Protein AF-0000000072803502 (afdb_homodimer)

Foldseek 3Di:
DPPPVPDDDPVLVVLLVLLQVVQAVVVKDALVRSCVVVVHDSVSSVVSVVVCVVVQQWDDDPRIIHGHCVVVVVLVVVLVPDLLNVLQVVLQQVLQQVVLEKKFKWFDDPLWIFTSDIDGGVAYDDDPDDHGDTHHLQQAWFSLQQLLQADPVSNVVSCVVPAQDFQDPPGDRDPVVSVVQSVVCVVLQKGKHDCRNHNQKIKMKGFQAEPVRHGRIMMMTMHGPVVCDDCNPPPVVVVSRVVSSVSSRVVSVVD/DPPPVPDDDPVLVVLLVLLQVVQAVVVKDALVRSCVVVVHDSVSSVVSVVVCVVVQQWDDDPRIIHGHCVVVVVLVVVLVPDLLNVLQVVLQQVLQQVVLEKKFKWFDDPLWIFTSDIDGGVAYDDDPDDHGDTHHLQQAWFSLQQLLQADPVSNVVSCVVPAQDFQDPPGDRDPVVSVVQSVVCVVVQKGKHDCRNHNQKIKMKGFQAEPVRHGRIMMMTMHGPVVCDDCNPPPVVVVSRVVSSVSSRVVSVVD

Radius of gyration: 24.33 Å; Cα contacts (8 Å, |Δi|>4): 1016; chains: 2; bounding box: 58×70×51 Å

Solvent-accessible surface area (backbone atoms only — not comparable to full-atom values): 25707 Å² total; per-residue (Å²): 88,87,64,69,79,81,65,75,62,49,60,66,39,52,49,49,52,51,50,53,50,49,21,58,75,57,73,31,40,28,53,66,58,49,11,64,78,66,73,48,55,53,67,60,40,44,40,44,51,51,36,35,34,74,72,44,50,29,40,75,58,88,72,28,32,30,66,27,60,54,32,19,27,52,9,42,50,44,47,71,65,35,77,59,45,73,58,39,47,63,55,35,47,50,48,5,64,73,67,27,23,26,18,39,35,33,30,72,57,95,67,22,23,30,28,74,42,72,29,70,18,91,67,38,62,87,69,90,77,47,64,26,41,72,40,64,26,71,35,35,14,30,27,35,20,24,53,41,29,44,58,68,70,56,45,52,48,33,43,70,45,64,55,51,74,69,70,34,96,56,24,61,58,45,70,68,62,44,52,53,50,29,53,52,23,55,74,73,54,42,22,71,19,74,23,12,61,43,83,60,33,19,31,40,7,23,38,26,44,49,95,87,56,37,38,70,19,15,42,25,44,36,32,44,38,91,67,49,39,67,60,50,47,74,44,52,49,49,53,53,44,52,53,49,33,49,51,37,34,52,51,58,73,73,103,88,88,65,67,79,83,65,76,62,49,61,66,41,52,50,48,53,51,50,51,51,49,20,56,76,57,74,31,39,28,54,67,56,49,13,64,77,65,73,46,56,54,68,61,41,43,39,44,50,51,36,35,33,74,72,45,50,29,40,75,59,89,73,28,32,31,64,28,61,55,31,19,27,53,10,42,49,42,46,71,66,35,76,61,46,73,58,40,46,63,53,36,46,49,49,5,65,73,67,27,23,26,19,39,34,32,30,72,59,96,68,24,24,30,28,73,42,73,29,70,18,92,65,37,63,87,69,89,77,47,62,25,42,72,40,65,25,70,34,36,13,30,27,35,19,24,52,41,29,43,57,67,70,55,46,52,48,35,41,70,45,64,54,51,74,68,68,34,95,56,25,63,59,44,69,67,62,43,52,54,50,29,52,52,23,56,73,73,54,42,22,70,19,75,22,10,62,42,82,60,32,19,29,40,6,23,36,26,45,48,96,86,57,36,38,67,18,14,41,26,44,36,31,44,37,91,69,47,39,68,59,51,48,73,45,52,48,51,54,52,43,52,54,50,32,50,52,37,35,54,51,58,73,75,104

Secondary structure (DSSP, 8-state):
----TTS---HHHHHHHHHHHHHHHTT-B-HHHHHHHHT--HHHHHHHHHHHHHTTSEEEETTEEEE-THHHHHHHHHHHH-HHHHHHHHHHHHHHHHHSSEEEEEEEETTEEEEEEEE--TT----S--TT-EEEGGGSHHHHHHHHTS-HHHHHHHHHHH----SSTTS---HHHHHHHHHHHHHHS-EEEESSSSTTEEEEEEEEE-TTS-EEEEEEEEEETTTS-HHIIIIIHHHHHHHHHHHHHHHHHT-/----TTS---HHHHHHHHHHHHHHHTT-B-HHHHHHHHT--HHHHHHHHHHHHHTTSEEEETTEEEE-THHHHHHHHHHHHSHHHHHHHHHHHHHHHHHSSEEEEEEEETTEEEEEEEE--TT----S--TT-EEEGGGSHHHHHHHHTS-HHHHHHHHHHH----SSTTS---HHHHHHHHHHHHHHS-EEEESSSSTTEEEEEEEEE-TTS-EEEEEEEEEETTTS-HHIIIIIHHHHHHHHHHHHHHHHHT-

InterPro domains:
  IPR005471 Transcription regulator IclR, N-terminal [PF09339] (13-61)
  IPR005471 Transcription regulator IclR, N-terminal [PS51077] (10-69)
  IPR005471 Transcription regulator IclR, N-terminal [SM00346] (10-97)
  IPR011991 ArsR-like helix-turn-helix domain [cd00090] (25-67)
  IPR014757 Transcription regulator IclR, C-terminal [PF01614] (80-244)
  IPR014757 Transcription regulator IclR, C-terminal [PS51078] (70-254)
  IPR029016 GAF-like domain superfamily [G3DSA:3.30.450.40] (79-255)
  IPR036388 Winged helix-like DNA-binding domain superfamily [G3DSA:1.10.10.10] (9-78)
  IPR036390 Winged helix DNA-binding domain superfamily [SSF46785] (10-81)
  IPR050707 HTH-type Transcriptional Regulators in Metabolic Pathways [PTHR30136] (5-252)

Structure (mmCIF, N/CA/C/O backbone):
data_AF-0000000072803502-model_v1
#
loop_
_entity.id
_entity.type
_entity.pdbx_description
1 polymer 'Helix-turn-helix domain-containing protein'
#
loop_
_atom_site.group_PDB
_atom_site.id
_atom_site.type_symbol
_atom_site.label_atom_id
_atom_site.label_alt_id
_atom_site.label_comp_id
_atom_site.label_asym_id
_atom_site.label_entity_id
_atom_site.label_seq_id
_atom_site.pdbx_PDB_ins_code
_atom_site.Cartn_x
_atom_site.Cartn_y
_atom_site.Cartn_z
_atom_site.occupancy
_atom_site.B_iso_or_equiv
_atom_site.auth_seq_id
_atom_site.auth_comp_id
_atom_site.auth_asym_id
_atom_site.auth_atom_id
_atom_site.pdbx_PDB_model_num
ATOM 1 N N . MET A 1 1 ? 16.641 -16.641 -8.555 1 30.53 1 MET A N 1
ATOM 2 C CA . MET A 1 1 ? 16.703 -15.438 -9.391 1 30.53 1 MET A CA 1
ATOM 3 C C . MET A 1 1 ? 18.031 -15.375 -10.141 1 30.53 1 MET A C 1
ATOM 5 O O . MET A 1 1 ? 19.094 -15.266 -9.523 1 30.53 1 MET A O 1
ATOM 9 N N . ALA A 1 2 ? 18.109 -16.094 -11.195 1 36.16 2 ALA A N 1
ATOM 10 C CA . ALA A 1 2 ? 19.359 -16.094 -11.945 1 36.16 2 ALA A CA 1
ATOM 11 C C . ALA A 1 2 ? 19.875 -14.672 -12.141 1 36.16 2 ALA A C 1
ATOM 13 O O . ALA A 1 2 ? 19.234 -13.859 -12.812 1 36.16 2 ALA A O 1
ATOM 14 N N . SER A 1 3 ? 20.5 -14.047 -11.156 1 42.22 3 SER A N 1
ATOM 15 C CA . SER A 1 3 ? 21.281 -12.812 -11.219 1 42.22 3 SER A CA 1
ATOM 16 C C . SER A 1 3 ? 22.062 -12.711 -12.523 1 42.22 3 SER A C 1
ATOM 18 O O . SER A 1 3 ? 22.828 -13.617 -12.867 1 42.22 3 SER A O 1
ATOM 20 N N . ASP A 1 4 ? 21.531 -12.422 -13.562 1 43.91 4 ASP A N 1
ATOM 21 C CA . ASP A 1 4 ? 22.469 -12.055 -14.625 1 43.91 4 ASP A CA 1
ATOM 22 C C . ASP A 1 4 ? 23.766 -11.492 -14.039 1 43.91 4 ASP A C 1
ATOM 24 O O . ASP A 1 4 ? 23.781 -10.383 -13.492 1 43.91 4 ASP A O 1
ATOM 28 N N . SER A 1 5 ? 24.625 -12.32 -13.602 1 51.56 5 SER A N 1
ATOM 29 C CA . SER A 1 5 ? 25.953 -12.203 -13.031 1 51.56 5 SER A CA 1
ATOM 30 C C . SER A 1 5 ? 26.734 -11.055 -13.672 1 51.56 5 SER A C 1
ATOM 32 O O . SER A 1 5 ? 27.781 -10.656 -13.172 1 51.56 5 SER A O 1
ATOM 34 N N . ARG A 1 6 ? 26.219 -10.578 -14.883 1 57.47 6 ARG A N 1
ATOM 35 C CA . ARG A 1 6 ? 27.188 -9.766 -15.609 1 57.47 6 ARG A CA 1
ATOM 36 C C . ARG A 1 6 ? 27.094 -8.305 -15.188 1 57.47 6 ARG A C 1
ATOM 38 O O . ARG A 1 6 ? 27.969 -7.496 -15.516 1 57.47 6 ARG A O 1
ATOM 45 N N . HIS A 1 7 ? 25.938 -7.906 -14.391 1 76.44 7 HIS A N 1
ATOM 46 C CA . HIS A 1 7 ? 25.922 -6.477 -14.117 1 76.44 7 HIS A CA 1
ATOM 47 C C . HIS A 1 7 ? 26.438 -6.184 -12.703 1 76.44 7 HIS A C 1
ATOM 49 O O . HIS A 1 7 ? 26.141 -6.934 -11.773 1 76.44 7 HIS A O 1
ATOM 55 N N . ARG A 1 8 ? 27.344 -5.262 -12.625 1 86.88 8 ARG A N 1
ATOM 56 C CA . ARG A 1 8 ? 27.812 -4.785 -11.336 1 86.88 8 ARG A CA 1
ATOM 57 C C . ARG A 1 8 ? 26.797 -3.877 -10.664 1 86.88 8 ARG A C 1
ATOM 59 O O . ARG A 1 8 ? 26.469 -2.811 -11.188 1 86.88 8 ARG A O 1
ATOM 66 N N . PRO A 1 9 ? 26.188 -4.277 -9.609 1 92.38 9 PRO A N 1
ATOM 67 C CA . PRO A 1 9 ? 25.156 -3.471 -8.945 1 92.38 9 PRO A CA 1
ATOM 68 C C . PRO A 1 9 ? 25.703 -2.139 -8.43 1 92.38 9 PRO A C 1
ATOM 70 O O . PRO A 1 9 ? 26.906 -2 -8.203 1 92.38 9 PRO A O 1
ATOM 73 N N . VAL A 1 10 ? 24.766 -1.201 -8.391 1 97.12 10 VAL A N 1
ATOM 74 C CA . VAL A 1 10 ? 25.078 0.04 -7.684 1 97.12 10 VAL A CA 1
ATOM 75 C C . VAL A 1 10 ? 25.031 -0.198 -6.176 1 97.12 10 VAL A C 1
ATOM 77 O O . VAL A 1 10 ? 23.969 -0.226 -5.57 1 97.12 10 VAL A O 1
ATOM 80 N N . GLU A 1 11 ? 26.172 -0.258 -5.59 1 96.75 11 GLU A N 1
ATOM 81 C CA . 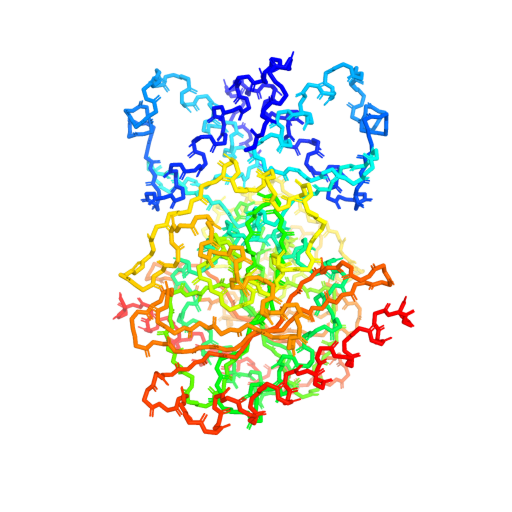GLU A 1 11 ? 26.328 -0.748 -4.223 1 96.75 11 GLU A CA 1
ATOM 82 C C . GLU A 1 11 ? 25.609 0.152 -3.227 1 96.75 11 GLU A C 1
ATOM 84 O O . GLU A 1 11 ? 25.031 -0.332 -2.252 1 96.75 11 GLU A O 1
ATOM 89 N N . THR A 1 12 ? 25.703 1.437 -3.424 1 97.44 12 THR A N 1
ATOM 90 C CA . THR A 1 12 ? 25.062 2.357 -2.488 1 97.44 12 THR A CA 1
ATOM 91 C C . THR A 1 12 ? 23.547 2.227 -2.549 1 97.44 12 THR A C 1
ATOM 93 O O . THR A 1 12 ? 22.859 2.439 -1.549 1 97.44 12 THR A O 1
ATOM 96 N N . VAL A 1 13 ? 23.047 1.882 -3.727 1 98.25 13 VAL A N 1
ATOM 97 C CA . VAL A 1 13 ? 21.625 1.627 -3.873 1 98.25 13 VAL A CA 1
ATOM 98 C C . VAL A 1 13 ? 21.25 0.344 -3.135 1 98.25 13 VAL A C 1
ATOM 100 O O . VAL A 1 13 ? 20.25 0.306 -2.41 1 98.25 13 VAL A O 1
ATOM 103 N N . GLU A 1 14 ? 22.062 -0.655 -3.273 1 98.06 14 GLU A N 1
ATOM 104 C CA . GLU A 1 14 ? 21.859 -1.884 -2.516 1 98.06 14 GLU A CA 1
ATOM 105 C C . GLU A 1 14 ? 21.812 -1.605 -1.015 1 98.06 14 GLU A C 1
ATOM 107 O O . GLU A 1 14 ? 20.922 -2.086 -0.314 1 98.06 14 GLU A O 1
ATOM 112 N N . THR A 1 15 ? 22.734 -0.814 -0.586 1 98.44 15 THR A N 1
ATOM 113 C CA . THR A 1 15 ? 22.812 -0.468 0.828 1 98.44 15 THR A CA 1
ATOM 114 C C . THR A 1 15 ? 21.547 0.249 1.287 1 98.44 15 THR A C 1
ATOM 116 O O . THR A 1 15 ? 21.031 -0.028 2.371 1 98.44 15 THR A O 1
ATOM 119 N N . ALA A 1 16 ? 21.078 1.17 0.467 1 98.56 16 ALA A N 1
ATOM 120 C CA . ALA A 1 16 ? 19.875 1.918 0.809 1 98.56 16 ALA A CA 1
ATOM 121 C C . ALA A 1 16 ? 18.688 0.98 1.036 1 98.56 16 ALA A C 1
ATOM 123 O O . ALA A 1 16 ? 17.969 1.109 2.029 1 98.56 16 ALA A O 1
ATOM 124 N N . PHE A 1 17 ? 18.516 -0.012 0.178 1 98.31 17 PHE A N 1
ATOM 125 C CA . PHE A 1 17 ? 17.375 -0.91 0.292 1 98.31 17 PHE A CA 1
ATOM 126 C C . PHE A 1 17 ? 17.609 -1.934 1.397 1 98.31 17 PHE A C 1
ATOM 128 O O . PHE A 1 17 ? 16.656 -2.373 2.047 1 98.31 17 PHE A O 1
ATOM 135 N N . ASP A 1 18 ? 18.859 -2.283 1.681 1 98.56 18 ASP A N 1
ATOM 136 C CA . ASP A 1 18 ? 19.156 -3.111 2.848 1 98.56 18 ASP A CA 1
ATOM 137 C C . ASP A 1 18 ? 18.719 -2.408 4.137 1 98.56 18 ASP A C 1
ATOM 139 O O . ASP A 1 18 ? 18.141 -3.031 5.027 1 98.56 18 ASP A O 1
ATOM 143 N N . ILE A 1 19 ? 19.016 -1.143 4.199 1 98.69 19 ILE A N 1
ATOM 144 C CA . ILE A 1 19 ? 18.625 -0.347 5.359 1 98.69 19 ILE A CA 1
ATOM 145 C C . ILE A 1 19 ? 17.109 -0.325 5.484 1 98.69 19 ILE A C 1
ATOM 147 O O . ILE A 1 19 ? 16.562 -0.561 6.566 1 98.69 19 ILE A O 1
ATOM 151 N N . VAL A 1 20 ? 16.406 -0.078 4.402 1 98.5 20 VAL A N 1
ATOM 152 C CA . VAL A 1 20 ? 14.945 -0.033 4.391 1 98.5 20 VAL A CA 1
ATOM 153 C C . VAL A 1 20 ? 14.375 -1.371 4.863 1 98.5 20 VAL A C 1
ATOM 155 O O . VAL A 1 20 ? 13.438 -1.409 5.664 1 98.5 20 VAL A O 1
ATOM 158 N N . ASP A 1 21 ? 14.984 -2.488 4.41 1 98.19 21 ASP A N 1
ATOM 159 C CA . ASP A 1 21 ? 14.539 -3.824 4.793 1 98.19 21 ASP A CA 1
ATOM 160 C C . ASP A 1 21 ? 14.703 -4.051 6.297 1 98.19 21 ASP A C 1
ATOM 162 O O . ASP A 1 21 ? 13.805 -4.574 6.953 1 98.19 21 ASP A O 1
ATOM 166 N N . VAL A 1 22 ? 15.82 -3.633 6.844 1 98.31 22 VAL A N 1
ATOM 167 C CA . VAL A 1 22 ? 16.078 -3.82 8.266 1 98.31 22 VAL A CA 1
ATOM 168 C C . VAL A 1 22 ? 15.102 -2.977 9.086 1 98.31 22 VAL A C 1
ATOM 170 O O . VAL A 1 22 ? 14.539 -3.451 10.07 1 98.31 22 VAL A O 1
ATOM 173 N N . VAL A 1 23 ? 14.906 -1.765 8.648 1 98.19 23 VAL A N 1
ATOM 174 C CA . VAL A 1 23 ? 14.008 -0.863 9.359 1 98.19 23 VAL A CA 1
ATOM 175 C C . VAL A 1 23 ? 12.594 -1.447 9.367 1 98.19 23 VAL A C 1
ATOM 177 O O . VAL A 1 23 ? 11.891 -1.373 10.375 1 98.19 23 VAL A O 1
ATOM 180 N N . LYS A 1 24 ? 12.125 -2.012 8.227 1 97.19 24 LYS A N 1
ATOM 181 C CA . LYS A 1 24 ? 10.812 -2.648 8.156 1 97.19 24 LYS A CA 1
ATOM 182 C C . LYS A 1 24 ? 10.727 -3.83 9.117 1 97.19 24 LYS A C 1
ATOM 184 O O . LYS A 1 24 ? 9.781 -3.928 9.898 1 97.19 24 LYS A O 1
ATOM 189 N N . HIS A 1 25 ? 11.711 -4.676 9.117 1 95.31 25 HIS A N 1
ATOM 190 C CA . HIS A 1 25 ? 11.688 -5.926 9.867 1 95.31 25 HIS A CA 1
ATOM 191 C C . HIS A 1 25 ? 11.773 -5.668 11.367 1 95.31 25 HIS A C 1
ATOM 193 O O . HIS A 1 25 ? 11.219 -6.426 12.172 1 95.31 25 HIS A O 1
ATOM 199 N N . THR A 1 26 ? 12.469 -4.57 11.781 1 95.69 26 THR A N 1
ATOM 200 C CA . THR A 1 26 ? 12.672 -4.285 13.203 1 95.69 26 THR A CA 1
ATOM 201 C C . THR A 1 26 ? 11.648 -3.27 13.703 1 95.69 26 THR A C 1
ATOM 203 O O . THR A 1 26 ? 11.695 -2.852 14.859 1 95.69 26 THR A O 1
ATOM 206 N N . ASP A 1 27 ? 10.797 -2.885 12.805 1 93.12 27 ASP A N 1
ATOM 207 C CA . ASP A 1 27 ? 9.789 -1.875 13.125 1 93.12 27 ASP A CA 1
ATOM 208 C C . ASP A 1 27 ? 10.438 -0.607 13.68 1 93.12 27 ASP A C 1
ATOM 210 O O . ASP A 1 27 ? 10.016 -0.085 14.711 1 93.12 27 ASP A O 1
ATOM 214 N N . GLY A 1 28 ? 11.531 -0.258 13.07 1 96.62 28 GLY A N 1
ATOM 215 C CA . GLY A 1 28 ? 12.312 0.906 13.461 1 96.62 28 GLY A CA 1
ATOM 216 C C . GLY A 1 28 ? 13.695 0.553 13.969 1 96.62 28 GLY A C 1
ATOM 217 O O . GLY A 1 28 ? 13.883 -0.501 14.578 1 96.62 28 GLY A O 1
ATOM 218 N N . ALA A 1 29 ? 14.633 1.426 13.656 1 97.94 29 ALA A N 1
ATOM 219 C CA . ALA A 1 29 ? 16.016 1.194 14.094 1 97.94 29 ALA A CA 1
ATOM 220 C C . ALA A 1 29 ? 16.812 2.488 14.07 1 97.94 29 ALA A C 1
ATOM 222 O O . ALA A 1 29 ? 16.594 3.348 13.211 1 97.94 29 ALA A O 1
ATOM 223 N N . GLY A 1 30 ? 17.703 2.635 15.023 1 98.38 30 GLY A N 1
ATOM 224 C CA . GLY A 1 30 ? 18.641 3.738 14.992 1 98.38 30 GLY A CA 1
ATOM 225 C C . GLY A 1 30 ? 19.891 3.43 14.18 1 98.38 30 GLY A C 1
ATOM 226 O O . GLY A 1 30 ? 20.094 2.293 13.75 1 98.38 30 GLY A O 1
ATOM 227 N N . VAL A 1 31 ? 20.734 4.414 14.07 1 98.06 31 VAL A N 1
ATOM 228 C CA . VAL A 1 31 ? 21.938 4.324 13.25 1 98.06 31 VAL A CA 1
ATOM 229 C C . VAL A 1 31 ? 22.844 3.221 13.781 1 98.06 31 VAL A C 1
ATOM 231 O O . VAL A 1 31 ? 23.391 2.422 13.008 1 98.06 31 VAL A O 1
ATOM 234 N N . THR A 1 32 ? 22.969 3.141 15.055 1 98.06 32 THR A N 1
ATOM 235 C CA . THR A 1 32 ? 23.844 2.156 15.672 1 98.06 32 THR A CA 1
ATOM 236 C C . THR A 1 32 ? 23.344 0.739 15.406 1 98.06 32 THR A C 1
ATOM 238 O O . THR A 1 32 ? 24.109 -0.14 15.023 1 98.06 32 THR A O 1
ATOM 241 N N . GLU A 1 33 ? 22.125 0.516 15.609 1 98.19 33 GLU A N 1
ATOM 242 C CA . GLU A 1 33 ? 21.516 -0.79 15.367 1 98.19 33 GLU A CA 1
ATOM 243 C C . GLU A 1 33 ? 21.625 -1.186 13.898 1 98.19 33 GLU A C 1
ATOM 245 O O . GLU A 1 33 ? 21.938 -2.332 13.578 1 98.19 33 GLU A O 1
ATOM 250 N N . LEU A 1 34 ? 21.375 -0.246 13.023 1 98.62 34 LEU A N 1
ATOM 251 C CA . LEU A 1 34 ? 21.469 -0.498 11.594 1 98.62 34 LEU A CA 1
ATOM 252 C C . LEU A 1 34 ? 22.906 -0.874 11.203 1 98.62 34 LEU A C 1
ATOM 254 O O . LEU A 1 34 ? 23.109 -1.803 10.422 1 98.62 34 LEU A O 1
ATOM 258 N N . ALA A 1 35 ? 23.844 -0.148 11.734 1 98.69 35 ALA A N 1
ATOM 259 C CA . ALA A 1 35 ? 25.25 -0.421 11.445 1 98.69 35 ALA A CA 1
ATOM 260 C C . ALA A 1 35 ? 25.641 -1.834 11.883 1 98.69 35 ALA A C 1
ATOM 262 O O . ALA A 1 35 ? 26.312 -2.555 11.141 1 98.69 35 ALA A O 1
ATOM 263 N N . ALA A 1 36 ? 25.203 -2.215 13.031 1 98.44 36 ALA A N 1
ATOM 264 C CA . ALA A 1 36 ? 25.5 -3.543 13.57 1 98.44 36 ALA A CA 1
ATOM 265 C C . ALA A 1 36 ? 24.844 -4.633 12.727 1 98.44 36 ALA A C 1
ATOM 267 O O . ALA A 1 36 ? 25.484 -5.613 12.352 1 98.44 36 ALA A O 1
ATOM 268 N N . GLU A 1 37 ? 23.578 -4.457 12.375 1 98 37 GLU A N 1
ATOM 269 C CA . GLU A 1 37 ? 22.797 -5.453 11.641 1 98 37 GLU A CA 1
ATOM 270 C C . GLU A 1 37 ? 23.359 -5.652 10.234 1 98 37 GLU A C 1
ATOM 272 O O . GLU A 1 37 ? 23.297 -6.754 9.688 1 98 37 GLU A O 1
ATOM 277 N N . LEU A 1 38 ? 23.891 -4.57 9.648 1 98.44 38 LEU A N 1
ATOM 278 C CA . LEU A 1 38 ? 24.312 -4.629 8.258 1 98.44 38 LEU A CA 1
ATOM 279 C C . LEU A 1 38 ? 25.828 -4.746 8.141 1 98.44 38 LEU A C 1
ATOM 281 O O . LEU A 1 38 ? 26.359 -4.832 7.035 1 98.44 38 LEU A O 1
ATOM 285 N N . ASP A 1 39 ? 26.469 -4.738 9.266 1 98.44 39 ASP A N 1
ATOM 286 C CA . ASP A 1 39 ? 27.938 -4.785 9.297 1 98.44 39 ASP A CA 1
ATOM 287 C C . ASP A 1 39 ? 28.547 -3.68 8.438 1 98.44 39 ASP A C 1
ATOM 289 O O . ASP A 1 39 ? 29.344 -3.953 7.543 1 98.44 39 ASP A O 1
ATOM 293 N N . LEU A 1 40 ? 28.078 -2.467 8.695 1 98.5 40 LEU A N 1
ATOM 294 C CA . LEU A 1 40 ? 28.531 -1.271 8 1 98.5 40 LEU A CA 1
ATOM 295 C C . LEU A 1 40 ? 29.062 -0.235 8.992 1 98.5 40 LEU A C 1
ATOM 297 O O . LEU A 1 40 ? 28.719 -0.273 10.172 1 98.5 40 LEU A O 1
ATOM 301 N N . ALA A 1 41 ? 29.875 0.666 8.508 1 98.06 41 ALA A N 1
ATOM 302 C CA . ALA A 1 41 ? 30.297 1.796 9.328 1 98.06 41 ALA A CA 1
ATOM 303 C C . ALA A 1 41 ? 29.125 2.717 9.648 1 98.06 41 ALA A C 1
ATOM 305 O O . ALA A 1 41 ? 28.266 2.947 8.805 1 98.06 41 ALA A O 1
ATOM 306 N N . LYS A 1 42 ? 29.141 3.266 10.836 1 97.62 42 LYS A N 1
ATOM 307 C CA . LYS A 1 42 ? 28.078 4.18 11.266 1 97.62 42 LYS A CA 1
ATOM 308 C C . LYS A 1 42 ? 27.969 5.379 10.328 1 97.62 42 LYS A C 1
ATOM 310 O O . LYS A 1 42 ? 26.875 5.871 10.062 1 97.62 42 LYS A O 1
ATOM 315 N N . SER A 1 43 ? 29.078 5.797 9.875 1 96.88 43 SER A N 1
ATOM 316 C CA . SER A 1 43 ? 29.094 6.957 8.984 1 96.88 43 SER A CA 1
ATOM 317 C C . SER A 1 43 ? 28.375 6.652 7.672 1 96.88 43 SER A C 1
ATOM 319 O O . SER A 1 43 ? 27.656 7.504 7.137 1 96.88 43 SER A O 1
ATOM 321 N N . THR A 1 44 ? 28.578 5.496 7.164 1 97.25 44 THR A N 1
ATOM 322 C CA . THR A 1 44 ? 27.922 5.059 5.945 1 97.25 44 THR A CA 1
ATOM 323 C C . THR A 1 44 ? 26.406 4.977 6.152 1 97.25 44 THR A C 1
ATOM 325 O O . THR A 1 44 ? 25.641 5.492 5.344 1 97.25 44 THR A O 1
ATOM 328 N N . VAL A 1 45 ? 26.047 4.363 7.266 1 98.25 45 VAL A N 1
ATOM 329 C CA . VAL A 1 45 ? 24.625 4.227 7.586 1 98.25 45 VAL A CA 1
ATOM 330 C C . VAL A 1 45 ? 24 5.609 7.773 1 98.25 45 VAL A C 1
ATOM 332 O O . VAL A 1 45 ? 22.938 5.891 7.23 1 98.25 45 VAL A O 1
ATOM 335 N N . HIS A 1 46 ? 24.703 6.41 8.461 1 97.75 46 HIS A N 1
ATOM 336 C CA . HIS A 1 46 ? 24.188 7.746 8.742 1 97.75 46 HIS A CA 1
ATOM 337 C C . HIS A 1 46 ? 23.938 8.523 7.457 1 97.75 46 HIS A C 1
ATOM 339 O O . HIS A 1 46 ? 22.891 9.156 7.305 1 97.75 46 HIS A O 1
ATOM 345 N N . ARG A 1 47 ? 24.844 8.508 6.574 1 98 47 ARG A N 1
ATOM 346 C CA . ARG A 1 47 ? 24.703 9.211 5.301 1 98 47 ARG A CA 1
ATOM 347 C C . ARG A 1 47 ? 23.5 8.68 4.512 1 98 47 ARG A C 1
ATOM 349 O O . ARG A 1 47 ? 22.75 9.445 3.916 1 98 47 ARG A O 1
ATOM 356 N N . HIS A 1 48 ? 23.375 7.383 4.496 1 98.56 48 HIS A N 1
ATOM 357 C CA . HIS A 1 48 ? 22.281 6.766 3.779 1 98.56 48 HIS A CA 1
ATOM 358 C C . HIS A 1 48 ? 20.938 7.113 4.422 1 98.56 48 HIS A C 1
ATOM 360 O O . HIS A 1 48 ? 20 7.508 3.732 1 98.56 48 HIS A O 1
ATOM 366 N N . VAL A 1 49 ? 20.891 7.016 5.734 1 98.31 49 VAL A N 1
ATOM 367 C CA . VAL A 1 49 ? 19.625 7.25 6.434 1 98.31 49 VAL A CA 1
ATOM 368 C C . VAL A 1 49 ? 19.219 8.711 6.285 1 98.31 49 VAL A C 1
ATOM 370 O O . VAL A 1 49 ? 18.031 9.016 6.121 1 98.31 49 VAL A O 1
ATOM 373 N N . LYS A 1 50 ? 20.141 9.594 6.332 1 97.94 50 LYS A N 1
ATOM 374 C CA . LYS A 1 50 ? 19.828 11.016 6.148 1 97.94 50 LYS A CA 1
ATOM 375 C C . LYS A 1 50 ? 19.328 11.289 4.734 1 97.94 50 LYS A C 1
ATOM 377 O O . LYS A 1 50 ? 18.406 12.086 4.543 1 97.94 50 LYS A O 1
ATOM 382 N N . THR A 1 51 ? 19.969 10.625 3.758 1 98.19 51 THR A N 1
ATOM 383 C CA . THR A 1 51 ? 19.5 10.742 2.379 1 98.19 51 THR A CA 1
ATOM 384 C C . THR A 1 51 ? 18.078 10.219 2.234 1 98.19 51 THR A C 1
ATOM 386 O O . THR A 1 51 ? 17.219 10.883 1.642 1 98.19 51 THR A O 1
ATOM 389 N N . LEU A 1 52 ? 17.797 9.078 2.836 1 98.5 52 LEU A N 1
ATOM 390 C CA . LEU A 1 52 ? 1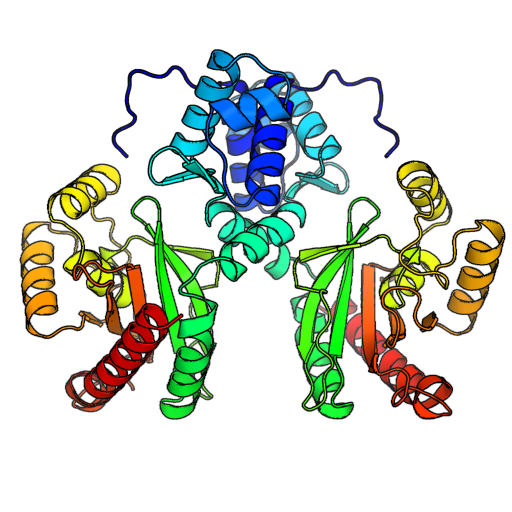6.484 8.445 2.768 1 98.5 52 LEU A CA 1
ATOM 391 C C . LEU A 1 52 ? 15.445 9.281 3.514 1 98.5 52 LEU A C 1
ATOM 393 O O . LEU A 1 52 ? 14.297 9.391 3.076 1 98.5 52 LEU A O 1
ATOM 397 N N . GLU A 1 53 ? 15.82 9.828 4.617 1 97.75 53 GLU A N 1
ATOM 398 C CA . GLU A 1 53 ? 14.938 10.703 5.379 1 97.75 53 GLU A CA 1
ATOM 399 C C . GLU A 1 53 ? 14.586 11.961 4.59 1 97.75 53 GLU A C 1
ATOM 401 O O . GLU A 1 53 ? 13.414 12.336 4.492 1 97.75 53 GLU A O 1
ATOM 406 N N . SER A 1 54 ? 15.609 12.562 4.02 1 96 54 SER A N 1
ATOM 407 C CA . SER A 1 54 ? 15.414 13.797 3.268 1 96 54 SER A CA 1
ATOM 408 C C . SER A 1 54 ? 14.508 13.578 2.062 1 96 54 SER A C 1
ATOM 410 O O . SER A 1 54 ? 13.75 14.469 1.675 1 96 54 SER A O 1
ATOM 412 N N . ARG A 1 55 ? 14.539 12.398 1.524 1 96.06 55 ARG A N 1
ATOM 413 C CA . ARG A 1 55 ? 13.734 12.039 0.361 1 96.06 55 ARG A CA 1
ATOM 414 C C . ARG A 1 55 ? 12.32 11.641 0.775 1 96.06 55 ARG A C 1
ATOM 416 O O . ARG A 1 55 ? 11.453 11.438 -0.076 1 96.06 55 ARG A O 1
ATOM 423 N N . GLY A 1 56 ? 12.102 11.492 2.059 1 96.69 56 GLY A N 1
ATOM 424 C CA . GLY A 1 56 ? 10.781 11.141 2.559 1 96.69 56 GLY A CA 1
ATOM 425 C C . GLY A 1 56 ? 10.547 9.641 2.629 1 96.69 56 GLY A C 1
ATOM 426 O O . GLY A 1 56 ? 9.414 9.195 2.826 1 96.69 56 GLY A O 1
ATOM 427 N N . ILE A 1 57 ? 11.641 8.828 2.496 1 98.12 57 ILE A N 1
ATOM 428 C CA . ILE A 1 57 ? 11.539 7.371 2.496 1 98.12 57 ILE A CA 1
ATOM 429 C C . ILE A 1 57 ? 11.484 6.859 3.934 1 98.12 57 ILE A C 1
ATOM 431 O O . ILE A 1 57 ? 10.82 5.859 4.223 1 98.12 57 ILE A O 1
ATOM 435 N N . LEU A 1 58 ? 12.227 7.547 4.777 1 98.38 58 LEU A N 1
ATOM 436 C CA . LEU A 1 58 ? 12.234 7.246 6.203 1 98.38 58 LEU A CA 1
ATOM 437 C C . LEU A 1 58 ? 11.703 8.422 7.012 1 98.38 58 LEU A C 1
ATOM 439 O O . LEU A 1 58 ? 11.828 9.578 6.594 1 98.38 58 LEU A O 1
ATOM 443 N N . VAL A 1 59 ? 11.109 8.141 8.109 1 97.38 59 VAL A N 1
ATOM 444 C CA . VAL A 1 59 ? 10.695 9.133 9.094 1 97.38 59 VAL A CA 1
ATOM 445 C C . VAL A 1 59 ? 11.492 8.953 10.383 1 97.38 59 VAL A C 1
ATOM 447 O O . VAL A 1 59 ? 11.719 7.82 10.828 1 97.38 59 VAL A O 1
ATOM 450 N N . ARG A 1 60 ? 11.906 9.992 10.891 1 96.06 60 ARG A N 1
ATOM 451 C CA . ARG A 1 60 ? 12.672 9.938 12.133 1 96.06 60 ARG A CA 1
ATOM 452 C C . ARG A 1 60 ? 11.781 10.234 13.336 1 96.06 60 ARG A C 1
ATOM 454 O O . ARG A 1 60 ? 11.031 11.211 13.336 1 96.06 60 ARG A O 1
ATOM 461 N N . GLU A 1 61 ? 11.773 9.445 14.297 1 92.19 61 GLU A N 1
ATOM 462 C CA . GLU A 1 61 ? 11.164 9.625 15.617 1 92.19 61 GLU A CA 1
ATOM 463 C C . GLU A 1 61 ? 12.203 9.477 16.734 1 92.19 61 GLU A C 1
ATOM 465 O O . GLU A 1 61 ? 12.539 8.359 17.125 1 92.19 61 GLU A O 1
ATOM 470 N N . GLY A 1 62 ? 12.594 10.625 17.219 1 93.06 62 GLY A N 1
ATOM 471 C CA . GLY A 1 62 ? 13.727 10.57 18.141 1 93.06 62 GLY A CA 1
ATOM 472 C C . GLY A 1 62 ? 15 10.109 17.453 1 93.06 62 GLY A C 1
ATOM 473 O O . GLY A 1 62 ? 15.422 10.68 16.453 1 93.06 62 GLY A O 1
ATOM 474 N N . ASP A 1 63 ? 15.492 9.016 17.953 1 95 63 ASP A N 1
ATOM 475 C CA . ASP A 1 63 ? 16.734 8.492 17.391 1 95 63 ASP A CA 1
ATOM 476 C C . ASP A 1 63 ? 16.469 7.254 16.547 1 95 63 ASP A C 1
ATOM 478 O O . ASP A 1 63 ? 17.406 6.543 16.172 1 95 63 ASP A O 1
ATOM 482 N N . THR A 1 64 ? 15.242 7.07 16.281 1 97.06 64 THR A N 1
ATOM 483 C CA . THR A 1 64 ? 14.859 5.891 15.516 1 97.06 64 THR A CA 1
ATOM 484 C C . THR A 1 64 ? 14.258 6.293 14.172 1 97.06 64 THR A C 1
ATOM 486 O O . THR A 1 64 ? 13.539 7.289 14.086 1 97.06 64 THR A O 1
ATOM 489 N N . TYR A 1 65 ? 14.578 5.496 13.219 1 97.94 65 TYR A N 1
ATOM 490 C CA . TYR A 1 65 ? 14.008 5.676 11.891 1 97.94 65 TYR A CA 1
ATOM 491 C C . TYR A 1 65 ? 12.977 4.59 11.586 1 97.94 65 TYR A C 1
ATOM 493 O O . TYR A 1 65 ? 13.156 3.436 11.984 1 97.94 65 TYR A O 1
ATOM 501 N N . ARG A 1 66 ? 11.898 4.941 10.859 1 97.75 66 ARG A N 1
ATOM 502 C CA . ARG A 1 66 ? 10.859 4.035 10.375 1 97.75 66 ARG A CA 1
ATOM 503 C C . ARG A 1 66 ? 10.586 4.258 8.891 1 97.75 66 ARG A C 1
ATOM 505 O O . ARG A 1 66 ? 10.867 5.332 8.359 1 97.75 66 ARG A O 1
ATOM 512 N N . ILE A 1 67 ? 10.055 3.234 8.25 1 97.5 67 ILE A N 1
ATOM 513 C CA . ILE A 1 67 ? 9.688 3.459 6.855 1 97.5 67 ILE A CA 1
ATOM 514 C C . ILE A 1 67 ? 8.461 4.371 6.785 1 97.5 67 ILE A C 1
ATOM 516 O O . ILE A 1 67 ? 7.621 4.359 7.684 1 97.5 67 ILE A O 1
ATOM 520 N N . SER A 1 68 ? 8.383 5.18 5.832 1 98.06 68 SER A N 1
ATOM 521 C CA . SER A 1 68 ? 7.344 6.203 5.73 1 98.06 68 SER A CA 1
ATOM 522 C C . SER A 1 68 ? 6.148 5.699 4.93 1 98.06 68 SER A C 1
ATOM 524 O O . SER A 1 68 ? 6.219 4.648 4.289 1 98.06 68 SER A O 1
ATOM 526 N N . THR A 1 69 ? 5.082 6.469 4.93 1 98.06 69 THR A N 1
ATOM 527 C CA . THR A 1 69 ? 3.873 6.184 4.164 1 98.06 69 THR A CA 1
ATOM 528 C C . THR A 1 69 ? 4.082 6.492 2.686 1 98.06 69 THR A C 1
ATOM 530 O O . THR A 1 69 ? 3.182 6.285 1.869 1 98.06 69 THR A O 1
ATOM 533 N N . TRP A 1 70 ? 5.309 6.98 2.393 1 97.75 70 TRP A N 1
ATOM 534 C CA . TRP A 1 70 ? 5.695 7.07 0.987 1 97.75 70 TRP A CA 1
ATOM 535 C C . TRP A 1 70 ? 5.469 5.742 0.274 1 97.75 70 TRP A C 1
ATOM 537 O O . TRP A 1 70 ? 4.941 5.711 -0.841 1 97.75 70 TRP A O 1
ATOM 547 N N . PHE A 1 71 ? 5.684 4.664 0.917 1 98.38 71 PHE A N 1
ATOM 548 C CA . PHE A 1 71 ? 5.504 3.328 0.366 1 98.38 71 PHE A CA 1
ATOM 549 C C . PHE A 1 71 ? 4.027 3.027 0.141 1 98.38 71 PHE A C 1
ATOM 551 O O . PHE A 1 71 ? 3.672 2.297 -0.787 1 98.38 71 PHE A O 1
ATOM 558 N N . LEU A 1 72 ? 3.178 3.572 0.972 1 98.56 72 LEU A N 1
ATOM 559 C CA . LEU A 1 72 ? 1.744 3.342 0.836 1 98.56 72 LEU A CA 1
ATOM 560 C C . LEU A 1 72 ? 1.219 3.934 -0.468 1 98.56 72 LEU A C 1
ATOM 562 O O . LEU A 1 72 ? 0.45 3.285 -1.183 1 98.56 72 LEU A O 1
ATOM 566 N N . ASP A 1 73 ? 1.653 5.129 -0.751 1 98 73 ASP A N 1
ATOM 567 C CA . ASP A 1 73 ? 1.26 5.781 -1.997 1 98 73 ASP A CA 1
ATOM 568 C C . ASP A 1 73 ? 1.662 4.941 -3.207 1 98 73 ASP A C 1
ATOM 570 O O . ASP A 1 73 ? 0.824 4.617 -4.051 1 98 73 ASP A O 1
ATOM 574 N N . TYR A 1 74 ? 2.906 4.5 -3.258 1 98.06 74 TYR A N 1
ATOM 575 C CA . TYR A 1 74 ? 3.43 3.732 -4.383 1 98.06 74 TYR A CA 1
ATOM 576 C C . TYR A 1 74 ? 2.805 2.344 -4.438 1 98.06 74 TYR A C 1
ATOM 578 O O . TYR A 1 74 ? 2.47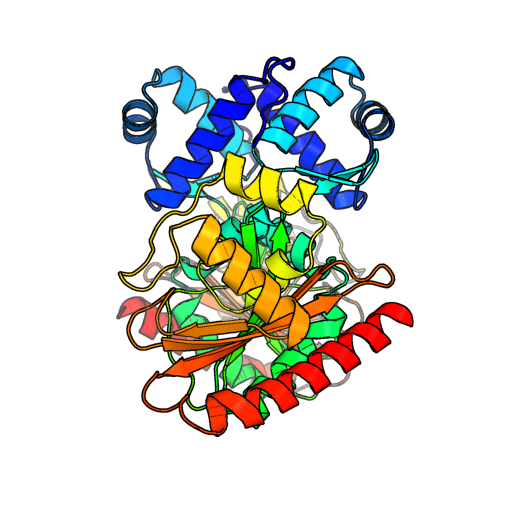7 1.845 -5.516 1 98.06 74 TYR A O 1
ATOM 586 N N . GLY A 1 75 ? 2.652 1.732 -3.256 1 98.31 75 GLY A N 1
ATOM 587 C CA . GLY A 1 75 ? 2.055 0.408 -3.191 1 98.31 75 GLY A CA 1
ATOM 588 C C . GLY A 1 75 ? 0.629 0.373 -3.709 1 98.31 75 GLY A C 1
ATOM 589 O O . GLY A 1 75 ? 0.277 -0.49 -4.516 1 98.31 75 GLY A O 1
ATOM 590 N N . ILE A 1 76 ? -0.156 1.336 -3.316 1 97.88 76 ILE A N 1
ATOM 591 C CA . ILE A 1 76 ? -1.553 1.393 -3.734 1 97.88 76 ILE A CA 1
ATOM 592 C C . ILE A 1 76 ? -1.635 1.767 -5.211 1 97.88 76 ILE A C 1
ATOM 594 O O . ILE A 1 76 ? -2.486 1.254 -5.941 1 97.88 76 ILE A O 1
ATOM 598 N N . HIS A 1 77 ? -0.766 2.604 -5.633 1 96.81 77 HIS A N 1
ATOM 599 C CA . HIS A 1 77 ? -0.698 2.963 -7.043 1 96.81 77 HIS A CA 1
ATOM 600 C C . HIS A 1 77 ? -0.5 1.728 -7.918 1 96.81 77 HIS A C 1
ATOM 602 O O . HIS A 1 77 ? -1.242 1.518 -8.883 1 96.81 77 HIS A O 1
ATOM 608 N N . VAL A 1 78 ? 0.44 0.932 -7.559 1 96.56 78 VAL A N 1
ATOM 609 C CA . VAL A 1 78 ? 0.752 -0.235 -8.375 1 96.56 78 VAL A CA 1
ATOM 610 C C . VAL A 1 78 ? -0.414 -1.22 -8.336 1 96.56 78 VAL A C 1
ATOM 612 O O . VAL A 1 78 ? -0.782 -1.797 -9.367 1 96.56 78 VAL A O 1
ATOM 615 N N . ARG A 1 79 ? -0.972 -1.424 -7.219 1 97.19 79 ARG A N 1
ATOM 616 C CA . ARG A 1 79 ? -2.109 -2.334 -7.117 1 97.19 79 ARG A CA 1
ATOM 617 C C . ARG A 1 79 ? -3.264 -1.868 -7.996 1 97.19 79 ARG A C 1
ATOM 619 O O . ARG A 1 79 ? -3.812 -2.65 -8.773 1 97.19 79 ARG A O 1
ATOM 626 N N . ASN A 1 80 ? -3.584 -0.559 -7.859 1 95.06 80 ASN A N 1
ATOM 627 C CA . ASN A 1 80 ? -4.746 -0.017 -8.555 1 95.06 80 ASN A CA 1
ATOM 628 C C . ASN A 1 80 ? -4.551 -0.023 -10.07 1 95.06 80 ASN A C 1
ATOM 630 O O . ASN A 1 80 ? -5.527 -0.044 -10.82 1 95.06 80 ASN A O 1
ATOM 634 N N . ARG A 1 81 ? -3.367 -0.068 -10.477 1 92.06 81 ARG A N 1
ATOM 635 C CA . ARG A 1 81 ? -3.088 -0.005 -11.914 1 92.06 81 ARG A CA 1
ATOM 636 C C . ARG A 1 81 ? -2.971 -1.402 -12.508 1 92.06 81 ARG A C 1
ATOM 638 O O . ARG A 1 81 ? -2.867 -1.556 -13.727 1 92.06 81 ARG A O 1
ATOM 645 N N . HIS A 1 82 ? -2.926 -2.396 -11.672 1 91.62 82 HIS A N 1
ATOM 646 C CA . HIS A 1 82 ? -2.877 -3.758 -12.195 1 91.62 82 HIS A CA 1
ATOM 647 C C . HIS A 1 82 ? -4.184 -4.133 -12.883 1 91.62 82 HIS A C 1
ATOM 649 O O . HIS A 1 82 ? -5.266 -3.955 -12.312 1 91.62 82 HIS A O 1
ATOM 655 N N . ARG A 1 83 ? -4.141 -4.672 -14.023 1 87.31 83 ARG A N 1
ATOM 656 C CA . ARG A 1 83 ? -5.305 -4.953 -14.852 1 87.31 83 ARG A CA 1
ATOM 657 C C . ARG A 1 83 ? -6.254 -5.93 -14.164 1 87.31 83 ARG A C 1
ATOM 659 O O . ARG A 1 83 ? -7.473 -5.848 -14.336 1 87.31 83 ARG A O 1
ATOM 666 N N . LEU A 1 84 ? -5.75 -6.789 -13.406 1 94.56 84 LEU A N 1
ATOM 667 C CA . LEU A 1 84 ? -6.543 -7.832 -12.766 1 94.56 84 LEU A CA 1
ATOM 668 C C . LEU A 1 84 ? -7.32 -7.27 -11.578 1 94.56 84 LEU A C 1
ATOM 670 O O . LEU A 1 84 ? -8.375 -7.797 -11.219 1 94.56 84 LEU A O 1
ATOM 674 N N . PHE A 1 85 ? -6.812 -6.246 -10.969 1 95.75 85 PHE A N 1
ATOM 675 C CA . PHE A 1 85 ? -7.375 -5.758 -9.719 1 95.75 85 PHE A CA 1
ATOM 676 C C . PHE A 1 85 ? -8.812 -5.293 -9.914 1 95.75 85 PHE A C 1
ATOM 678 O O . PHE A 1 85 ? -9.727 -5.789 -9.25 1 95.75 85 PHE A O 1
ATOM 685 N N . ASP A 1 86 ? -9.047 -4.445 -10.859 1 92.38 86 ASP A N 1
ATOM 686 C CA . ASP A 1 86 ? -10.359 -3.848 -11.07 1 92.38 86 ASP A CA 1
ATOM 687 C C . ASP A 1 86 ? -11.383 -4.902 -11.484 1 92.38 86 ASP A C 1
ATOM 689 O O . ASP A 1 86 ? -12.539 -4.859 -11.055 1 92.38 86 ASP A O 1
ATOM 693 N N . VAL A 1 87 ? -10.914 -5.859 -12.242 1 95.12 87 VAL A N 1
ATOM 694 C CA . VAL A 1 87 ? -11.828 -6.844 -12.805 1 95.12 87 VAL A CA 1
ATOM 695 C C . VAL A 1 87 ? -12.117 -7.934 -11.781 1 95.12 87 VAL A C 1
ATOM 697 O O . VAL A 1 87 ? -13.227 -8.461 -11.711 1 95.12 87 VAL A O 1
ATOM 700 N N . ALA A 1 88 ? -11.172 -8.266 -10.977 1 97 88 ALA A N 1
ATOM 701 C CA . ALA A 1 88 ? -11.312 -9.375 -10.039 1 97 88 ALA A CA 1
ATOM 702 C C . ALA A 1 88 ? -12.008 -8.93 -8.758 1 97 88 ALA A C 1
ATOM 704 O O . ALA A 1 88 ? -12.664 -9.727 -8.086 1 97 88 ALA A O 1
ATOM 705 N N . LYS A 1 89 ? -11.883 -7.676 -8.43 1 97.31 89 LYS A N 1
ATOM 706 C CA . LYS A 1 89 ? -12.344 -7.152 -7.145 1 97.31 89 LYS A CA 1
ATOM 707 C C . LYS A 1 89 ? -13.82 -7.469 -6.918 1 97.31 89 LYS A C 1
ATOM 709 O O . LYS A 1 89 ? -14.188 -8.062 -5.902 1 97.31 89 LYS A O 1
ATOM 714 N N . PRO A 1 90 ? -14.727 -7.156 -7.871 1 96.5 90 PRO A N 1
ATOM 715 C CA . PRO A 1 90 ? -16.141 -7.453 -7.629 1 96.5 90 PRO A CA 1
ATOM 716 C C . PRO A 1 90 ? -16.422 -8.945 -7.477 1 96.5 90 PRO A C 1
ATOM 718 O O . PRO A 1 90 ? -17.297 -9.344 -6.707 1 96.5 90 PRO A O 1
ATOM 721 N N . LYS A 1 91 ? -15.703 -9.727 -8.188 1 97.81 91 LYS A N 1
ATOM 722 C CA . LYS A 1 91 ? -15.906 -11.172 -8.117 1 97.81 91 LYS A CA 1
ATOM 723 C C . LYS A 1 91 ? -15.422 -11.734 -6.785 1 97.81 91 LYS A C 1
ATOM 725 O O . LYS A 1 91 ? -16.047 -12.633 -6.219 1 97.81 91 LYS A O 1
ATOM 730 N N . VAL A 1 92 ? -14.344 -11.211 -6.297 1 98.44 92 VAL A N 1
ATOM 731 C CA . VAL A 1 92 ? -13.82 -11.609 -4.996 1 98.44 92 VAL A CA 1
ATOM 732 C C . VAL A 1 92 ? -14.82 -11.25 -3.9 1 98.44 92 VAL A C 1
ATOM 734 O O . VAL A 1 92 ? -15.109 -12.062 -3.021 1 98.44 92 VAL A O 1
ATOM 737 N N . ASP A 1 93 ? -15.391 -10.062 -3.988 1 97.12 93 ASP A N 1
ATOM 738 C CA . ASP A 1 93 ? -16.391 -9.625 -3.027 1 97.12 93 ASP A CA 1
ATOM 739 C C . ASP A 1 93 ? -17.625 -10.531 -3.062 1 97.12 93 ASP A C 1
ATOM 741 O O . ASP A 1 93 ? -18.125 -10.945 -2.016 1 97.12 93 ASP A O 1
ATOM 745 N N . GLU A 1 94 ? -18.047 -10.859 -4.234 1 97.81 94 GLU A N 1
ATOM 746 C CA . GLU A 1 94 ? -19.219 -11.719 -4.426 1 97.81 94 GLU A CA 1
ATOM 747 C C . GLU A 1 94 ? -18.969 -13.109 -3.844 1 97.81 94 GLU A C 1
ATOM 749 O O . GLU A 1 94 ? -19.828 -13.641 -3.129 1 97.81 94 GLU A O 1
ATOM 754 N N . LEU A 1 95 ? -17.859 -13.672 -4.109 1 98 95 LEU A N 1
ATOM 755 C CA . LEU A 1 95 ? -17.531 -15.008 -3.637 1 98 95 LEU A CA 1
ATOM 756 C C . LEU A 1 95 ? -17.438 -15.039 -2.115 1 98 95 LEU A C 1
ATOM 758 O O . LEU A 1 95 ? -17.875 -16.016 -1.484 1 98 95 LEU A O 1
ATOM 762 N N . ALA A 1 96 ? -16.828 -14.031 -1.571 1 97.75 96 ALA A N 1
ATOM 763 C CA . ALA A 1 96 ? -16.734 -13.961 -0.116 1 97.75 96 ALA A CA 1
ATOM 764 C C . ALA A 1 96 ? -18.125 -13.906 0.524 1 97.75 96 ALA A C 1
ATOM 766 O O . ALA A 1 96 ? -18.391 -14.594 1.512 1 97.75 96 ALA A O 1
ATOM 767 N N . ALA A 1 97 ? -18.938 -13.109 -0.063 1 96.5 97 ALA A N 1
ATOM 768 C CA . ALA A 1 97 ? -20.312 -12.977 0.443 1 96.5 97 ALA A CA 1
ATOM 769 C C . ALA A 1 97 ? -21.062 -14.297 0.304 1 96.5 97 ALA A C 1
ATOM 771 O O . ALA A 1 97 ? -21.812 -14.688 1.205 1 96.5 97 ALA A O 1
ATOM 772 N N . GLU A 1 98 ? -20.875 -14.969 -0.769 1 96.81 98 GLU A N 1
ATOM 773 C CA . GLU A 1 98 ? -21.594 -16.203 -1.079 1 96.81 98 GLU A CA 1
ATOM 774 C C . GLU A 1 98 ? -21.109 -17.359 -0.208 1 96.81 98 GLU A C 1
ATOM 776 O O . GLU A 1 98 ? -21.906 -18.188 0.226 1 96.81 98 GLU A O 1
ATOM 781 N N . THR A 1 99 ? -19.844 -17.391 0.044 1 96.69 99 THR A N 1
ATOM 782 C CA . THR A 1 99 ? -19.281 -18.562 0.713 1 96.69 99 THR A CA 1
ATOM 783 C C . THR A 1 99 ? -19.109 -18.297 2.209 1 96.69 99 THR A C 1
ATOM 785 O O . THR A 1 99 ? -18.906 -19.234 2.986 1 96.69 99 THR A O 1
ATOM 788 N N . ASP A 1 100 ? -19.109 -17.047 2.582 1 96.25 100 ASP A N 1
ATOM 789 C CA . ASP A 1 100 ? -18.891 -16.594 3.953 1 96.25 100 ASP A CA 1
ATOM 790 C C . ASP A 1 100 ? -17.469 -16.922 4.414 1 96.25 100 ASP A C 1
ATOM 792 O O . ASP A 1 100 ? -17.203 -17.047 5.613 1 96.25 100 ASP A O 1
ATOM 796 N N . GLU A 1 101 ? -16.578 -17.141 3.438 1 97 101 GLU A N 1
ATOM 797 C CA . GLU A 1 101 ? -15.18 -17.453 3.697 1 97 101 GLU A CA 1
ATOM 798 C C . GLU A 1 101 ? -14.266 -16.344 3.199 1 97 101 GLU A C 1
ATOM 800 O O . GLU A 1 101 ? -14.727 -15.367 2.619 1 97 101 GLU A O 1
ATOM 805 N N . LYS A 1 102 ? -12.953 -16.5 3.5 1 97.56 102 LYS A N 1
ATOM 806 C CA . LYS A 1 102 ? -11.953 -15.57 2.988 1 97.56 102 LYS A CA 1
ATOM 807 C C . LYS A 1 102 ? -11.617 -15.875 1.53 1 97.56 102 LYS A C 1
ATOM 809 O O . LYS A 1 102 ? -11.375 -17.031 1.168 1 97.56 102 LYS A O 1
ATOM 814 N N . VAL A 1 103 ? -11.688 -14.852 0.705 1 98.25 103 VAL A N 1
ATOM 815 C CA . VAL A 1 103 ? -11.336 -14.984 -0.705 1 98.25 103 VAL A CA 1
ATOM 816 C C . VAL A 1 103 ? -10.164 -14.062 -1.034 1 98.25 103 VAL A C 1
ATOM 818 O O . VAL A 1 103 ? -10.148 -12.898 -0.616 1 98.25 103 VAL A O 1
ATOM 821 N N . TRP A 1 104 ? -9.164 -14.586 -1.758 1 98.31 104 TRP A N 1
ATOM 822 C CA . TRP A 1 104 ? -7.977 -13.828 -2.139 1 98.31 104 TRP A CA 1
ATOM 823 C C . TRP A 1 104 ? -7.852 -13.742 -3.656 1 98.31 104 TRP A C 1
ATOM 825 O O . TRP A 1 104 ? -8.195 -14.688 -4.367 1 98.31 104 TRP A O 1
ATOM 835 N N . CYS A 1 105 ? -7.379 -12.656 -4.117 1 98.75 105 CYS A N 1
ATOM 836 C CA . CYS A 1 105 ? -6.82 -12.508 -5.453 1 98.75 105 CYS A CA 1
ATOM 837 C C . CYS A 1 105 ? -5.301 -12.367 -5.398 1 98.75 105 CYS A C 1
ATOM 839 O O . CYS A 1 105 ? -4.781 -11.484 -4.711 1 98.75 105 CYS A O 1
ATOM 841 N N . VAL A 1 106 ? -4.621 -13.219 -6.129 1 98.81 106 VAL A N 1
ATOM 842 C CA . VAL A 1 106 ? -3.17 -13.328 -6.043 1 98.81 106 VAL A CA 1
ATOM 843 C C . VAL A 1 106 ? -2.562 -13.25 -7.445 1 98.81 106 VAL A C 1
ATOM 845 O O . VAL A 1 106 ? -3.143 -13.75 -8.406 1 98.81 106 VAL A O 1
ATOM 848 N N . ILE A 1 107 ? -1.412 -12.617 -7.527 1 98.62 107 ILE A N 1
ATOM 849 C CA . ILE A 1 107 ? -0.648 -12.617 -8.766 1 98.62 107 ILE A CA 1
ATOM 850 C C . ILE A 1 107 ? 0.745 -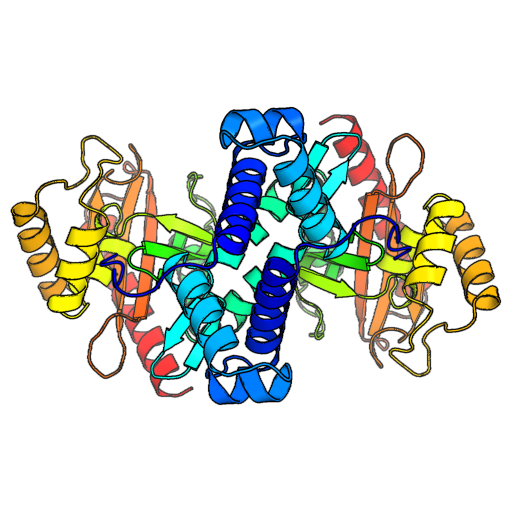13.188 -8.516 1 98.62 107 ILE A C 1
ATOM 852 O O . ILE A 1 107 ? 1.134 -13.414 -7.367 1 98.62 107 ILE A O 1
ATOM 856 N N . GLU A 1 108 ? 1.407 -13.547 -9.602 1 98.25 108 GLU A N 1
ATOM 857 C CA . GLU A 1 108 ? 2.83 -13.867 -9.531 1 98.25 108 GLU A CA 1
ATOM 858 C C . GLU A 1 108 ? 3.684 -12.68 -9.961 1 98.25 108 GLU A C 1
ATOM 860 O O . GLU A 1 108 ? 3.41 -12.055 -10.992 1 98.25 108 GLU A O 1
ATOM 865 N N . GLU A 1 109 ? 4.594 -12.305 -9.18 1 97.69 109 GLU A N 1
ATOM 866 C CA . GLU A 1 109 ? 5.598 -11.305 -9.539 1 97.69 109 GLU A CA 1
ATOM 867 C C . GLU A 1 109 ? 6.965 -11.672 -8.961 1 97.69 109 GLU A C 1
ATOM 869 O O . GLU A 1 109 ? 7.086 -11.938 -7.762 1 97.69 109 GLU A O 1
ATOM 874 N N . HIS A 1 110 ? 7.977 -11.734 -9.82 1 96.88 110 HIS A N 1
ATOM 875 C CA . HIS A 1 110 ? 9.336 -12.102 -9.438 1 96.88 110 HIS A CA 1
ATOM 876 C C . HIS A 1 110 ? 9.375 -13.477 -8.781 1 96.88 110 HIS A C 1
ATOM 878 O O . HIS A 1 110 ? 10.109 -13.688 -7.809 1 96.88 110 HIS A O 1
ATOM 884 N N . GLY A 1 111 ? 8.484 -14.32 -9.211 1 97.44 111 GLY A N 1
ATOM 885 C CA . GLY A 1 111 ? 8.516 -15.719 -8.797 1 97.44 111 GLY A CA 1
ATOM 886 C C . GLY A 1 111 ? 7.816 -15.961 -7.473 1 97.44 111 GLY A C 1
ATOM 887 O O . GLY A 1 111 ? 7.875 -17.062 -6.93 1 97.44 111 GLY A O 1
ATOM 888 N N . MET A 1 112 ? 7.133 -14.938 -6.957 1 98.06 112 MET A N 1
ATOM 889 C CA . MET A 1 112 ? 6.406 -15.047 -5.695 1 98.06 112 MET A CA 1
ATOM 890 C C . MET A 1 112 ? 4.926 -14.742 -5.891 1 98.06 112 MET A C 1
ATOM 892 O O . MET A 1 112 ? 4.555 -14 -6.805 1 98.06 112 MET A O 1
ATOM 896 N N . GLY A 1 113 ? 4.117 -15.359 -5.09 1 98.44 113 GLY A N 1
ATOM 897 C CA . GLY A 1 113 ? 2.719 -14.969 -5.023 1 98.44 113 GLY A CA 1
ATOM 898 C C . GLY A 1 113 ? 2.492 -13.711 -4.211 1 98.44 113 GLY A C 1
ATOM 899 O O . GLY A 1 113 ? 3.029 -13.57 -3.107 1 98.44 113 GLY A O 1
ATOM 900 N N . VAL A 1 114 ? 1.743 -12.805 -4.758 1 98.62 114 VAL A N 1
ATOM 901 C CA . VAL A 1 114 ? 1.444 -11.555 -4.074 1 98.62 114 VAL A CA 1
ATOM 902 C C . VAL A 1 114 ? -0.066 -11.398 -3.914 1 98.62 114 VAL A C 1
ATOM 904 O O . VAL A 1 114 ? -0.806 -11.414 -4.898 1 98.62 114 VAL A O 1
ATOM 907 N N . HIS A 1 115 ? -0.525 -11.25 -2.662 1 98.62 115 HIS A N 1
ATOM 908 C CA . HIS A 1 115 ? -1.935 -10.984 -2.395 1 98.62 115 HIS A CA 1
ATOM 909 C C . HIS A 1 115 ? -2.293 -9.539 -2.713 1 98.62 115 HIS A C 1
ATOM 911 O O . HIS A 1 115 ? -1.904 -8.617 -1.983 1 98.62 115 HIS A O 1
ATOM 917 N N . ILE A 1 116 ? -3.123 -9.328 -3.773 1 98.44 116 ILE A N 1
ATOM 918 C CA . ILE A 1 116 ? -3.334 -7.953 -4.203 1 98.44 116 ILE A CA 1
ATOM 919 C C . ILE A 1 116 ? -4.711 -7.477 -3.746 1 98.44 116 ILE A C 1
ATOM 921 O O . ILE A 1 116 ? -4.977 -6.273 -3.715 1 98.44 116 ILE A O 1
ATOM 925 N N . TYR A 1 117 ? -5.586 -8.438 -3.455 1 98.19 117 TYR A N 1
ATOM 926 C CA . TYR A 1 117 ? -6.902 -8.086 -2.928 1 98.19 117 TYR A CA 1
ATOM 927 C C . TYR A 1 117 ? -7.492 -9.242 -2.127 1 98.19 117 TYR A C 1
ATOM 929 O O . TYR A 1 117 ? -7.152 -10.406 -2.361 1 98.19 117 TYR A O 1
ATOM 937 N N . GLY A 1 118 ? -8.266 -8.938 -1.143 1 97.38 118 GLY A N 1
ATOM 938 C CA . GLY A 1 118 ? -8.961 -9.93 -0.338 1 97.38 118 GLY A CA 1
ATOM 939 C C . GLY A 1 118 ? -10.273 -9.414 0.233 1 97.38 118 GLY A C 1
ATOM 940 O O . GLY A 1 118 ? -10.422 -8.219 0.476 1 97.38 118 GLY A O 1
ATOM 941 N N . ALA A 1 119 ? -11.164 -10.297 0.373 1 96.88 119 ALA A N 1
ATOM 942 C CA . ALA A 1 119 ? -12.445 -10.016 1 1 96.88 119 ALA A CA 1
ATOM 943 C C . ALA A 1 119 ? -12.812 -11.094 2.01 1 96.88 119 ALA A C 1
ATOM 945 O O . ALA A 1 119 ? -12.445 -12.266 1.841 1 96.88 119 ALA A O 1
ATOM 946 N N . GLU A 1 120 ? -13.445 -10.641 3.023 1 94 120 GLU A N 1
ATOM 947 C CA . GLU A 1 120 ? -13.805 -11.547 4.109 1 94 120 GLU A CA 1
ATOM 948 C C . GLU A 1 120 ? -15.312 -11.766 4.168 1 94 120 GLU A C 1
ATOM 950 O O . GLU A 1 120 ? -16.094 -10.812 4.039 1 94 120 GLU A O 1
ATOM 955 N N . GLY A 1 121 ? -15.664 -13.039 4.301 1 89.62 121 GLY A N 1
ATOM 956 C CA . GLY A 1 121 ? -17.047 -13.352 4.648 1 89.62 121 GLY A CA 1
ATOM 957 C C . GLY A 1 121 ? -17.312 -13.305 6.145 1 89.62 121 GLY A C 1
ATOM 958 O O . GLY A 1 121 ? -16.406 -13 6.93 1 89.62 121 GLY A O 1
ATOM 959 N N . ARG A 1 122 ? -18.516 -13.547 6.59 1 84.19 122 ARG A N 1
ATOM 960 C CA . ARG A 1 122 ? -18.969 -13.414 7.969 1 84.19 122 ARG A CA 1
ATOM 961 C C . ARG A 1 122 ? -18.234 -14.383 8.883 1 84.19 122 ARG A C 1
ATOM 963 O O . ARG A 1 122 ? -18.047 -14.102 10.07 1 84.19 122 ARG A O 1
ATOM 970 N N . HIS A 1 123 ? -17.75 -15.461 8.312 1 82.38 123 HIS A N 1
ATOM 971 C CA . HIS A 1 123 ? -17.156 -16.516 9.133 1 82.38 123 HIS A CA 1
ATOM 972 C C . HIS A 1 123 ? -15.68 -16.703 8.797 1 82.38 123 HIS A C 1
ATOM 974 O O . HIS A 1 123 ? -15.133 -17.797 8.977 1 82.38 123 HIS A O 1
ATOM 980 N N . SER A 1 124 ? -15.164 -15.68 8.344 1 84.06 124 SER A N 1
ATOM 981 C CA . SER A 1 124 ? -13.797 -15.812 7.844 1 84.06 124 SER A CA 1
ATOM 982 C C . SER A 1 124 ? -12.812 -16.047 8.984 1 84.06 124 SER A C 1
ATOM 984 O O . SER A 1 124 ? -12.945 -15.438 10.055 1 84.06 124 SER A O 1
ATOM 986 N N . VAL A 1 125 ? -11.922 -16.953 8.68 1 77.62 125 VAL A N 1
ATOM 987 C CA . VAL A 1 125 ? -10.797 -17.156 9.586 1 77.62 125 VAL A CA 1
ATOM 988 C C . VAL A 1 125 ? -9.797 -16.016 9.438 1 77.62 125 VAL A C 1
ATOM 990 O O . VAL A 1 125 ? -9.633 -15.461 8.352 1 77.62 125 VAL A O 1
ATOM 993 N N . LYS A 1 126 ? -9.234 -15.734 10.578 1 81 126 LYS A N 1
ATOM 994 C CA . LYS A 1 126 ? -8.141 -14.766 10.539 1 81 126 LYS A CA 1
ATOM 995 C C . LYS A 1 126 ? -6.789 -15.477 10.43 1 81 126 LYS A C 1
ATOM 997 O O . LYS A 1 126 ? -6.488 -16.375 11.219 1 81 126 LYS A O 1
ATOM 1002 N N . THR A 1 127 ? -6.195 -15.266 9.25 1 83.81 127 THR A N 1
ATOM 1003 C CA . THR A 1 127 ? -4.828 -15.758 9.086 1 83.81 127 THR A CA 1
ATOM 1004 C C . THR A 1 127 ? -3.84 -14.594 9.07 1 83.81 127 THR A C 1
ATOM 1006 O O . THR A 1 127 ? -4.227 -13.438 9.281 1 83.81 127 THR A O 1
ATOM 1009 N N . HIS A 1 128 ? -2.576 -14.898 8.859 1 84.44 128 HIS A N 1
ATOM 1010 C CA . HIS A 1 128 ? -1.542 -13.867 8.82 1 84.44 128 HIS A CA 1
ATOM 1011 C C . HIS A 1 128 ? -1.419 -13.258 7.426 1 84.44 128 HIS A C 1
ATOM 1013 O O . HIS A 1 128 ? -0.658 -12.312 7.223 1 84.44 128 HIS A O 1
ATOM 1019 N N . ALA A 1 129 ? -2.203 -13.805 6.535 1 90.88 129 ALA A N 1
ATOM 1020 C CA . ALA A 1 129 ? -2.146 -13.281 5.172 1 90.88 129 ALA A CA 1
ATOM 1021 C C . ALA A 1 129 ? -2.715 -11.867 5.105 1 90.88 129 ALA A C 1
ATOM 1023 O O . ALA A 1 129 ? -3.715 -11.562 5.758 1 90.88 129 ALA A O 1
ATOM 1024 N N . ARG A 1 130 ? -2.047 -11.008 4.395 1 95 130 ARG A N 1
ATOM 1025 C CA . ARG A 1 130 ? -2.494 -9.625 4.203 1 95 130 ARG A CA 1
ATOM 1026 C C . ARG A 1 130 ? -2.203 -9.156 2.783 1 95 130 ARG A C 1
ATOM 1028 O O . ARG A 1 130 ? -1.434 -9.781 2.057 1 95 130 ARG A O 1
ATOM 1035 N N . ILE A 1 131 ? -2.859 -8.133 2.438 1 97.56 131 ILE A N 1
ATOM 1036 C CA . ILE A 1 131 ? -2.57 -7.5 1.153 1 97.56 131 ILE A CA 1
ATOM 1037 C C . ILE A 1 131 ? -1.088 -7.145 1.074 1 97.56 131 ILE A C 1
ATOM 1039 O O . ILE A 1 131 ? -0.511 -6.641 2.041 1 97.56 131 ILE A O 1
ATOM 1043 N N . GLY A 1 132 ? -0.463 -7.469 -0.031 1 98 132 GLY A N 1
ATOM 1044 C CA . GLY A 1 132 ? 0.939 -7.168 -0.272 1 98 132 GLY A CA 1
ATOM 1045 C C . GLY A 1 132 ? 1.871 -8.289 0.152 1 98 132 GLY A C 1
ATOM 1046 O O . GLY A 1 132 ? 3.043 -8.305 -0.229 1 98 132 GLY A O 1
ATOM 1047 N N . GLN A 1 133 ? 1.384 -9.211 0.882 1 97.19 133 GLN A N 1
ATOM 1048 C CA . GLN A 1 133 ? 2.209 -10.32 1.354 1 97.19 133 GLN A CA 1
ATOM 1049 C C . GLN A 1 133 ? 2.742 -11.148 0.187 1 97.19 133 GLN A C 1
ATOM 1051 O O . GLN A 1 133 ? 2.016 -11.414 -0.771 1 97.19 133 GLN A O 1
ATOM 1056 N N . ARG A 1 134 ? 3.988 -11.508 0.26 1 97 134 ARG A N 1
ATOM 1057 C CA . ARG A 1 134 ? 4.656 -12.32 -0.75 1 97 134 ARG A CA 1
ATOM 1058 C C . ARG A 1 134 ? 4.961 -13.719 -0.217 1 97 134 ARG A C 1
ATOM 1060 O O . ARG A 1 134 ? 5.586 -13.859 0.836 1 97 134 ARG A O 1
ATOM 1067 N N . THR A 1 135 ? 4.5 -14.695 -0.907 1 97.25 135 THR A N 1
ATOM 1068 C CA . THR A 1 135 ? 4.594 -16.078 -0.453 1 97.25 135 THR A CA 1
ATOM 1069 C C . THR A 1 135 ? 5.055 -16.984 -1.588 1 97.25 135 THR A C 1
ATOM 1071 O O . THR A 1 135 ? 4.746 -16.734 -2.756 1 97.25 135 THR A O 1
ATOM 1074 N N . HIS A 1 136 ? 5.805 -18.016 -1.244 1 98.38 136 HIS A N 1
ATOM 1075 C CA . HIS A 1 136 ? 6.184 -18.984 -2.258 1 98.38 136 HIS A CA 1
ATOM 1076 C C . HIS A 1 136 ? 4.953 -19.641 -2.887 1 98.38 136 HIS A C 1
ATOM 1078 O O . HIS A 1 136 ? 4.039 -20.062 -2.178 1 98.38 136 HIS A O 1
ATOM 1084 N N . LEU A 1 137 ? 5.008 -19.781 -4.141 1 98.75 137 LEU A N 1
ATOM 1085 C CA . LEU A 1 137 ? 3.818 -20.156 -4.895 1 98.75 137 LEU A CA 1
ATOM 1086 C C . LEU A 1 137 ? 3.391 -21.578 -4.555 1 98.75 137 LEU A C 1
ATOM 1088 O O . LEU A 1 137 ? 2.195 -21.875 -4.496 1 98.75 137 LEU A O 1
ATOM 1092 N N . HIS A 1 138 ? 4.27 -22.453 -4.27 1 98.81 138 HIS A N 1
ATOM 1093 C CA . HIS A 1 138 ? 3.939 -23.875 -4.102 1 98.81 138 HIS A CA 1
ATOM 1094 C C . HIS A 1 138 ? 3.275 -24.125 -2.754 1 98.81 138 HIS A C 1
ATOM 1096 O O . HIS A 1 138 ? 2.789 -25.234 -2.496 1 98.81 138 HIS A O 1
ATOM 1102 N N . GLN A 1 139 ? 3.17 -23.094 -1.897 1 98.44 139 GLN A N 1
ATOM 1103 C CA . GLN A 1 139 ? 2.791 -23.312 -0.505 1 98.44 139 GLN A CA 1
ATOM 1104 C C . GLN A 1 139 ? 1.287 -23.156 -0.311 1 98.44 139 GLN A C 1
ATOM 1106 O O . GLN A 1 139 ? 0.756 -23.469 0.758 1 98.44 139 GLN A O 1
ATOM 1111 N N . PHE A 1 140 ? 0.563 -22.609 -1.3 1 98.38 140 PHE A N 1
ATOM 1112 C CA . PHE A 1 140 ? -0.854 -22.328 -1.09 1 98.38 140 PHE A CA 1
ATOM 1113 C C . PHE A 1 140 ? -1.638 -22.516 -2.383 1 98.38 140 PHE A C 1
ATOM 1115 O O . PHE A 1 140 ? -1.049 -22.688 -3.455 1 98.38 140 PHE A O 1
ATOM 1122 N N . ALA A 1 141 ? -2.955 -22.578 -2.295 1 98.81 141 ALA A N 1
ATOM 1123 C CA . ALA A 1 141 ? -3.818 -23.016 -3.385 1 98.81 141 ALA A CA 1
ATOM 1124 C C . ALA A 1 141 ? -3.711 -22.094 -4.586 1 98.81 141 ALA A C 1
ATOM 1126 O O . ALA A 1 141 ? -3.434 -22.531 -5.703 1 98.81 141 ALA A O 1
ATOM 1127 N N . ALA A 1 142 ? -3.885 -20.812 -4.398 1 98.88 142 ALA A N 1
ATOM 1128 C CA . ALA A 1 142 ? -3.795 -19.859 -5.5 1 98.88 142 ALA A CA 1
ATOM 1129 C C . ALA A 1 142 ? -2.414 -19.906 -6.148 1 98.88 142 ALA A C 1
ATOM 1131 O O . ALA A 1 142 ? -2.293 -19.797 -7.371 1 98.88 142 ALA A O 1
ATOM 1132 N N . GLY A 1 143 ? -1.38 -20.031 -5.32 1 98.88 143 GLY A N 1
ATOM 1133 C CA . GLY A 1 143 ? -0.023 -20.109 -5.836 1 98.88 143 GLY A CA 1
ATOM 1134 C C . GLY A 1 143 ? 0.208 -21.312 -6.73 1 98.88 143 GLY A C 1
ATOM 1135 O O . GLY A 1 143 ? 0.777 -21.188 -7.816 1 98.88 143 GLY A O 1
ATOM 1136 N N . LYS A 1 144 ? -0.234 -22.453 -6.293 1 98.94 144 LYS A N 1
ATOM 1137 C CA . LYS A 1 144 ? -0.091 -23.672 -7.098 1 98.94 144 LYS A CA 1
ATOM 1138 C C . LYS A 1 144 ? -0.918 -23.578 -8.375 1 98.94 144 LYS A C 1
ATOM 1140 O O . LYS A 1 144 ? -0.504 -24.078 -9.422 1 98.94 144 LYS A O 1
ATOM 1145 N N . ALA A 1 145 ? -2.1 -22.969 -8.273 1 98.94 145 ALA A N 1
ATOM 1146 C CA . ALA A 1 145 ? -2.924 -22.766 -9.461 1 98.94 145 ALA A CA 1
ATOM 1147 C C . ALA A 1 145 ? -2.189 -21.922 -10.5 1 98.94 145 ALA A C 1
ATOM 1149 O O . ALA A 1 145 ? -2.23 -22.219 -11.695 1 98.94 145 ALA A O 1
ATOM 1150 N N . ILE A 1 146 ? -1.517 -20.875 -10.039 1 98.94 146 ILE A N 1
ATOM 1151 C CA . ILE A 1 146 ? -0.732 -20.016 -10.922 1 98.94 146 ILE A CA 1
ATOM 1152 C C . ILE A 1 146 ? 0.431 -20.812 -11.508 1 98.94 146 ILE A C 1
ATOM 1154 O O . ILE A 1 146 ? 0.616 -20.844 -12.727 1 98.94 146 ILE A O 1
ATOM 1158 N N . LEU A 1 147 ? 1.149 -21.453 -10.641 1 98.81 147 LEU A N 1
ATOM 1159 C CA . LEU A 1 147 ? 2.34 -22.203 -11.039 1 98.81 147 LEU A CA 1
ATOM 1160 C C . LEU A 1 147 ? 2.008 -23.203 -12.133 1 98.81 147 LEU A C 1
ATOM 1162 O O . LEU A 1 147 ? 2.725 -23.312 -13.133 1 98.81 147 LEU A O 1
ATOM 1166 N N . ALA A 1 148 ? 0.92 -23.906 -11.938 1 98.88 148 ALA A N 1
ATOM 1167 C CA . ALA A 1 148 ? 0.521 -24.969 -12.852 1 98.88 148 ALA A CA 1
ATOM 1168 C C . ALA A 1 148 ? 0.251 -24.438 -14.25 1 98.88 148 ALA A C 1
ATOM 1170 O O . ALA A 1 148 ? 0.264 -25.188 -15.227 1 98.88 148 ALA A O 1
ATOM 1171 N N . HIS A 1 149 ? 0.01 -23.188 -14.375 1 98.81 149 HIS A N 1
ATOM 1172 C CA . HIS A 1 149 ? -0.418 -22.625 -15.648 1 98.81 149 HIS A CA 1
ATOM 1173 C C . HIS A 1 149 ? 0.559 -21.562 -16.141 1 98.81 149 HIS A C 1
ATOM 1175 O O . HIS A 1 149 ? 0.167 -20.641 -16.859 1 98.81 149 HIS A O 1
ATOM 1181 N N . LEU A 1 150 ? 1.776 -21.625 -15.695 1 98.44 150 LEU A N 1
ATOM 1182 C CA . LEU A 1 150 ? 2.895 -20.875 -16.25 1 98.44 150 LEU A CA 1
ATOM 1183 C C . LEU A 1 150 ? 3.664 -21.719 -17.266 1 98.44 150 LEU A C 1
ATOM 1185 O O . LEU A 1 150 ? 3.574 -22.938 -17.25 1 98.44 150 LEU A O 1
ATOM 1189 N N . PRO A 1 151 ? 4.391 -21.031 -18.156 1 97.62 151 PRO A N 1
ATOM 1190 C CA . PRO A 1 151 ? 5.281 -21.812 -19.031 1 97.62 151 PRO A CA 1
ATOM 1191 C C . PRO A 1 151 ? 6.293 -22.641 -18.25 1 97.62 151 PRO A C 1
ATOM 1193 O O . PRO A 1 151 ? 6.793 -22.203 -17.219 1 97.62 151 PRO A O 1
ATOM 1196 N N . GLU A 1 152 ? 6.637 -23.766 -18.781 1 96.88 152 GLU A N 1
ATOM 1197 C CA . GLU A 1 152 ? 7.504 -24.703 -18.094 1 96.88 152 GLU A CA 1
ATOM 1198 C C . GLU A 1 152 ? 8.844 -24.078 -17.719 1 96.88 152 GLU A C 1
ATOM 1200 O O . GLU A 1 152 ? 9.359 -24.297 -16.625 1 96.88 152 GLU A O 1
ATOM 1205 N N . ASP A 1 153 ? 9.406 -23.328 -18.594 1 97.25 153 ASP A N 1
ATOM 1206 C CA . ASP A 1 153 ? 10.688 -22.688 -18.328 1 97.25 153 ASP A CA 1
ATOM 1207 C C . ASP A 1 153 ? 10.578 -21.703 -17.172 1 97.25 153 ASP A C 1
ATOM 1209 O O . ASP A 1 153 ? 11.516 -21.562 -16.375 1 97.25 153 ASP A O 1
ATOM 1213 N N . ARG A 1 154 ? 9.461 -21.031 -17.078 1 97.31 154 ARG A N 1
ATOM 1214 C CA . ARG A 1 154 ? 9.227 -20.109 -15.961 1 97.31 154 ARG A CA 1
ATOM 1215 C C . ARG A 1 154 ? 9.102 -20.875 -14.641 1 97.31 154 ARG A C 1
ATOM 1217 O O . ARG A 1 154 ? 9.656 -20.453 -13.625 1 97.31 154 ARG A O 1
ATOM 1224 N N . ILE A 1 155 ? 8.398 -21.984 -14.672 1 98.31 155 ILE A N 1
ATOM 1225 C CA . ILE A 1 155 ? 8.266 -22.812 -13.484 1 98.31 155 ILE A CA 1
ATOM 1226 C C . ILE A 1 155 ? 9.648 -23.234 -12.992 1 98.31 155 ILE A C 1
ATOM 1228 O O . ILE A 1 155 ? 9.977 -23.062 -11.812 1 98.31 155 ILE A O 1
ATOM 1232 N N . GLU A 1 156 ? 10.438 -23.703 -13.875 1 97.88 156 GLU A N 1
ATOM 1233 C CA . GLU A 1 156 ? 11.773 -24.172 -13.523 1 97.88 156 GLU A CA 1
ATOM 1234 C C . GLU A 1 156 ? 12.625 -23.047 -12.945 1 97.88 156 GLU A C 1
ATOM 1236 O O . GLU A 1 156 ? 13.328 -23.25 -11.953 1 97.88 156 GLU A O 1
ATOM 1241 N N . SER A 1 157 ? 12.562 -21.906 -13.57 1 97.69 157 SER A N 1
ATOM 1242 C CA . SER A 1 157 ? 13.328 -20.766 -13.086 1 97.69 157 SER A CA 1
ATOM 1243 C C . SER A 1 157 ? 12.914 -20.359 -11.68 1 97.69 157 SER A C 1
ATOM 1245 O O . SER A 1 157 ? 13.758 -20.047 -10.836 1 97.69 157 SER A O 1
ATOM 1247 N N . ILE A 1 158 ? 11.633 -20.375 -11.398 1 98.12 158 ILE A N 1
ATOM 1248 C CA . ILE A 1 158 ? 11.109 -20.031 -10.086 1 98.12 158 ILE A CA 1
ATOM 1249 C C . ILE A 1 158 ? 11.609 -21.047 -9.055 1 98.12 158 ILE A C 1
ATOM 1251 O O . ILE A 1 158 ? 12.07 -20.656 -7.977 1 98.12 158 ILE A O 1
ATOM 1255 N N . LEU A 1 159 ? 11.531 -22.297 -9.414 1 98.06 159 LEU A N 1
ATOM 1256 C CA . LEU A 1 159 ? 11.945 -23.344 -8.477 1 98.06 159 LEU A CA 1
ATOM 1257 C C . LEU A 1 159 ? 13.445 -23.281 -8.234 1 98.06 159 LEU A C 1
ATOM 1259 O O . LEU A 1 159 ? 13.906 -23.547 -7.117 1 98.06 159 LEU A O 1
ATOM 1263 N N . ASP A 1 160 ? 14.195 -22.969 -9.25 1 97.44 160 ASP A N 1
ATOM 1264 C CA . ASP A 1 160 ? 15.641 -22.844 -9.117 1 97.44 160 ASP A CA 1
ATOM 1265 C C . ASP A 1 160 ? 16.016 -21.656 -8.219 1 97.44 160 ASP A C 1
ATOM 1267 O O . ASP A 1 160 ? 16.938 -21.75 -7.418 1 97.44 160 ASP A O 1
ATOM 1271 N N . ASP A 1 161 ? 15.289 -20.609 -8.344 1 95.88 161 ASP A N 1
ATOM 1272 C CA . ASP A 1 161 ? 15.609 -19.375 -7.637 1 95.88 161 ASP A CA 1
ATOM 1273 C C . ASP A 1 161 ? 15.195 -19.469 -6.168 1 95.88 161 ASP A C 1
ATOM 1275 O O . ASP A 1 161 ? 15.883 -18.938 -5.293 1 95.88 161 ASP A O 1
ATOM 1279 N N . TYR A 1 162 ? 14.031 -20.125 -5.902 1 96.94 162 TYR A N 1
ATOM 1280 C CA . TYR A 1 162 ? 13.445 -19.984 -4.57 1 96.94 162 TYR A CA 1
ATOM 1281 C C . TYR A 1 162 ? 13.422 -21.328 -3.842 1 96.94 162 TYR A C 1
ATOM 1283 O O . TYR A 1 162 ? 13.172 -21.375 -2.635 1 96.94 162 TYR A O 1
ATOM 1291 N N . GLY A 1 163 ? 13.617 -22.375 -4.531 1 97.12 163 GLY A N 1
ATOM 1292 C CA . GLY A 1 163 ? 13.492 -23.688 -3.916 1 97.12 163 GLY A CA 1
ATOM 1293 C C . GLY A 1 163 ? 12.078 -24.016 -3.475 1 97.12 163 GLY A C 1
ATOM 1294 O O . GLY A 1 163 ? 11.117 -23.469 -4.027 1 97.12 163 GLY A O 1
ATOM 1295 N N . LEU A 1 164 ? 11.961 -24.984 -2.582 1 98.25 164 LEU A N 1
ATOM 1296 C CA . LEU A 1 164 ? 10.68 -25.438 -2.059 1 98.25 164 LEU A CA 1
ATOM 1297 C C . LEU A 1 164 ? 10.688 -25.453 -0.534 1 98.25 164 LEU A C 1
ATOM 1299 O O . LEU A 1 164 ? 10.578 -26.516 0.085 1 98.25 164 LEU A O 1
ATOM 1303 N N . ALA A 1 165 ? 10.703 -24.25 -0.007 1 97.5 165 ALA A N 1
ATOM 1304 C CA . ALA A 1 165 ? 10.758 -24.109 1.447 1 97.5 165 ALA A CA 1
ATOM 1305 C C . ALA A 1 165 ? 9.453 -24.578 2.088 1 97.5 165 ALA A C 1
ATOM 1307 O O . ALA A 1 165 ? 8.367 -24.328 1.562 1 97.5 165 ALA A O 1
ATOM 1308 N N . SER A 1 166 ? 9.539 -25.234 3.236 1 98 166 SER A N 1
ATOM 1309 C CA . SER A 1 166 ? 8.367 -25.703 3.967 1 98 166 SER A CA 1
ATOM 1310 C C . SER A 1 166 ? 7.773 -24.609 4.84 1 98 166 SER A C 1
ATOM 1312 O O . SER A 1 166 ? 8.508 -23.828 5.465 1 98 166 SER A O 1
ATOM 1314 N N . GLN A 1 167 ? 6.465 -24.562 4.84 1 97.19 167 GLN A N 1
ATOM 1315 C CA . GLN A 1 167 ? 5.762 -23.688 5.781 1 97.19 167 GLN A CA 1
ATOM 1316 C C . GLN A 1 167 ? 5.105 -24.516 6.895 1 97.19 167 GLN A C 1
ATOM 1318 O O . GLN A 1 167 ? 4.977 -24.031 8.023 1 97.19 167 GLN A O 1
ATOM 1323 N N . THR A 1 168 ? 4.59 -25.594 6.566 1 97.94 168 THR A N 1
ATOM 1324 C CA . THR A 1 168 ? 4.07 -26.594 7.492 1 97.94 168 THR A CA 1
ATOM 1325 C C . THR A 1 168 ? 4.609 -27.984 7.152 1 97.94 168 THR A C 1
ATOM 1327 O O . THR A 1 168 ? 5.309 -28.156 6.148 1 97.94 168 THR A O 1
ATOM 1330 N N . GLU A 1 169 ? 4.25 -28.938 7.977 1 97.69 169 GLU A N 1
ATOM 1331 C CA . GLU A 1 169 ? 4.664 -30.328 7.727 1 97.69 169 GLU A CA 1
ATOM 1332 C C . GLU A 1 169 ? 3.979 -30.891 6.484 1 97.69 169 GLU A C 1
ATOM 1334 O O . GLU A 1 169 ? 4.398 -31.922 5.949 1 97.69 169 GLU A O 1
ATOM 1339 N N . ARG A 1 170 ? 2.979 -30.203 6.016 1 98.25 170 ARG A N 1
ATOM 1340 C CA . ARG A 1 170 ? 2.188 -30.703 4.895 1 98.25 170 ARG A CA 1
ATOM 1341 C C . ARG A 1 170 ? 2.576 -30.016 3.594 1 98.25 170 ARG A C 1
ATOM 1343 O O . ARG A 1 170 ? 2.055 -30.344 2.527 1 98.25 170 ARG A O 1
ATOM 1350 N N . THR A 1 171 ? 3.473 -29.109 3.619 1 98.69 171 THR A N 1
ATOM 1351 C CA . THR A 1 171 ? 3.916 -28.406 2.42 1 98.69 171 THR A CA 1
ATOM 1352 C C . THR A 1 171 ? 4.66 -29.344 1.481 1 98.69 171 THR A C 1
ATOM 1354 O O . THR A 1 171 ? 5.473 -30.156 1.926 1 98.69 171 THR A O 1
ATOM 1357 N N . ILE A 1 172 ? 4.332 -29.234 0.208 1 98.5 172 ILE A N 1
ATOM 1358 C CA . ILE A 1 172 ? 5.062 -30.016 -0.786 1 98.5 172 ILE A CA 1
ATOM 1359 C C . ILE A 1 172 ? 6.48 -29.469 -0.928 1 98.5 172 ILE A C 1
ATOM 1361 O O . ILE A 1 172 ? 6.668 -28.297 -1.293 1 98.5 172 ILE A O 1
ATOM 1365 N N . THR A 1 173 ? 7.543 -30.297 -0.659 1 98.44 173 THR A N 1
ATOM 1366 C CA . THR A 1 173 ? 8.914 -29.812 -0.705 1 98.44 173 THR A CA 1
ATOM 1367 C C . THR A 1 173 ? 9.758 -30.641 -1.667 1 98.44 173 THR A C 1
ATOM 1369 O O . THR A 1 173 ? 10.977 -30.469 -1.745 1 98.44 173 THR A O 1
ATOM 1372 N N . ASP A 1 174 ? 9.109 -31.516 -2.324 1 98.06 174 ASP A N 1
ATOM 1373 C CA . ASP A 1 174 ? 9.773 -32.375 -3.307 1 98.06 174 ASP A CA 1
ATOM 1374 C C . ASP A 1 174 ? 9.367 -31.969 -4.727 1 98.06 174 ASP A C 1
ATOM 1376 O O . ASP A 1 174 ? 8.18 -31.844 -5.031 1 98.06 174 ASP A O 1
ATOM 1380 N N . ARG A 1 175 ? 10.344 -31.891 -5.586 1 97.75 175 ARG A N 1
ATOM 1381 C CA . ARG A 1 175 ? 10.102 -31.375 -6.938 1 97.75 175 ARG A CA 1
ATOM 1382 C C . ARG A 1 175 ? 9.227 -32.344 -7.73 1 97.75 175 ARG A C 1
ATOM 1384 O O . ARG A 1 175 ? 8.336 -31.906 -8.469 1 97.75 175 ARG A O 1
ATOM 1391 N N . GLU A 1 176 ? 9.477 -33.562 -7.656 1 97.88 176 GLU A N 1
ATOM 1392 C CA . GLU A 1 176 ? 8.68 -34.531 -8.391 1 97.88 176 GLU A CA 1
ATOM 1393 C C . GLU A 1 176 ? 7.238 -34.562 -7.898 1 97.88 176 GLU A C 1
ATOM 1395 O O . GLU A 1 176 ? 6.305 -34.625 -8.703 1 97.88 176 GLU A O 1
ATOM 1400 N N . GLU A 1 177 ? 7.098 -34.562 -6.57 1 98.5 177 GLU A N 1
ATOM 1401 C CA . GLU A 1 177 ? 5.758 -34.5 -5.996 1 98.5 177 GLU A CA 1
ATOM 1402 C C . GLU A 1 177 ? 5.016 -33.25 -6.469 1 98.5 177 GLU A C 1
ATOM 1404 O O . GLU A 1 177 ? 3.83 -33.312 -6.797 1 98.5 177 GLU A O 1
ATOM 1409 N N . LEU A 1 178 ? 5.742 -32.156 -6.461 1 98.75 178 LEU A N 1
ATOM 1410 C CA . LEU A 1 178 ? 5.121 -30.906 -6.926 1 98.75 178 LEU A CA 1
ATOM 1411 C C . LEU A 1 178 ? 4.727 -31.016 -8.391 1 98.75 178 LEU A C 1
ATOM 1413 O O . LEU A 1 178 ? 3.629 -30.609 -8.781 1 98.75 178 LEU A O 1
ATOM 1417 N N . GLN A 1 179 ? 5.582 -31.531 -9.219 1 98.19 179 GLN A N 1
ATOM 1418 C CA . GLN A 1 179 ? 5.301 -31.688 -10.641 1 98.19 179 GLN A CA 1
ATOM 1419 C C . GLN A 1 179 ? 4.039 -32.5 -10.867 1 98.19 179 GLN A C 1
ATOM 1421 O O . GLN A 1 179 ? 3.203 -32.156 -11.703 1 98.19 179 GLN A O 1
ATOM 1426 N N . ASN A 1 180 ? 3.949 -33.594 -10.148 1 98.56 180 ASN A N 1
ATOM 1427 C CA . ASN A 1 180 ? 2.75 -34.438 -10.242 1 98.56 180 ASN A CA 1
ATOM 1428 C C . ASN A 1 180 ? 1.504 -33.656 -9.82 1 98.56 180 ASN A C 1
ATOM 1430 O O . ASN A 1 180 ? 0.454 -33.781 -10.453 1 98.56 180 ASN A O 1
ATOM 1434 N N . ASN A 1 181 ? 1.664 -32.969 -8.75 1 98.75 181 ASN A N 1
ATOM 1435 C CA . ASN A 1 181 ? 0.566 -32.125 -8.273 1 98.75 181 ASN A CA 1
ATOM 1436 C C . ASN A 1 181 ? 0.15 -31.094 -9.312 1 98.75 181 ASN A C 1
ATOM 1438 O O . ASN A 1 181 ? -1.041 -30.906 -9.57 1 98.75 181 ASN A O 1
ATOM 1442 N N . LEU A 1 182 ? 1.1 -30.438 -9.945 1 98.88 182 LEU A N 1
ATOM 1443 C CA . LEU A 1 182 ? 0.825 -29.406 -10.953 1 98.88 182 LEU A CA 1
ATOM 1444 C C . LEU A 1 182 ? 0.122 -30.016 -12.164 1 98.88 182 LEU A C 1
ATOM 1446 O O . LEU A 1 182 ? -0.746 -29.375 -12.766 1 98.88 182 LEU A O 1
ATOM 1450 N N . GLU A 1 183 ? 0.497 -31.219 -12.547 1 98.56 183 GLU A N 1
ATOM 1451 C CA . GLU A 1 183 ? -0.176 -31.891 -13.648 1 98.56 183 GLU A CA 1
ATOM 1452 C C . GLU A 1 183 ? -1.649 -32.125 -13.336 1 98.56 183 GLU A C 1
ATOM 1454 O O . GLU A 1 183 ? -2.516 -31.906 -14.18 1 98.56 183 GLU A O 1
ATOM 1459 N N . THR A 1 184 ? -1.881 -32.594 -12.133 1 98.69 184 THR A N 1
ATOM 1460 C CA . THR A 1 184 ? -3.254 -32.812 -11.688 1 98.69 184 THR A CA 1
ATOM 1461 C C . THR A 1 184 ? -4.043 -31.5 -11.734 1 98.69 184 THR A C 1
ATOM 1463 O O . THR A 1 184 ? -5.184 -31.469 -12.195 1 98.69 184 THR A O 1
ATOM 1466 N N . ILE A 1 185 ? -3.447 -30.422 -11.273 1 98.81 185 ILE A N 1
ATOM 1467 C CA . ILE A 1 185 ? -4.082 -29.109 -11.242 1 98.81 185 ILE A CA 1
ATOM 1468 C C . ILE A 1 185 ? -4.414 -28.672 -12.664 1 98.81 185 ILE A C 1
ATOM 1470 O O . ILE A 1 185 ? -5.492 -28.125 -12.922 1 98.81 185 ILE A O 1
ATOM 1474 N N . ARG A 1 186 ? -3.529 -28.922 -13.578 1 98.25 186 ARG A N 1
ATOM 1475 C CA . ARG A 1 186 ? -3.768 -28.562 -14.969 1 98.25 186 ARG A CA 1
ATOM 1476 C C . ARG A 1 186 ? -4.98 -29.297 -15.523 1 98.25 186 ARG A C 1
ATOM 1478 O O . ARG A 1 186 ? -5.777 -28.734 -16.266 1 98.25 186 ARG A O 1
ATOM 1485 N N . GLU A 1 187 ? -5.086 -30.484 -15.164 1 97.88 187 GLU A N 1
ATOM 1486 C CA . GLU A 1 187 ? -6.156 -31.344 -15.68 1 97.88 187 GLU A CA 1
ATOM 1487 C C . GLU A 1 187 ? -7.512 -30.922 -15.117 1 97.88 187 GLU A C 1
ATOM 1489 O O . GLU A 1 187 ? -8.492 -30.812 -15.852 1 97.88 187 GLU A O 1
ATOM 1494 N N . GLN A 1 188 ? -7.547 -30.641 -13.828 1 98 188 GLN A N 1
ATOM 1495 C CA . GLN A 1 188 ? -8.844 -30.391 -13.203 1 98 188 GLN A CA 1
ATOM 1496 C C . GLN A 1 188 ? -9.172 -28.906 -13.203 1 98 188 GLN A C 1
ATOM 1498 O O . GLN A 1 188 ? -10.32 -28.516 -12.984 1 98 188 GLN A O 1
ATOM 1503 N N . GLY A 1 189 ? -8.094 -28.016 -13.281 1 98.31 189 GLY A N 1
ATOM 1504 C CA . GLY A 1 189 ? -8.312 -26.594 -13.422 1 98.31 189 GLY A CA 1
ATOM 1505 C C . GLY A 1 189 ? -8.266 -25.844 -12.102 1 98.31 189 GLY A C 1
ATOM 1506 O O . GLY A 1 189 ? -8.453 -24.625 -12.062 1 98.31 189 GLY A O 1
ATOM 1507 N N . TYR A 1 190 ? -8.062 -26.578 -10.977 1 98.81 190 TYR A N 1
ATOM 1508 C CA . TYR A 1 190 ? -7.992 -25.953 -9.664 1 98.81 190 TYR A CA 1
ATOM 1509 C C . TYR A 1 190 ? -7.012 -26.688 -8.766 1 98.81 190 TYR A C 1
ATOM 1511 O O . TYR A 1 190 ? -6.625 -27.812 -9.047 1 98.81 190 TYR A O 1
ATOM 1519 N N . ALA A 1 191 ? -6.598 -25.969 -7.734 1 98.94 191 ALA A N 1
ATOM 1520 C CA . ALA A 1 191 ? -5.629 -26.5 -6.777 1 98.94 191 ALA A CA 1
ATOM 1521 C C . ALA A 1 191 ? -6.219 -26.562 -5.371 1 98.94 191 ALA A C 1
ATOM 1523 O O . ALA A 1 191 ? -7.066 -25.734 -5.016 1 98.94 191 ALA A O 1
ATOM 1524 N N . PHE A 1 192 ? -5.703 -27.484 -4.629 1 98.75 192 PHE A N 1
ATOM 1525 C CA . PHE A 1 192 ? -6.07 -27.562 -3.219 1 98.75 192 PHE A CA 1
ATOM 1526 C C . PHE A 1 192 ? -4.898 -27.172 -2.328 1 98.75 192 PHE A C 1
ATOM 1528 O O . PHE A 1 192 ? -3.74 -27.281 -2.732 1 98.75 192 PHE A O 1
ATOM 1535 N N . ASN A 1 193 ? -5.16 -26.641 -1.219 1 98.12 193 ASN A N 1
ATOM 1536 C CA . ASN A 1 193 ? -4.293 -26.484 -0.058 1 98.12 193 ASN A CA 1
ATOM 1537 C C . ASN A 1 193 ? -4.852 -27.219 1.16 1 98.12 193 ASN A C 1
ATOM 1539 O O . ASN A 1 193 ? -5.914 -26.859 1.67 1 98.12 193 ASN A O 1
ATOM 1543 N N . HIS A 1 194 ? -4.254 -28.234 1.549 1 97.88 194 HIS A N 1
ATOM 1544 C CA . HIS A 1 194 ? -4.617 -28.984 2.742 1 97.88 194 HIS A CA 1
ATOM 1545 C C . HIS A 1 194 ? -3.625 -28.734 3.873 1 97.88 194 HIS A C 1
ATOM 1547 O O . HIS A 1 194 ? -2.787 -29.594 4.172 1 97.88 194 HIS A O 1
ATOM 1553 N N . GLU A 1 195 ? -3.805 -27.609 4.453 1 98 195 GLU A N 1
ATOM 1554 C CA . GLU A 1 195 ? -3.014 -27.219 5.617 1 98 195 GLU A CA 1
ATOM 1555 C C . GLU A 1 195 ? -1.538 -27.078 5.258 1 98 195 GLU A C 1
ATOM 1557 O O . GLU A 1 195 ? -0.663 -27.375 6.07 1 98 195 GLU A O 1
ATOM 1562 N N . GLU A 1 196 ? -1.271 -26.719 4.047 1 98 196 GLU A N 1
ATOM 1563 C CA . GLU A 1 196 ? 0.092 -26.609 3.539 1 98 196 GLU A CA 1
ATOM 1564 C C . GLU A 1 196 ? 0.714 -25.266 3.891 1 98 196 GLU A C 1
ATOM 1566 O O . GLU A 1 196 ? 1.939 -25.141 3.957 1 98 196 GLU A O 1
ATOM 1571 N N . SER A 1 197 ? -0.132 -24.203 4.047 1 96.75 197 SER A N 1
ATOM 1572 C CA . SER A 1 197 ? 0.354 -22.875 4.383 1 96.75 197 SER A CA 1
ATOM 1573 C C . SER A 1 197 ? 0.133 -22.547 5.859 1 96.75 197 SER A C 1
ATOM 1575 O O . SER A 1 197 ? 0.912 -21.812 6.465 1 96.75 197 SER A O 1
ATOM 1577 N N . VAL A 1 198 ? -0.937 -22.984 6.434 1 96.31 198 VAL A N 1
ATOM 1578 C CA . VAL A 1 198 ? -1.328 -22.812 7.824 1 96.31 198 VAL A CA 1
ATOM 1579 C C . VAL A 1 198 ? -2.025 -24.062 8.336 1 96.31 198 VAL A C 1
ATOM 1581 O O . VAL A 1 198 ? -2.957 -24.562 7.703 1 96.31 198 VAL A O 1
ATOM 1584 N N . ILE A 1 199 ? -1.571 -24.531 9.461 1 96.56 199 ILE A N 1
ATOM 1585 C CA . ILE A 1 199 ? -2.242 -25.672 10.07 1 96.56 199 ILE A CA 1
ATOM 1586 C C . ILE A 1 199 ? -3.67 -25.297 10.453 1 96.56 199 ILE A C 1
ATOM 1588 O O . ILE A 1 199 ? -3.898 -24.234 11.039 1 96.56 199 ILE A O 1
ATOM 1592 N N . GLY A 1 200 ? -4.609 -26.078 10.047 1 96.88 200 GLY A N 1
ATOM 1593 C CA . GLY A 1 200 ? -6 -25.844 10.391 1 96.88 200 GLY A CA 1
ATOM 1594 C C . GLY A 1 200 ? -6.762 -25.094 9.305 1 96.88 200 GLY A C 1
ATOM 1595 O O . GLY A 1 200 ? -7.945 -24.797 9.469 1 96.88 200 GLY A O 1
ATOM 1596 N N . VAL A 1 201 ? -6.094 -24.875 8.133 1 97 201 VAL A N 1
ATOM 1597 C CA . VAL A 1 201 ? -6.742 -24.125 7.066 1 97 201 VAL A CA 1
ATOM 1598 C C . VAL A 1 201 ? -6.719 -24.953 5.773 1 97 201 V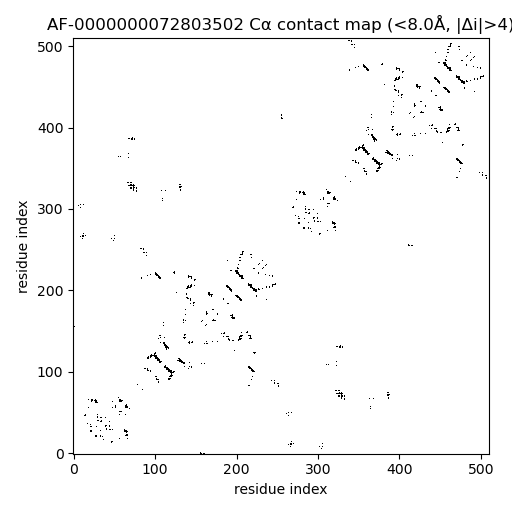AL A C 1
ATOM 1600 O O . VAL A 1 201 ? -5.68 -25.484 5.395 1 97 201 VAL A O 1
ATOM 1603 N N . HIS A 1 202 ? -7.844 -25.109 5.141 1 98.25 202 HIS A N 1
ATOM 1604 C CA . HIS A 1 202 ? -7.965 -25.625 3.781 1 98.25 202 HIS A CA 1
ATOM 1605 C C . HIS A 1 202 ? -8.273 -24.516 2.789 1 98.25 202 HIS A C 1
ATOM 1607 O O . HIS A 1 202 ? -8.766 -23.453 3.178 1 98.25 202 HIS A O 1
ATOM 1613 N N . ALA A 1 203 ? -7.93 -24.766 1.569 1 98.38 203 ALA A N 1
ATOM 1614 C CA . ALA A 1 203 ? -8.266 -23.797 0.537 1 98.38 203 ALA A CA 1
ATOM 1615 C C . ALA A 1 203 ? -8.352 -24.453 -0.836 1 98.38 203 ALA A C 1
ATOM 1617 O O . ALA A 1 203 ? -7.82 -25.547 -1.04 1 98.38 203 ALA A O 1
ATOM 1618 N N . VAL A 1 204 ? -9.07 -23.781 -1.699 1 98.81 204 VAL A N 1
ATOM 1619 C CA . VAL A 1 204 ? -9.094 -24.109 -3.123 1 98.81 204 VAL A CA 1
ATOM 1620 C C . VAL A 1 204 ? -8.75 -22.859 -3.938 1 98.81 204 VAL A C 1
ATOM 1622 O O . VAL A 1 204 ? -9.125 -21.734 -3.562 1 98.81 204 VAL A O 1
ATOM 1625 N N . GLY A 1 205 ? -7.969 -23.016 -4.988 1 98.88 205 GLY A N 1
ATOM 1626 C CA . GLY A 1 205 ? -7.582 -21.922 -5.859 1 98.88 205 GLY A CA 1
ATOM 1627 C C . GLY A 1 205 ? -7.684 -22.266 -7.332 1 98.88 205 GLY A C 1
ATOM 1628 O O . GLY A 1 205 ? -7.441 -23.406 -7.73 1 98.88 205 GLY A O 1
ATOM 1629 N N . ALA A 1 206 ? -8.039 -21.328 -8.117 1 98.94 206 ALA A N 1
ATOM 1630 C CA . ALA A 1 206 ? -8.117 -21.5 -9.57 1 98.94 206 ALA A CA 1
ATOM 1631 C C . ALA A 1 206 ? -7.422 -20.344 -10.281 1 98.94 206 ALA A C 1
ATOM 1633 O O . ALA A 1 206 ? -7.5 -19.188 -9.844 1 98.94 206 ALA A O 1
ATOM 1634 N N . PRO A 1 207 ? -6.797 -20.625 -11.422 1 98.88 207 PRO A N 1
ATOM 1635 C CA . PRO A 1 207 ? -6.047 -19.594 -12.141 1 98.88 207 PRO A CA 1
ATOM 1636 C C . PRO A 1 207 ? -6.949 -18.672 -12.945 1 98.88 207 PRO A C 1
ATOM 1638 O O . PRO A 1 207 ? -8.086 -19.031 -13.266 1 98.88 207 PRO A O 1
ATOM 1641 N N . ILE A 1 208 ? -6.535 -17.516 -13.094 1 98.75 208 ILE A N 1
ATOM 1642 C CA . ILE A 1 208 ? -7.023 -16.609 -14.133 1 98.75 208 ILE A CA 1
ATOM 1643 C C . ILE A 1 208 ? -6.02 -16.562 -15.281 1 98.75 208 ILE A C 1
ATOM 1645 O O . ILE A 1 208 ? -4.863 -16.188 -15.094 1 98.75 208 ILE A O 1
ATOM 1649 N N . ARG A 1 209 ? -6.465 -16.891 -16.453 1 97.62 209 ARG A N 1
ATOM 1650 C CA . ARG A 1 209 ? -5.547 -17.062 -17.562 1 97.62 209 ARG A CA 1
ATOM 1651 C C . ARG A 1 209 ? -5.762 -15.984 -18.625 1 97.62 209 ARG A C 1
ATOM 1653 O O . ARG A 1 209 ? -6.863 -15.438 -18.75 1 97.62 209 ARG A O 1
ATOM 1660 N N . ASN A 1 210 ? -4.668 -15.656 -19.297 1 95.12 210 ASN A N 1
ATOM 1661 C CA . ASN A 1 210 ? -4.805 -14.797 -20.453 1 95.12 210 ASN A CA 1
ATOM 1662 C C . ASN A 1 210 ? -5.168 -15.594 -21.703 1 95.12 210 ASN A C 1
ATOM 1664 O O . ASN A 1 210 ? -5.473 -16.781 -21.625 1 95.12 210 ASN A O 1
ATOM 1668 N N . GLU A 1 211 ? -5.133 -14.945 -22.812 1 91.81 211 GLU A N 1
ATOM 1669 C CA . GLU A 1 211 ? -5.574 -15.555 -24.062 1 91.81 211 GLU A CA 1
ATOM 1670 C C . GLU A 1 211 ? -4.652 -16.703 -24.484 1 91.81 211 GLU A C 1
ATOM 1672 O O . GLU A 1 211 ? -5.082 -17.641 -25.156 1 91.81 211 GLU A O 1
ATOM 1677 N N . SER A 1 212 ? -3.449 -16.641 -24.031 1 93.25 212 SER A N 1
ATOM 1678 C CA . SER A 1 212 ? -2.477 -17.672 -24.375 1 93.25 212 SER A CA 1
ATOM 1679 C C . SER A 1 212 ? -2.553 -18.859 -23.406 1 93.25 212 SER A C 1
ATOM 1681 O O . SER A 1 212 ? -1.806 -19.828 -23.547 1 93.25 212 SER A O 1
ATOM 1683 N N . GLY A 1 213 ? -3.383 -18.734 -22.422 1 94.88 213 GLY A N 1
ATOM 1684 C CA . GLY A 1 213 ? -3.561 -19.828 -21.469 1 94.88 213 GLY A CA 1
ATOM 1685 C C . GLY A 1 213 ? -2.652 -19.719 -20.266 1 94.88 213 GLY A C 1
ATOM 1686 O O . GLY A 1 213 ? -2.719 -20.547 -19.359 1 94.88 213 GLY A O 1
ATOM 1687 N N . ASN A 1 214 ? -1.818 -18.688 -20.25 1 97.06 214 ASN A N 1
ATOM 1688 C CA . ASN A 1 214 ? -0.917 -18.484 -19.125 1 97.06 214 ASN A CA 1
ATOM 1689 C C . ASN A 1 214 ? -1.619 -17.781 -17.969 1 97.06 214 ASN A C 1
ATOM 1691 O O . ASN A 1 214 ? -2.412 -16.859 -18.188 1 97.06 214 ASN A O 1
ATOM 1695 N N . ALA A 1 215 ? -1.304 -18.219 -16.797 1 98.38 215 ALA A N 1
ATOM 1696 C CA . ALA A 1 215 ? -1.893 -17.609 -15.617 1 98.38 215 ALA A CA 1
ATOM 1697 C C . ALA A 1 215 ? -1.387 -16.172 -15.438 1 98.38 215 ALA A C 1
ATOM 1699 O O . ALA A 1 215 ? -0.18 -15.93 -15.484 1 98.38 215 ALA A O 1
ATOM 1700 N N . ILE A 1 216 ? -2.301 -15.273 -15.219 1 97.62 216 ILE A N 1
ATOM 1701 C CA . ILE A 1 216 ? -1.939 -13.906 -14.867 1 97.62 216 ILE A CA 1
ATOM 1702 C C . ILE A 1 216 ? -2.295 -13.633 -13.406 1 97.62 216 ILE A C 1
ATOM 1704 O O . ILE A 1 216 ? -1.968 -12.57 -12.875 1 97.62 216 ILE A O 1
ATOM 1708 N N . GLY A 1 217 ? -2.922 -14.539 -12.766 1 98.62 217 GLY A N 1
ATOM 1709 C CA . GLY A 1 217 ? -3.307 -14.531 -11.367 1 98.62 217 GLY A CA 1
ATOM 1710 C C . GLY A 1 217 ? -4.156 -15.727 -10.969 1 98.62 217 GLY A C 1
ATOM 1711 O O . GLY A 1 217 ? -4.227 -16.719 -11.703 1 98.62 217 GLY A O 1
ATOM 1712 N N . ALA A 1 218 ? -4.73 -15.602 -9.781 1 98.94 218 ALA A N 1
ATOM 1713 C CA . ALA A 1 218 ? -5.617 -16.641 -9.273 1 98.94 218 ALA A CA 1
ATOM 1714 C C . ALA A 1 218 ? -6.535 -16.094 -8.18 1 98.94 218 ALA A C 1
ATOM 1716 O O . ALA A 1 218 ? -6.25 -15.055 -7.59 1 98.94 218 ALA A O 1
ATOM 1717 N N . ILE A 1 219 ? -7.641 -16.766 -8.031 1 98.88 219 ILE A N 1
ATOM 1718 C CA . ILE A 1 219 ? -8.539 -16.531 -6.902 1 98.88 219 ILE A CA 1
ATOM 1719 C C . ILE A 1 219 ? -8.602 -17.781 -6.027 1 98.88 219 ILE A C 1
ATOM 1721 O O . ILE A 1 219 ? -8.625 -18.906 -6.539 1 98.88 219 ILE A O 1
ATOM 1725 N N . SER A 1 220 ? -8.625 -17.625 -4.742 1 98.69 220 SER A N 1
ATOM 1726 C CA . SER A 1 220 ? -8.719 -18.75 -3.83 1 98.69 220 SER A CA 1
ATOM 1727 C C . SER A 1 220 ? -9.742 -18.5 -2.725 1 98.69 220 SER A C 1
ATOM 1729 O O . SER A 1 220 ? -10.031 -17.344 -2.404 1 98.69 220 SER A O 1
ATOM 1731 N N . ILE A 1 221 ? -10.305 -19.5 -2.23 1 98.31 221 ILE A N 1
ATOM 1732 C CA . ILE A 1 221 ? -11.195 -19.516 -1.077 1 98.31 221 ILE A CA 1
ATOM 1733 C C . ILE A 1 221 ? -10.57 -20.312 0.054 1 98.31 221 ILE A C 1
ATOM 1735 O O . ILE A 1 221 ? -10.18 -21.469 -0.141 1 98.31 221 ILE A O 1
ATOM 1739 N N . ALA A 1 222 ? -10.445 -19.703 1.183 1 97.69 222 ALA A N 1
ATOM 1740 C CA . ALA A 1 222 ? -9.812 -20.359 2.326 1 97.69 222 ALA A CA 1
ATOM 1741 C C . ALA A 1 222 ? -10.719 -20.328 3.553 1 97.69 222 ALA A C 1
ATOM 1743 O O . ALA A 1 222 ? -11.445 -19.344 3.762 1 97.69 222 ALA A O 1
ATOM 1744 N N . GLY A 1 223 ? -10.625 -21.328 4.387 1 96.81 223 GLY A N 1
ATOM 1745 C CA . GLY A 1 223 ? -11.383 -21.422 5.621 1 96.81 223 GLY A CA 1
ATOM 1746 C C . GLY A 1 223 ? -10.898 -22.531 6.539 1 96.81 223 GLY A C 1
ATOM 1747 O O . GLY A 1 223 ? -9.93 -23.234 6.223 1 96.81 223 GLY A O 1
ATOM 1748 N N . PRO A 1 224 ? -11.516 -22.625 7.656 1 96.62 224 PRO A N 1
ATOM 1749 C CA . PRO A 1 224 ? -11.117 -23.672 8.602 1 96.62 224 PRO A CA 1
ATOM 1750 C C . PRO A 1 224 ? -11.242 -25.078 8.016 1 96.62 224 PRO A C 1
ATOM 1752 O O . PRO A 1 224 ? -12.219 -25.375 7.34 1 96.62 224 PRO A O 1
ATOM 1755 N N . ALA A 1 225 ? -10.273 -25.891 8.367 1 96.75 225 ALA A N 1
ATOM 1756 C CA . ALA A 1 225 ? -10.219 -27.25 7.84 1 96.75 225 ALA A CA 1
ATOM 1757 C C . ALA A 1 225 ? -11.453 -28.047 8.25 1 96.75 225 ALA A C 1
ATOM 1759 O O . ALA A 1 225 ? -11.906 -28.922 7.512 1 96.75 225 ALA A O 1
ATOM 1760 N N . ASN A 1 226 ? -11.992 -27.734 9.367 1 95.75 226 ASN A N 1
ATOM 1761 C CA . ASN A 1 226 ? -13.133 -28.484 9.883 1 95.75 226 ASN A CA 1
ATOM 1762 C C . ASN A 1 226 ? -14.422 -28.094 9.156 1 95.75 226 ASN A C 1
ATOM 1764 O O . ASN A 1 226 ? -15.43 -28.797 9.25 1 95.75 226 ASN A O 1
ATOM 1768 N N . ARG A 1 227 ? -14.344 -27 8.5 1 95.12 227 ARG A N 1
ATOM 1769 C CA . ARG A 1 227 ? -15.508 -26.547 7.746 1 95.12 227 ARG A CA 1
ATOM 1770 C C . ARG A 1 227 ? -15.328 -26.828 6.254 1 95.12 227 ARG A C 1
ATOM 1772 O O . ARG A 1 227 ? -16.25 -27.312 5.602 1 95.12 227 ARG A O 1
ATOM 1779 N N . LEU A 1 228 ? -14.188 -26.469 5.719 1 96.44 228 LEU A N 1
ATOM 1780 C CA . LEU A 1 228 ? -13.898 -26.719 4.312 1 96.44 228 LEU A CA 1
ATOM 1781 C C . LEU A 1 228 ? -13.43 -28.156 4.094 1 96.44 228 LEU A C 1
ATOM 1783 O O . LEU A 1 228 ? -12.234 -28.406 3.973 1 96.44 228 LEU A O 1
ATOM 1787 N N . ARG A 1 229 ? -14.383 -28.984 3.959 1 95.88 229 ARG A N 1
ATOM 1788 C CA . ARG A 1 229 ? -14.117 -30.406 3.777 1 95.88 229 ARG A CA 1
ATOM 1789 C C . ARG A 1 229 ? -15.242 -31.078 3.008 1 95.88 229 ARG A C 1
ATOM 1791 O O . ARG A 1 229 ? -16.25 -30.438 2.688 1 95.88 229 ARG A O 1
ATOM 1798 N N . GLY A 1 230 ? -15 -32.312 2.613 1 96.38 230 GLY A N 1
ATOM 1799 C CA . GLY A 1 230 ? -16.016 -33.094 1.919 1 96.38 230 GLY A CA 1
ATOM 1800 C C . GLY A 1 230 ? -16.406 -32.469 0.581 1 96.38 230 GLY A C 1
ATOM 1801 O O . GLY A 1 230 ? -15.555 -31.969 -0.151 1 96.38 230 GLY A O 1
ATOM 1802 N N . ASP A 1 231 ? -17.672 -32.562 0.229 1 96.62 231 ASP A N 1
ATOM 1803 C CA . ASP A 1 231 ? -18.172 -32.156 -1.069 1 96.62 231 ASP A CA 1
ATOM 1804 C C . ASP A 1 231 ? -18.047 -30.641 -1.241 1 96.62 231 ASP A C 1
ATOM 1806 O O . ASP A 1 231 ? -17.875 -30.141 -2.359 1 96.62 231 ASP A O 1
ATOM 1810 N N . LEU A 1 232 ? -18.109 -30.047 -0.089 1 97.31 232 LEU A N 1
ATOM 1811 C CA . LEU A 1 232 ? -17.938 -28.609 -0.139 1 97.31 232 LEU A CA 1
ATOM 1812 C C . LEU A 1 232 ? -16.578 -28.234 -0.729 1 97.31 232 LEU A C 1
ATOM 1814 O O . LEU A 1 232 ? -16.516 -27.438 -1.672 1 97.31 232 LEU A O 1
ATOM 1818 N N . LEU A 1 233 ? -15.578 -28.875 -0.24 1 97.56 233 LEU A N 1
ATOM 1819 C CA . LEU A 1 233 ? -14.219 -28.578 -0.669 1 97.56 233 LEU A CA 1
ATOM 1820 C C . LEU A 1 233 ? -13.93 -29.203 -2.029 1 97.56 233 LEU A C 1
ATOM 1822 O O . LEU A 1 233 ? -13.297 -28.578 -2.883 1 97.56 233 LEU A O 1
ATOM 1826 N N . THR A 1 234 ? -14.445 -30.359 -2.27 1 96.94 234 THR A N 1
ATOM 1827 C CA . THR A 1 234 ? -13.984 -31.141 -3.418 1 96.94 234 THR A CA 1
ATOM 1828 C C . THR A 1 234 ? -14.836 -30.828 -4.648 1 96.94 234 THR A C 1
ATOM 1830 O O . THR A 1 234 ? -14.406 -31.062 -5.781 1 96.94 234 THR A O 1
ATOM 1833 N N . ASP A 1 235 ? -16.031 -30.297 -4.441 1 97.06 235 ASP A N 1
ATOM 1834 C CA . ASP A 1 235 ? -16.953 -30.156 -5.566 1 97.06 235 ASP A CA 1
ATOM 1835 C C . ASP A 1 235 ? -17.562 -28.766 -5.609 1 97.06 235 ASP A C 1
ATOM 1837 O O . ASP A 1 235 ? -17.359 -28.016 -6.578 1 97.06 235 ASP A O 1
ATOM 1841 N N . GLU A 1 236 ? -18.125 -28.344 -4.594 1 98 236 GLU A N 1
ATOM 1842 C CA . GLU A 1 236 ? -18.922 -27.109 -4.602 1 98 236 GLU A CA 1
ATOM 1843 C C . GLU A 1 236 ? -18.016 -25.891 -4.793 1 98 236 GLU A C 1
ATOM 1845 O O . GLU A 1 236 ? -18.281 -25.062 -5.672 1 98 236 GLU A O 1
ATOM 1850 N N . LEU A 1 237 ? -17 -25.781 -4.012 1 98.5 237 LEU A N 1
ATOM 1851 C CA . LEU A 1 237 ? -16.141 -24.594 -4.07 1 98.5 237 LEU A CA 1
ATOM 1852 C C . LEU A 1 237 ? -15.367 -24.562 -5.383 1 98.5 237 LEU A C 1
ATOM 1854 O O . LEU A 1 237 ? -15.242 -23.5 -6 1 98.5 237 LEU A O 1
ATOM 1858 N N . PRO A 1 238 ? -14.883 -25.672 -5.832 1 98.62 238 PRO A N 1
ATOM 1859 C CA . PRO A 1 238 ? -14.227 -25.641 -7.141 1 98.62 238 PRO A CA 1
ATOM 1860 C C . PRO A 1 238 ? -15.148 -25.172 -8.258 1 98.62 238 PRO A C 1
ATOM 1862 O O . PRO A 1 238 ? -14.75 -24.375 -9.109 1 98.62 238 PRO A O 1
ATOM 1865 N N . ASP A 1 239 ? -16.391 -25.656 -8.242 1 98.25 239 ASP A N 1
ATOM 1866 C CA . ASP A 1 239 ? -17.344 -25.25 -9.266 1 98.25 239 ASP A CA 1
ATOM 1867 C C . ASP A 1 239 ? -17.594 -23.75 -9.227 1 98.25 239 ASP A C 1
ATOM 1869 O O . ASP A 1 239 ? -17.594 -23.078 -10.266 1 98.25 239 ASP A O 1
ATOM 1873 N N . LEU A 1 240 ? -17.766 -23.297 -8.07 1 98 240 LEU A N 1
ATOM 1874 C CA . LEU A 1 240 ? -17.984 -21.875 -7.875 1 98 240 LEU A CA 1
ATOM 1875 C C . LEU A 1 240 ? -16.781 -21.062 -8.352 1 98 240 LEU A C 1
ATOM 1877 O O . LEU A 1 240 ? -16.938 -20.047 -9.031 1 98 240 LEU A O 1
ATOM 1881 N N . LEU A 1 241 ? -15.641 -21.516 -8.008 1 98.44 241 LEU A N 1
ATOM 1882 C CA . LEU A 1 241 ? -14.398 -20.828 -8.312 1 98.44 241 LEU A CA 1
ATOM 1883 C C . LEU A 1 241 ? -14.133 -20.812 -9.812 1 98.44 241 LEU A C 1
ATOM 1885 O O . LEU A 1 241 ? -13.719 -19.797 -10.375 1 98.44 241 LEU A O 1
ATOM 1889 N N . LEU A 1 242 ? -14.359 -21.906 -10.445 1 98.44 242 LEU A N 1
ATOM 1890 C CA . LEU A 1 242 ? -14.141 -22 -11.883 1 98.44 242 LEU A CA 1
ATOM 1891 C C . LEU A 1 242 ? -15.094 -21.078 -12.641 1 98.44 242 LEU A C 1
ATOM 1893 O O . LEU A 1 242 ? -14.711 -20.453 -13.625 1 98.44 242 LEU A O 1
ATOM 1897 N N . GLY A 1 243 ? -16.328 -21.031 -12.148 1 98.12 243 GLY A N 1
ATOM 1898 C CA . GLY A 1 243 ? -17.25 -20.062 -12.719 1 98.12 243 GLY A CA 1
ATOM 1899 C C . GLY A 1 243 ? -16.797 -18.625 -12.562 1 98.12 243 GLY A C 1
ATOM 1900 O O . GLY A 1 243 ? -16.859 -17.844 -13.516 1 98.12 243 GLY A O 1
ATOM 1901 N N . ALA A 1 244 ? -16.281 -18.344 -11.438 1 98.12 244 ALA A N 1
ATOM 1902 C CA . ALA A 1 244 ? -15.844 -16.984 -11.117 1 98.12 244 ALA A CA 1
ATOM 1903 C C . ALA A 1 244 ? -14.625 -16.594 -11.945 1 98.12 244 ALA A C 1
ATOM 1905 O O . ALA A 1 244 ? -14.578 -15.5 -12.516 1 98.12 244 ALA A O 1
ATOM 1906 N N . THR A 1 245 ? -13.594 -17.453 -12.016 1 98.44 245 THR A N 1
ATOM 1907 C CA . THR A 1 245 ? -12.375 -17.125 -12.75 1 98.44 245 THR A CA 1
ATOM 1908 C C . THR A 1 245 ? -12.664 -17.016 -14.242 1 98.44 245 THR A C 1
ATOM 1910 O O . THR A 1 245 ? -12.055 -16.203 -14.945 1 98.44 245 THR A O 1
ATOM 1913 N N . ASN A 1 246 ? -13.625 -17.797 -14.727 1 97.5 246 ASN A N 1
ATOM 1914 C CA . ASN A 1 246 ? -14.039 -17.688 -16.125 1 97.5 246 ASN A CA 1
ATOM 1915 C C . ASN A 1 246 ? -14.656 -16.328 -16.406 1 97.5 246 ASN A C 1
ATOM 1917 O O . ASN A 1 246 ? -14.367 -15.711 -17.438 1 97.5 246 ASN A O 1
ATOM 1921 N N . GLU A 1 247 ? -15.492 -15.922 -15.555 1 97.31 247 GLU A N 1
ATOM 1922 C CA . GLU A 1 247 ? -16.109 -14.602 -15.703 1 97.31 247 GLU A CA 1
ATOM 1923 C C . GLU A 1 247 ? -15.039 -13.508 -15.727 1 97.31 247 GLU A C 1
ATOM 1925 O O . GLU A 1 247 ? -15.125 -12.578 -16.531 1 97.31 247 GLU A O 1
ATOM 1930 N N . VAL A 1 248 ? -14.062 -13.609 -14.875 1 97.88 248 VAL A N 1
ATOM 1931 C CA . VAL A 1 248 ? -12.984 -12.625 -14.812 1 97.88 248 VAL A CA 1
ATOM 1932 C C . VAL A 1 248 ? -12.203 -12.633 -16.125 1 97.88 248 VAL A C 1
ATOM 1934 O O . VAL A 1 248 ? -11.867 -11.578 -16.656 1 97.88 248 VAL A O 1
ATOM 1937 N N . GLU A 1 249 ? -11.906 -13.797 -16.594 1 97.5 249 GLU A N 1
ATOM 1938 C CA . GLU A 1 249 ? -11.164 -13.93 -17.844 1 97.5 249 GLU A CA 1
ATOM 1939 C C . GLU A 1 249 ? -11.914 -13.289 -19.016 1 97.5 249 GLU A C 1
ATOM 1941 O O . GLU A 1 249 ? -11.312 -12.602 -19.844 1 97.5 249 GLU A O 1
ATOM 1946 N N . VAL A 1 250 ? -13.219 -13.469 -19.062 1 95.5 250 VAL A N 1
ATOM 1947 C CA . VAL A 1 250 ? -14.047 -12.898 -20.125 1 95.5 250 VAL A CA 1
ATOM 1948 C C . VAL A 1 250 ? -14.039 -11.375 -20.031 1 95.5 250 VAL A C 1
ATOM 1950 O O . VAL A 1 250 ? -13.875 -10.68 -21.031 1 95.5 250 VAL A O 1
ATOM 1953 N N . ASN A 1 251 ? -14.156 -10.914 -18.844 1 94.19 251 ASN A N 1
ATOM 1954 C CA . ASN A 1 251 ? -14.164 -9.477 -18.625 1 94.19 251 ASN A CA 1
ATOM 1955 C C . ASN A 1 251 ? -12.82 -8.844 -18.984 1 94.19 251 ASN A C 1
ATOM 1957 O O . ASN A 1 251 ? -12.773 -7.711 -19.469 1 94.19 251 ASN A O 1
ATOM 1961 N N . LEU A 1 252 ? -11.758 -9.516 -18.719 1 92.94 252 LEU A N 1
ATOM 1962 C CA . LEU A 1 252 ? -10.422 -9.031 -19.047 1 92.94 252 LEU A CA 1
ATOM 1963 C C . LEU A 1 252 ? -10.227 -8.961 -20.562 1 92.94 252 LEU A C 1
ATOM 1965 O O . LEU A 1 252 ? -9.555 -8.062 -21.062 1 92.94 252 LEU A O 1
ATOM 1969 N N . ALA A 1 253 ? -10.75 -9.93 -21.219 1 89.19 253 ALA A N 1
ATOM 1970 C CA . ALA A 1 253 ? -10.602 -10 -22.672 1 89.19 253 ALA A CA 1
ATOM 1971 C C . ALA A 1 253 ? -11.383 -8.883 -23.359 1 89.19 253 ALA A C 1
ATOM 1973 O O . ALA A 1 253 ? -11.062 -8.492 -24.484 1 89.19 253 ALA A O 1
ATOM 1974 N N . HIS A 1 254 ? -12.438 -8.359 -22.719 1 82.38 254 HIS A N 1
ATOM 1975 C CA . HIS A 1 254 ? -13.281 -7.348 -23.328 1 82.38 254 HIS A CA 1
ATOM 1976 C C . HIS A 1 254 ? -13.016 -5.969 -22.734 1 82.38 254 HIS A C 1
ATOM 1978 O O . HIS A 1 254 ? -13.758 -5.02 -22.984 1 82.38 254 HIS A O 1
ATOM 1984 N N . SER A 1 255 ? -12.047 -5.727 -21.875 1 71.94 255 SER A N 1
ATOM 1985 C CA . SER A 1 255 ? -11.68 -4.438 -21.297 1 71.94 255 SER A CA 1
ATOM 1986 C C . SER A 1 255 ? -10.539 -3.789 -22.078 1 71.94 255 SER A C 1
ATOM 1988 O O . SER A 1 255 ? -9.711 -4.484 -22.672 1 71.94 255 SER A O 1
ATOM 1990 N N . MET B 1 1 ? 10.883 21.922 3.434 1 30.75 1 MET B N 1
ATOM 1991 C CA . MET B 1 1 ? 11.695 20.953 4.176 1 30.75 1 MET B CA 1
ATOM 1992 C C . MET B 1 1 ? 13.109 21.484 4.383 1 30.75 1 MET B C 1
ATOM 1994 O O . MET B 1 1 ? 13.836 21.734 3.414 1 30.75 1 MET B O 1
ATOM 1998 N N . ALA B 1 2 ? 13.281 22.266 5.371 1 35.91 2 ALA B N 1
ATOM 1999 C CA . ALA B 1 2 ? 14.625 22.781 5.613 1 35.91 2 ALA B CA 1
ATOM 2000 C C . ALA B 1 2 ? 15.664 21.672 5.488 1 35.91 2 ALA B C 1
ATOM 2002 O O . ALA B 1 2 ? 15.672 20.734 6.281 1 35.91 2 ALA B O 1
ATOM 2003 N N . SER B 1 3 ? 16.109 21.281 4.301 1 42.62 3 SER B N 1
ATOM 2004 C CA . SER B 1 3 ? 17.25 20.422 3.988 1 42.62 3 SER B CA 1
ATOM 2005 C C . SER B 1 3 ? 18.422 20.703 4.926 1 42.62 3 SER B C 1
ATOM 2007 O O . SER B 1 3 ? 18.875 21.844 5.043 1 42.62 3 SER B O 1
ATOM 2009 N N . ASP B 1 4 ? 18.438 20.297 6.062 1 44.09 4 ASP B N 1
ATOM 2010 C CA . ASP B 1 4 ? 19.75 20.375 6.699 1 44.09 4 ASP B CA 1
ATOM 2011 C C . ASP B 1 4 ? 20.875 20.297 5.66 1 44.09 4 ASP B C 1
ATOM 2013 O O . ASP B 1 4 ? 21.094 19.25 5.062 1 44.09 4 ASP B O 1
ATOM 2017 N N . SER B 1 5 ? 21.156 21.344 5.02 1 51.78 5 SER B N 1
ATOM 2018 C CA . SER B 1 5 ? 22.156 21.688 4.02 1 51.78 5 SER B CA 1
ATOM 2019 C C . SER B 1 5 ? 23.469 20.953 4.281 1 51.78 5 SER B C 1
ATOM 2021 O O . SER B 1 5 ? 24.359 20.953 3.436 1 51.78 5 SER B O 1
ATOM 2023 N N . ARG B 1 6 ? 23.609 20.438 5.57 1 57.12 6 ARG B N 1
ATOM 2024 C CA . ARG B 1 6 ? 25 20.094 5.867 1 57.12 6 ARG B CA 1
ATOM 2025 C C . ARG B 1 6 ? 25.328 18.672 5.402 1 57.12 6 ARG B C 1
ATOM 2027 O O . ARG B 1 6 ? 26.5 18.281 5.367 1 57.12 6 ARG B O 1
ATOM 2034 N N . HIS B 1 7 ? 24.219 17.812 5.027 1 76.38 7 HIS B N 1
ATOM 2035 C CA . HIS B 1 7 ? 24.641 16.469 4.664 1 76.38 7 HIS B CA 1
ATOM 2036 C C . HIS B 1 7 ? 24.703 16.312 3.15 1 76.38 7 HIS B C 1
ATOM 2038 O O . HIS B 1 7 ? 23.859 16.828 2.428 1 76.38 7 HIS B O 1
ATOM 2044 N N . ARG B 1 8 ? 25.812 15.805 2.693 1 86.81 8 ARG B N 1
ATOM 2045 C CA . ARG B 1 8 ? 25.969 15.461 1.284 1 86.81 8 ARG B CA 1
ATOM 2046 C C . ARG B 1 8 ? 25.203 14.188 0.945 1 86.81 8 ARG B C 1
ATOM 2048 O O . ARG B 1 8 ? 25.5 13.117 1.469 1 86.81 8 ARG B O 1
ATOM 2055 N N . PRO B 1 9 ? 24.172 14.258 0.182 1 92.44 9 PRO B N 1
ATOM 2056 C CA . PRO B 1 9 ? 23.375 13.078 -0.148 1 92.44 9 PRO B CA 1
ATOM 2057 C C . PRO B 1 9 ? 24.172 12.016 -0.904 1 92.44 9 PRO B C 1
ATOM 2059 O O . PRO B 1 9 ? 25.172 12.328 -1.532 1 92.44 9 PRO B O 1
ATOM 2062 N N . VAL B 1 10 ? 23.703 10.797 -0.687 1 97.19 10 VAL B N 1
ATOM 2063 C CA . VAL B 1 10 ? 24.203 9.719 -1.535 1 97.19 10 VAL B CA 1
ATOM 2064 C C . VAL B 1 10 ? 23.578 9.82 -2.924 1 97.19 10 VAL B C 1
ATOM 2066 O O . VAL B 1 10 ? 22.438 9.398 -3.127 1 97.19 10 VAL B O 1
ATOM 2069 N N . GLU B 1 11 ? 24.328 10.273 -3.852 1 96.75 11 GLU B N 1
ATOM 2070 C CA . GLU B 1 11 ? 23.812 10.688 -5.152 1 96.75 11 GLU B CA 1
ATOM 2071 C C . GLU B 1 11 ? 23.203 9.516 -5.906 1 96.75 11 GLU B C 1
ATOM 2073 O O . GLU B 1 11 ? 22.188 9.672 -6.586 1 96.75 11 GLU B O 1
ATOM 2078 N N . THR B 1 12 ? 23.828 8.375 -5.844 1 97.44 12 THR B N 1
ATOM 2079 C CA . THR B 1 12 ? 23.312 7.219 -6.57 1 97.44 12 THR B CA 1
ATOM 2080 C C . THR B 1 12 ? 21.984 6.766 -5.988 1 97.44 12 THR B C 1
ATOM 2082 O O . THR B 1 12 ? 21.125 6.238 -6.711 1 97.44 12 THR B O 1
ATOM 2085 N N . VAL B 1 13 ? 21.828 6.977 -4.695 1 98.25 13 VAL B N 1
ATOM 2086 C CA . VAL B 1 13 ? 20.547 6.676 -4.059 1 98.25 13 VAL B CA 1
ATOM 2087 C C . VAL B 1 13 ? 19.484 7.664 -4.535 1 98.25 13 VAL B C 1
ATOM 2089 O O . VAL B 1 13 ? 18.375 7.266 -4.871 1 98.25 13 VAL B O 1
ATOM 2092 N N . GLU B 1 14 ? 19.859 8.914 -4.617 1 98.06 14 GLU B N 1
ATOM 2093 C CA . GLU B 1 14 ? 18.938 9.914 -5.168 1 98.06 14 GLU B CA 1
ATOM 2094 C C . GLU B 1 14 ? 18.5 9.539 -6.582 1 98.06 14 GLU B C 1
ATOM 2096 O O . GLU B 1 14 ? 17.312 9.586 -6.902 1 98.06 14 GLU B O 1
ATOM 2101 N N . THR B 1 15 ? 19.453 9.133 -7.348 1 98.38 15 THR B N 1
ATOM 2102 C CA . THR B 1 15 ? 19.172 8.75 -8.727 1 98.38 15 THR B CA 1
ATOM 2103 C C . THR B 1 15 ? 18.203 7.57 -8.781 1 98.38 15 THR B C 1
ATOM 2105 O O . THR B 1 15 ? 17.281 7.555 -9.609 1 98.38 15 THR B O 1
ATOM 2108 N N . ALA B 1 16 ? 18.438 6.594 -7.922 1 98.56 16 ALA B N 1
ATOM 2109 C CA . ALA B 1 16 ? 17.578 5.422 -7.887 1 98.56 16 ALA B CA 1
ATOM 2110 C C . ALA B 1 16 ? 16.125 5.82 -7.637 1 98.56 16 ALA B C 1
ATOM 2112 O O . ALA B 1 16 ? 15.211 5.355 -8.336 1 98.56 16 ALA B O 1
ATOM 2113 N N . PHE B 1 17 ? 15.883 6.723 -6.703 1 98.31 17 PHE B N 1
ATOM 2114 C CA . PHE B 1 17 ? 14.523 7.105 -6.359 1 98.31 17 PHE B CA 1
ATOM 2115 C C . PHE B 1 17 ? 13.945 8.062 -7.406 1 98.31 17 PHE B C 1
ATOM 2117 O O . PHE B 1 17 ? 12.742 8.055 -7.66 1 98.31 17 PHE B O 1
ATOM 2124 N N . ASP B 1 18 ? 14.805 8.852 -8.07 1 98.56 18 ASP B N 1
ATOM 2125 C CA . ASP B 1 18 ? 14.336 9.641 -9.211 1 98.56 18 ASP B CA 1
ATOM 2126 C C . ASP B 1 18 ? 13.805 8.742 -10.32 1 98.56 18 ASP B C 1
ATOM 2128 O O . ASP B 1 18 ? 12.766 9.031 -10.922 1 98.56 18 ASP B O 1
ATOM 2132 N N . ILE B 1 19 ? 14.516 7.68 -10.57 1 98.75 19 ILE B N 1
ATOM 2133 C CA . ILE B 1 19 ? 14.094 6.719 -11.586 1 98.75 19 ILE B CA 1
ATOM 2134 C C . ILE B 1 19 ? 12.75 6.109 -11.188 1 98.75 19 ILE B C 1
ATOM 2136 O O . ILE B 1 19 ? 11.828 6.047 -12 1 98.75 19 ILE B O 1
ATOM 2140 N N . VAL B 1 20 ? 12.602 5.691 -9.945 1 98.5 20 VAL B N 1
ATOM 2141 C CA . VAL B 1 20 ? 11.367 5.094 -9.445 1 98.5 20 VAL B CA 1
ATOM 2142 C C . VAL B 1 20 ? 10.219 6.082 -9.602 1 98.5 20 VAL B C 1
ATOM 2144 O O . VAL B 1 20 ? 9.125 5.703 -10.039 1 98.5 20 VAL B O 1
ATOM 2147 N N . ASP B 1 21 ? 10.461 7.375 -9.305 1 98.19 21 ASP B N 1
ATOM 2148 C CA . ASP B 1 21 ? 9.438 8.406 -9.422 1 98.19 21 ASP B CA 1
ATOM 2149 C C . ASP B 1 21 ? 8.992 8.578 -10.875 1 98.19 21 ASP B C 1
ATOM 2151 O O . ASP B 1 21 ? 7.793 8.672 -11.148 1 98.19 21 ASP B O 1
ATOM 2155 N N . VAL B 1 22 ? 9.922 8.578 -11.805 1 98.31 22 VAL B N 1
ATOM 2156 C CA . VAL B 1 22 ? 9.594 8.75 -13.211 1 98.31 22 VAL B CA 1
ATOM 2157 C C . VAL B 1 22 ? 8.797 7.543 -13.711 1 98.31 22 VAL B C 1
ATOM 2159 O O . VAL B 1 22 ? 7.797 7.699 -14.414 1 98.31 22 VAL B O 1
ATOM 2162 N N . VAL B 1 23 ? 9.242 6.379 -13.312 1 98.19 23 VAL B N 1
ATOM 2163 C CA . VAL B 1 23 ? 8.57 5.152 -13.734 1 98.19 23 VAL B CA 1
ATOM 2164 C C . VAL B 1 23 ? 7.129 5.152 -13.227 1 98.19 23 VAL B C 1
ATOM 2166 O O . VAL B 1 23 ? 6.211 4.742 -13.945 1 98.19 23 VAL B O 1
ATOM 2169 N N . LYS B 1 24 ? 6.895 5.574 -11.961 1 97.19 24 LYS B N 1
ATOM 2170 C CA . LYS B 1 24 ? 5.547 5.668 -11.406 1 97.19 24 LYS B CA 1
ATOM 2171 C C . LYS B 1 24 ? 4.691 6.652 -12.195 1 97.19 24 LYS B C 1
ATOM 2173 O O . LYS B 1 24 ? 3.578 6.324 -12.609 1 97.19 24 LYS B O 1
ATOM 2178 N N . HIS B 1 25 ? 5.215 7.809 -12.469 1 95.31 25 HIS B N 1
ATOM 2179 C CA . HIS B 1 25 ? 4.461 8.898 -13.086 1 95.31 25 HIS B CA 1
ATOM 2180 C C . HIS B 1 25 ? 4.125 8.586 -14.539 1 95.31 25 HIS B C 1
ATOM 2182 O O . HIS B 1 25 ? 3.09 9.016 -15.047 1 95.31 25 HIS B O 1
ATOM 2188 N N . THR B 1 26 ? 5.008 7.812 -15.242 1 95.75 26 THR B N 1
ATOM 2189 C CA . THR B 1 26 ? 4.812 7.527 -16.656 1 95.75 26 THR B CA 1
ATOM 2190 C C . THR B 1 26 ? 4.152 6.164 -16.844 1 95.75 26 THR B C 1
ATOM 2192 O O . THR B 1 26 ? 3.963 5.715 -17.984 1 95.75 26 THR B O 1
ATOM 2195 N N . ASP B 1 27 ? 3.879 5.543 -15.75 1 93.12 27 ASP B N 1
ATOM 2196 C CA . ASP B 1 27 ? 3.293 4.207 -15.781 1 93.12 27 ASP B CA 1
ATOM 2197 C C . ASP B 1 27 ? 4.152 3.248 -16.594 1 93.12 27 ASP B C 1
ATOM 2199 O O . ASP B 1 27 ? 3.639 2.531 -17.469 1 93.12 27 ASP B O 1
ATOM 2203 N N . GLY B 1 28 ? 5.418 3.385 -16.422 1 96.62 28 GLY B N 1
ATOM 2204 C CA . GLY B 1 28 ? 6.406 2.582 -17.141 1 96.62 28 GLY B CA 1
ATOM 2205 C C . GLY B 1 28 ? 7.289 3.398 -18.062 1 96.62 28 GLY B C 1
ATOM 2206 O O . GLY B 1 28 ? 6.844 4.395 -18.625 1 96.62 28 GLY B O 1
ATOM 2207 N N . ALA B 1 29 ? 8.539 2.98 -18.141 1 98 29 ALA B N 1
ATOM 2208 C CA . ALA B 1 29 ? 9.484 3.686 -19 1 98 29 ALA B CA 1
ATOM 2209 C C . ALA B 1 29 ? 10.688 2.803 -19.344 1 98 29 ALA B C 1
ATOM 2211 O O . ALA B 1 29 ? 11.109 1.986 -18.516 1 98 29 ALA B O 1
ATOM 2212 N N . GLY B 1 30 ? 11.172 2.936 -20.547 1 98.38 30 GLY B N 1
ATOM 2213 C CA . GLY B 1 30 ? 12.422 2.281 -20.906 1 98.38 30 GLY B CA 1
ATOM 2214 C C . GLY B 1 30 ? 13.648 3.1 -20.547 1 98.38 30 GLY B C 1
ATOM 2215 O O . GLY B 1 30 ? 13.531 4.254 -20.125 1 98.38 30 GLY B O 1
ATOM 2216 N N . VAL B 1 31 ? 14.789 2.514 -20.797 1 98.06 31 VAL B N 1
ATOM 2217 C CA . VAL B 1 31 ? 16.062 3.113 -20.422 1 98.06 31 VAL B CA 1
ATOM 2218 C C . VAL B 1 31 ? 16.25 4.438 -21.156 1 98.06 31 VAL B C 1
ATOM 2220 O O . VAL B 1 31 ? 16.672 5.434 -20.562 1 98.06 31 VAL B O 1
ATOM 2223 N N . THR B 1 32 ? 15.883 4.473 -22.391 1 98.06 32 THR B N 1
ATOM 2224 C CA . THR B 1 32 ? 16.047 5.672 -23.203 1 98.06 32 THR B CA 1
ATOM 2225 C C . THR B 1 32 ? 15.172 6.805 -22.688 1 98.06 32 THR B C 1
ATOM 2227 O O . THR B 1 32 ? 15.633 7.938 -22.531 1 98.06 32 THR B O 1
ATOM 2230 N N . GLU B 1 33 ? 13.977 6.531 -22.438 1 98.19 33 GLU B N 1
ATOM 2231 C CA . GLU B 1 33 ? 13.039 7.52 -21.906 1 98.19 33 GLU B CA 1
ATOM 2232 C C . GLU B 1 33 ? 13.477 8.031 -20.547 1 98.19 33 GLU B C 1
ATOM 2234 O O . GLU B 1 33 ? 13.422 9.234 -20.281 1 98.19 33 GLU B O 1
ATOM 2239 N N . LEU B 1 34 ? 13.922 7.137 -19.719 1 98.62 34 LEU B N 1
ATOM 2240 C CA . LEU B 1 34 ? 14.391 7.504 -18.391 1 98.62 34 LEU B CA 1
ATOM 2241 C C . LEU B 1 34 ? 15.609 8.422 -18.484 1 98.62 34 LEU B C 1
ATOM 2243 O O . LEU B 1 34 ? 15.703 9.406 -17.75 1 98.62 34 LEU B O 1
ATOM 2247 N N . ALA B 1 35 ? 16.516 8.078 -19.359 1 98.69 35 ALA B N 1
ATOM 2248 C CA . ALA B 1 35 ? 17.719 8.883 -19.531 1 98.69 35 ALA B CA 1
ATOM 2249 C C . ALA B 1 35 ? 17.375 10.297 -19.969 1 98.69 35 ALA B C 1
ATOM 2251 O O . ALA B 1 35 ? 17.922 11.273 -19.453 1 98.69 35 ALA B O 1
ATOM 2252 N N . ALA B 1 36 ? 16.469 10.414 -20.891 1 98.44 36 ALA B N 1
ATOM 2253 C CA . ALA B 1 36 ? 16.031 11.711 -21.391 1 98.44 36 ALA B CA 1
ATOM 2254 C C . ALA B 1 36 ? 15.336 12.523 -20.297 1 98.44 36 ALA B C 1
ATOM 2256 O O . ALA B 1 36 ? 15.648 13.703 -20.109 1 98.44 36 ALA B O 1
ATOM 2257 N N . GLU B 1 37 ? 14.43 11.906 -19.562 1 97.94 37 GLU B N 1
ATOM 2258 C CA . GLU B 1 37 ? 13.633 12.586 -18.547 1 97.94 37 GLU B CA 1
ATOM 2259 C C . GLU B 1 37 ? 14.508 13.078 -17.391 1 97.94 37 GLU B C 1
ATOM 2261 O O . GLU B 1 37 ? 14.227 14.117 -16.797 1 97.94 37 GLU B O 1
ATOM 2266 N N . LEU B 1 38 ? 15.578 12.32 -17.109 1 98.44 38 LEU B N 1
ATOM 2267 C CA . LEU B 1 38 ? 16.391 12.633 -15.938 1 98.44 38 LEU B CA 1
ATOM 2268 C C . LEU B 1 38 ? 17.688 13.328 -16.328 1 98.44 38 LEU B C 1
ATOM 2270 O O . LEU B 1 38 ? 18.484 13.688 -15.469 1 98.44 38 LEU B O 1
ATOM 2274 N N . ASP B 1 39 ? 17.875 13.484 -17.594 1 98.44 39 ASP B N 1
ATOM 2275 C CA . ASP B 1 39 ? 19.094 14.078 -18.125 1 98.44 39 ASP B CA 1
ATOM 2276 C C . ASP B 1 39 ? 20.328 13.352 -17.594 1 98.44 39 ASP B C 1
ATOM 2278 O O . ASP B 1 39 ? 21.219 13.977 -17.016 1 98.44 39 ASP B O 1
ATOM 2282 N N . LEU B 1 40 ? 20.297 12.047 -17.766 1 98.44 40 LEU B N 1
ATOM 2283 C CA . LEU B 1 40 ? 21.391 11.164 -17.359 1 98.44 40 LEU B CA 1
ATOM 2284 C C . LEU B 1 40 ? 21.891 10.344 -18.531 1 98.44 40 LEU B C 1
ATOM 2286 O O . LEU B 1 40 ? 21.188 10.164 -19.516 1 98.44 40 LEU B O 1
ATOM 2290 N N . ALA B 1 41 ? 23.094 9.852 -18.422 1 98.06 41 ALA B N 1
ATOM 2291 C CA . ALA B 1 41 ? 23.625 8.922 -19.406 1 98.06 41 ALA B CA 1
ATOM 2292 C C . ALA B 1 41 ? 22.859 7.598 -19.375 1 98.06 41 ALA B C 1
ATOM 2294 O O . ALA B 1 41 ? 22.484 7.117 -18.297 1 98.06 41 ALA B O 1
ATOM 2295 N N . LYS B 1 42 ? 22.656 7.004 -20.531 1 97.62 42 LYS B N 1
ATOM 2296 C CA . LYS B 1 42 ? 21.953 5.73 -20.641 1 97.62 42 LYS B CA 1
ATOM 2297 C C . LYS B 1 42 ? 22.641 4.652 -19.797 1 97.62 42 LYS B C 1
ATOM 2299 O O . LYS B 1 42 ? 21.984 3.799 -19.219 1 97.62 42 LYS B O 1
ATOM 2304 N N . SER B 1 43 ? 23.906 4.723 -19.781 1 96.81 43 SER B N 1
ATOM 2305 C CA . SER B 1 43 ? 24.656 3.721 -19.031 1 96.81 43 SER B CA 1
ATOM 2306 C C . SER B 1 43 ? 24.375 3.822 -17.547 1 96.81 43 SER B C 1
ATOM 2308 O O . SER B 1 43 ? 24.266 2.805 -16.859 1 96.81 43 SER B O 1
ATOM 2310 N N . THR B 1 44 ? 24.297 5.008 -17.062 1 97.19 44 THR B N 1
ATOM 2311 C CA . THR B 1 44 ? 23.969 5.246 -15.656 1 97.19 44 THR B CA 1
ATOM 2312 C C . THR B 1 44 ? 22.562 4.73 -15.328 1 97.19 44 THR B C 1
ATOM 2314 O O . THR B 1 44 ? 22.375 4.02 -14.344 1 97.19 44 THR B O 1
ATOM 2317 N N . VAL B 1 45 ? 21.641 5.066 -16.203 1 98.25 45 VAL B N 1
ATOM 2318 C CA . VAL B 1 45 ? 20.266 4.633 -16.016 1 98.25 45 VAL B CA 1
ATOM 2319 C C . VAL B 1 45 ? 20.188 3.109 -16.062 1 98.25 45 VAL B C 1
ATOM 2321 O O . VAL B 1 45 ? 19.547 2.479 -15.219 1 98.25 45 VAL B O 1
ATOM 2324 N N . HIS B 1 46 ? 20.859 2.588 -17.016 1 97.75 46 HIS B N 1
ATOM 2325 C CA . HIS B 1 46 ? 20.828 1.141 -17.188 1 97.75 46 HIS B CA 1
ATOM 2326 C C . HIS B 1 46 ? 21.344 0.42 -15.953 1 97.75 46 HIS B C 1
ATOM 2328 O O . HIS B 1 46 ? 20.734 -0.552 -15.5 1 97.75 46 HIS B O 1
ATOM 2334 N N . ARG B 1 47 ? 22.422 0.84 -15.422 1 98 47 ARG B N 1
ATOM 2335 C CA . ARG B 1 47 ? 22.984 0.228 -14.234 1 98 47 ARG B CA 1
ATOM 2336 C C . ARG B 1 47 ? 22.031 0.323 -13.047 1 98 47 ARG B C 1
ATOM 2338 O O . ARG B 1 47 ? 21.875 -0.636 -12.289 1 98 47 ARG B O 1
ATOM 2345 N N . HIS B 1 48 ? 21.438 1.464 -12.906 1 98.5 48 HIS B N 1
ATOM 2346 C CA . HIS B 1 48 ? 20.5 1.662 -11.812 1 98.5 48 HIS B CA 1
ATOM 2347 C C . HIS B 1 48 ? 19.266 0.787 -11.992 1 98.5 48 HIS B C 1
ATOM 2349 O O . HIS B 1 48 ? 18.828 0.115 -11.047 1 98.5 48 HIS B O 1
ATOM 2355 N N . VAL B 1 49 ? 18.734 0.769 -13.195 1 98.31 49 VAL B N 1
ATOM 2356 C CA . VAL B 1 49 ? 17.516 0.029 -13.445 1 98.31 49 VAL B CA 1
ATOM 2357 C C . VAL B 1 49 ? 17.766 -1.466 -13.266 1 98.31 49 VAL B C 1
ATOM 2359 O O . VAL B 1 49 ? 16.906 -2.182 -12.727 1 98.31 49 VAL B O 1
ATOM 2362 N N . LYS B 1 50 ? 18.875 -1.928 -13.688 1 97.94 50 LYS B N 1
ATOM 2363 C CA . LYS B 1 50 ? 19.203 -3.338 -13.508 1 97.94 50 LYS B CA 1
ATOM 2364 C C . LYS B 1 50 ? 19.359 -3.686 -12.031 1 97.94 50 LYS B C 1
ATOM 2366 O O . LYS B 1 50 ? 18.938 -4.762 -11.594 1 97.94 50 LYS B O 1
ATOM 2371 N N . THR B 1 51 ? 19.984 -2.771 -11.281 1 98.25 51 THR B N 1
ATOM 2372 C CA . THR B 1 51 ? 20.094 -2.963 -9.836 1 98.25 51 THR B CA 1
ATOM 2373 C C . THR B 1 51 ? 18.719 -3.01 -9.188 1 98.25 51 THR B C 1
ATOM 2375 O O . THR B 1 51 ? 18.438 -3.904 -8.391 1 98.25 51 THR B O 1
ATOM 2378 N N . LEU B 1 52 ? 17.828 -2.107 -9.578 1 98.5 52 LEU B N 1
ATOM 2379 C CA . LEU B 1 52 ? 16.484 -2.025 -9.023 1 98.5 52 LEU B CA 1
ATOM 2380 C C . LEU B 1 52 ? 15.656 -3.238 -9.43 1 98.5 52 LEU B C 1
ATOM 2382 O O . LEU B 1 52 ? 14.859 -3.748 -8.641 1 98.5 52 LEU B O 1
ATOM 2386 N N . GLU B 1 53 ? 15.82 -3.676 -10.633 1 97.75 53 GLU B N 1
ATOM 2387 C CA . GLU B 1 53 ? 15.133 -4.871 -11.109 1 97.75 53 GLU B CA 1
ATOM 2388 C C . GLU B 1 53 ? 15.578 -6.109 -10.336 1 97.75 53 GLU B C 1
ATOM 2390 O O . GLU B 1 53 ? 14.742 -6.891 -9.875 1 97.75 53 GLU B O 1
ATOM 2395 N N . SER B 1 54 ? 16.891 -6.234 -10.18 1 96 54 SER B N 1
ATOM 2396 C CA . SER B 1 54 ? 17.438 -7.398 -9.5 1 96 54 SER B CA 1
ATOM 2397 C C . SER B 1 54 ? 16.984 -7.453 -8.047 1 96 54 SER B C 1
ATOM 2399 O O . SER B 1 54 ? 16.797 -8.539 -7.484 1 96 54 SER B O 1
ATOM 2401 N N . ARG B 1 55 ? 16.734 -6.316 -7.469 1 96 55 ARG B N 1
ATOM 2402 C CA . ARG B 1 55 ? 16.297 -6.215 -6.078 1 96 55 ARG B CA 1
ATOM 2403 C C . ARG B 1 55 ? 14.781 -6.414 -5.969 1 96 55 ARG B C 1
ATOM 2405 O O . ARG B 1 55 ? 14.242 -6.496 -4.863 1 96 55 ARG B O 1
ATOM 2412 N N . GLY B 1 56 ? 14.109 -6.449 -7.094 1 96.62 56 GLY B N 1
ATOM 2413 C CA . GLY B 1 56 ? 12.672 -6.664 -7.094 1 96.62 56 GLY B CA 1
ATOM 2414 C C . GLY B 1 56 ? 11.875 -5.375 -6.98 1 96.62 56 GLY B C 1
ATOM 2415 O O . GLY B 1 56 ? 10.664 -5.406 -6.762 1 96.62 56 GLY B O 1
ATOM 2416 N N . ILE B 1 57 ? 12.539 -4.203 -7.156 1 98.12 57 ILE B N 1
ATOM 2417 C CA . ILE B 1 57 ? 11.898 -2.9 -7.023 1 98.12 57 ILE B CA 1
ATOM 2418 C C . ILE B 1 57 ? 11.172 -2.549 -8.32 1 98.12 57 ILE B C 1
ATOM 2420 O O . ILE B 1 57 ? 10.117 -1.91 -8.297 1 98.12 57 ILE B O 1
ATOM 2424 N N . LEU B 1 58 ? 11.797 -2.959 -9.414 1 98.38 58 LEU B N 1
ATOM 2425 C CA . LEU B 1 58 ? 11.195 -2.777 -10.734 1 98.38 58 LEU B CA 1
ATOM 2426 C C . LEU B 1 58 ? 10.922 -4.125 -11.391 1 98.38 58 LEU B C 1
ATOM 2428 O O . LEU B 1 58 ? 11.609 -5.109 -11.117 1 98.38 58 LEU B O 1
ATOM 2432 N N . VAL B 1 59 ? 9.938 -4.156 -12.219 1 97.31 59 VAL B N 1
ATOM 2433 C CA . VAL B 1 59 ? 9.625 -5.297 -13.07 1 97.31 59 VAL B CA 1
ATOM 2434 C C . VAL B 1 59 ? 9.805 -4.914 -14.539 1 97.31 59 VAL B C 1
ATOM 2436 O O . VAL B 1 59 ? 9.422 -3.818 -14.945 1 97.31 59 VAL B O 1
ATOM 2439 N N . ARG B 1 60 ? 10.383 -5.77 -15.219 1 96 60 ARG B N 1
ATOM 2440 C CA . ARG B 1 60 ? 10.594 -5.512 -16.641 1 96 60 ARG B CA 1
ATOM 2441 C C . ARG B 1 60 ? 9.539 -6.211 -17.484 1 96 60 ARG B C 1
ATOM 2443 O O . ARG B 1 60 ? 9.258 -7.398 -17.297 1 96 60 ARG B O 1
ATOM 2450 N N . GLU B 1 61 ? 8.898 -5.551 -18.328 1 92.12 61 GLU B N 1
ATOM 2451 C CA . GLU B 1 61 ? 8 -6.043 -19.375 1 92.12 61 GLU B CA 1
ATOM 2452 C C . GLU B 1 61 ? 8.461 -5.59 -20.766 1 92.12 61 GLU B C 1
ATOM 2454 O O . GLU B 1 61 ? 8.195 -4.457 -21.156 1 92.12 61 GLU B O 1
ATOM 2459 N N . GLY B 1 62 ? 9.062 -6.543 -21.438 1 92.94 62 GLY B N 1
ATOM 2460 C CA . GLY B 1 62 ? 9.711 -6.113 -22.672 1 92.94 62 GLY B CA 1
ATOM 2461 C C . GLY B 1 62 ? 10.859 -5.152 -22.438 1 92.94 62 GLY B C 1
ATOM 2462 O O . GLY B 1 62 ? 11.781 -5.453 -21.672 1 92.94 62 GLY B O 1
ATOM 2463 N N . ASP B 1 63 ? 10.711 -4 -22.984 1 95 63 ASP B N 1
ATOM 2464 C CA . ASP B 1 63 ? 11.766 -3.002 -22.844 1 95 63 ASP B CA 1
ATOM 2465 C C . ASP B 1 63 ? 11.352 -1.9 -21.875 1 95 63 ASP B C 1
ATOM 2467 O O . ASP B 1 63 ? 12.008 -0.861 -21.781 1 95 63 ASP B O 1
ATOM 2471 N N . THR B 1 64 ? 10.312 -2.189 -21.203 1 97.06 64 THR B N 1
ATOM 2472 C CA . THR B 1 64 ? 9.789 -1.195 -20.266 1 97.06 64 THR B CA 1
ATOM 2473 C C . THR B 1 64 ? 9.875 -1.698 -18.828 1 97.06 64 THR B C 1
ATOM 2475 O O . THR B 1 64 ? 9.664 -2.885 -18.562 1 97.06 64 THR B O 1
ATOM 2478 N N . TYR B 1 65 ? 10.18 -0.764 -18 1 97.94 65 TYR B N 1
ATOM 2479 C CA . TYR B 1 65 ? 10.203 -1.052 -16.562 1 97.94 65 TYR B CA 1
ATOM 2480 C C . TYR B 1 65 ? 9.008 -0.421 -15.859 1 97.94 65 TYR B C 1
ATOM 2482 O O . TYR B 1 65 ? 8.578 0.68 -16.219 1 97.94 65 TYR B O 1
ATOM 2490 N N . ARG B 1 66 ? 8.453 -1.109 -14.836 1 97.75 66 ARG B N 1
ATOM 2491 C CA . ARG B 1 66 ? 7.375 -0.637 -13.969 1 97.75 66 ARG B CA 1
ATOM 2492 C C . ARG B 1 66 ? 7.73 -0.839 -12.5 1 97.75 66 ARG B C 1
ATOM 2494 O O . ARG B 1 66 ? 8.562 -1.684 -12.164 1 97.75 66 ARG B O 1
ATOM 2501 N N . ILE B 1 67 ? 7.109 -0.051 -11.648 1 97.5 67 ILE B N 1
ATOM 2502 C CA . ILE B 1 67 ? 7.352 -0.298 -10.227 1 97.5 67 ILE B CA 1
ATOM 2503 C C . ILE B 1 67 ? 6.672 -1.601 -9.812 1 97.5 67 ILE B C 1
ATOM 2505 O O . ILE B 1 67 ? 5.633 -1.973 -10.359 1 97.5 67 ILE B O 1
ATOM 2509 N N . SER B 1 68 ? 7.227 -2.314 -8.945 1 98.06 68 SER B N 1
ATOM 2510 C CA . SER B 1 68 ? 6.762 -3.645 -8.57 1 98.06 68 SER B CA 1
ATOM 2511 C C . SER B 1 68 ? 5.812 -3.584 -7.379 1 98.06 68 SER B C 1
ATOM 2513 O O . SER B 1 68 ? 5.688 -2.543 -6.73 1 98.06 68 SER B O 1
ATOM 2515 N N . THR B 1 69 ? 5.191 -4.703 -7.066 1 98.06 69 THR B N 1
ATOM 2516 C CA . THR B 1 69 ? 4.301 -4.848 -5.922 1 98.06 69 THR B CA 1
ATOM 2517 C C . THR B 1 69 ? 5.102 -4.945 -4.625 1 98.06 69 THR B C 1
ATOM 2519 O O . THR B 1 69 ? 4.523 -5.043 -3.539 1 98.06 69 THR B O 1
ATOM 2522 N N . TRP B 1 70 ? 6.445 -4.906 -4.797 1 97.75 70 TRP B N 1
ATOM 2523 C CA . TRP B 1 70 ? 7.289 -4.742 -3.619 1 97.75 70 TRP B CA 1
ATOM 2524 C C . TRP B 1 70 ? 6.828 -3.555 -2.781 1 97.75 70 TRP B C 1
ATOM 2526 O O . TRP B 1 70 ? 6.742 -3.648 -1.555 1 97.75 70 TRP B O 1
ATOM 2536 N N . PHE B 1 71 ? 6.383 -2.531 -3.383 1 98.38 71 PHE B N 1
ATOM 2537 C CA . PHE B 1 71 ? 5.906 -1.326 -2.713 1 98.38 71 PHE B CA 1
ATOM 2538 C C . PHE B 1 71 ? 4.598 -1.597 -1.979 1 98.38 71 PHE B C 1
ATOM 2540 O O . PHE B 1 71 ? 4.328 -0.997 -0.936 1 98.38 71 PHE B O 1
ATOM 2547 N N . LEU B 1 72 ? 3.789 -2.48 -2.51 1 98.56 72 LEU B N 1
ATOM 2548 C CA . LEU B 1 72 ? 2.512 -2.803 -1.882 1 98.56 72 LEU B CA 1
ATOM 2549 C C . LEU B 1 72 ? 2.725 -3.457 -0.521 1 98.56 72 LEU B C 1
ATOM 2551 O O . LEU B 1 72 ? 2.059 -3.102 0.454 1 98.56 72 LEU B O 1
ATOM 2555 N N . ASP B 1 73 ? 3.65 -4.375 -0.479 1 98.06 73 ASP B N 1
ATOM 2556 C CA . ASP B 1 73 ? 3.979 -5.043 0.777 1 98.06 73 ASP B CA 1
ATOM 2557 C C . ASP B 1 73 ? 4.418 -4.031 1.835 1 98.06 73 ASP B C 1
ATOM 2559 O O . ASP B 1 73 ? 3.859 -3.994 2.934 1 98.06 73 ASP B O 1
ATOM 2563 N N . TYR B 1 74 ? 5.34 -3.15 1.489 1 98.06 74 TYR B N 1
ATOM 2564 C CA . TYR B 1 74 ? 5.879 -2.166 2.422 1 98.06 74 TYR B CA 1
ATOM 2565 C C . TYR B 1 74 ? 4.832 -1.122 2.781 1 98.06 74 TYR B C 1
ATOM 2567 O O . TYR B 1 74 ? 4.727 -0.713 3.941 1 98.06 74 TYR B O 1
ATOM 2575 N N . GLY B 1 75 ? 4.062 -0.69 1.763 1 98.31 75 GLY B N 1
ATOM 2576 C CA . GLY B 1 75 ? 3.021 0.298 2 1 98.31 75 GLY B CA 1
ATOM 2577 C C . GLY B 1 75 ? 1.955 -0.179 2.969 1 98.31 75 GLY B C 1
ATOM 2578 O O . GLY B 1 75 ? 1.595 0.537 3.906 1 98.31 75 GLY B O 1
ATOM 2579 N N . ILE B 1 76 ? 1.512 -1.386 2.801 1 97.94 76 ILE B N 1
ATOM 2580 C CA . ILE B 1 76 ? 0.472 -1.942 3.66 1 97.94 76 ILE B CA 1
ATOM 2581 C C . ILE B 1 76 ? 1.044 -2.217 5.051 1 97.94 76 ILE B C 1
ATOM 2583 O O . ILE B 1 76 ? 0.362 -2.02 6.059 1 97.94 76 ILE B O 1
ATOM 2587 N N . HIS B 1 77 ? 2.258 -2.625 5.094 1 96.81 77 HIS B N 1
ATOM 2588 C CA . HIS B 1 77 ? 2.93 -2.834 6.371 1 96.81 77 HIS B CA 1
ATOM 2589 C C . HIS B 1 77 ? 2.924 -1.56 7.211 1 96.81 77 HIS B C 1
ATOM 2591 O O . HIS B 1 77 ? 2.531 -1.582 8.375 1 96.81 77 HIS B O 1
ATOM 2597 N N . VAL B 1 78 ? 3.307 -0.5 6.613 1 96.56 78 VAL B N 1
ATOM 2598 C CA . VAL B 1 78 ? 3.408 0.752 7.355 1 96.56 78 VAL B CA 1
ATOM 2599 C C . VAL B 1 78 ? 2.018 1.212 7.789 1 96.56 78 VAL B C 1
ATOM 2601 O O . VAL B 1 78 ? 1.834 1.678 8.914 1 96.56 78 VAL B O 1
ATOM 2604 N N . ARG B 1 79 ? 1.081 1.111 6.934 1 97.19 79 ARG B N 1
ATOM 2605 C CA . ARG B 1 79 ? -0.277 1.509 7.289 1 97.19 79 ARG B CA 1
ATOM 2606 C C . ARG B 1 79 ? -0.793 0.698 8.477 1 97.19 79 ARG B C 1
ATOM 2608 O O . ARG B 1 79 ? -1.301 1.264 9.445 1 97.19 79 ARG B O 1
ATOM 2615 N N . ASN B 1 80 ? -0.611 -0.64 8.359 1 95.12 80 ASN B N 1
ATOM 2616 C CA . ASN B 1 80 ? -1.172 -1.537 9.367 1 95.12 80 ASN B CA 1
ATOM 2617 C C . ASN B 1 80 ? -0.493 -1.354 10.719 1 95.12 80 ASN B C 1
ATOM 2619 O O . ASN B 1 80 ? -1.082 -1.658 11.758 1 95.12 80 ASN B O 1
ATOM 2623 N N . ARG B 1 81 ? 0.65 -0.824 10.711 1 92.06 81 ARG B N 1
ATOM 2624 C CA . ARG B 1 81 ? 1.399 -0.677 11.953 1 92.06 81 ARG B CA 1
ATOM 2625 C C . ARG B 1 81 ? 1.164 0.695 12.578 1 92.06 81 ARG B C 1
ATOM 2627 O O . ARG B 1 81 ? 1.601 0.957 13.695 1 92.06 81 ARG B O 1
ATOM 2634 N N . HIS B 1 82 ? 0.548 1.571 11.852 1 91.62 82 HIS B N 1
ATOM 2635 C CA . HIS B 1 82 ? 0.245 2.879 12.422 1 91.62 82 HIS B CA 1
ATOM 2636 C C . HIS B 1 82 ? -0.792 2.768 13.531 1 91.62 82 HIS B C 1
ATOM 2638 O O . HIS B 1 82 ? -1.847 2.158 13.344 1 91.62 82 HIS B O 1
ATOM 2644 N N . ARG B 1 83 ? -0.573 3.365 14.617 1 87.44 83 ARG B N 1
ATOM 2645 C CA . ARG B 1 83 ? -1.401 3.23 15.812 1 87.44 83 ARG B CA 1
ATOM 2646 C C . ARG B 1 83 ? -2.82 3.723 15.555 1 87.44 83 ARG B C 1
ATOM 2648 O O . ARG B 1 83 ? -3.779 3.197 16.125 1 87.44 83 ARG B O 1
ATOM 2655 N N . LEU B 1 84 ? -2.971 4.652 14.734 1 94.56 84 LEU B N 1
ATOM 2656 C CA . LEU B 1 84 ? -4.266 5.27 14.461 1 94.56 84 LEU B CA 1
ATOM 2657 C C . LEU B 1 84 ? -5.121 4.371 13.57 1 94.56 84 LEU B C 1
ATOM 2659 O O . LEU B 1 84 ? -6.352 4.43 13.633 1 94.56 84 LEU B O 1
ATOM 2663 N N . PHE B 1 85 ? -4.508 3.578 12.773 1 95.75 85 PHE B N 1
ATOM 2664 C CA . PHE B 1 85 ? -5.23 2.828 11.75 1 95.75 85 PHE B CA 1
ATOM 2665 C C . PHE B 1 85 ? -6.223 1.864 12.391 1 95.75 85 PHE B C 1
ATOM 2667 O O . PHE B 1 85 ? -7.422 1.925 12.109 1 95.75 85 PHE B O 1
ATOM 2674 N N . ASP B 1 86 ? -5.777 1.061 13.281 1 92.5 86 ASP B N 1
ATOM 2675 C CA . ASP B 1 86 ? -6.613 0.021 13.883 1 92.5 86 ASP B CA 1
ATOM 2676 C C . ASP B 1 86 ? -7.754 0.629 14.688 1 92.5 86 ASP B C 1
ATOM 2678 O O . ASP B 1 86 ? -8.875 0.119 14.672 1 92.5 86 ASP B O 1
ATOM 2682 N N . VAL B 1 87 ? -7.461 1.743 15.312 1 95.12 87 VAL B N 1
ATOM 2683 C CA . VAL B 1 87 ? -8.438 2.338 16.219 1 95.12 87 VAL B CA 1
ATOM 2684 C C . VAL B 1 87 ? -9.445 3.168 15.43 1 95.12 87 VAL B C 1
ATOM 2686 O O . VAL B 1 87 ? -10.625 3.225 15.781 1 95.12 87 VAL B O 1
ATOM 2689 N N . ALA B 1 88 ? -9.039 3.773 14.383 1 97 88 ALA B N 1
ATOM 2690 C CA . ALA B 1 88 ? -9.891 4.684 13.633 1 97 88 ALA B CA 1
ATOM 2691 C C . ALA B 1 88 ? -10.75 3.92 12.625 1 97 88 ALA B C 1
ATOM 2693 O O . ALA B 1 88 ? -11.844 4.363 12.273 1 97 88 ALA B O 1
ATOM 2694 N N . LYS B 1 89 ? -10.273 2.787 12.188 1 97.31 89 LYS B N 1
ATOM 2695 C CA . LYS B 1 89 ? -10.906 2.045 11.102 1 97.31 89 LYS B CA 1
ATOM 2696 C C . LYS B 1 89 ? -12.375 1.758 11.406 1 97.31 89 LYS B C 1
ATOM 2698 O O . LYS B 1 89 ? -13.258 2.098 10.617 1 97.31 89 LYS B O 1
ATOM 2703 N N . PRO B 1 90 ? -12.711 1.186 12.586 1 96.5 90 PRO B N 1
ATOM 2704 C CA . PRO B 1 90 ? -14.125 0.902 12.852 1 96.5 90 PRO B CA 1
ATOM 2705 C C . PRO B 1 90 ? -14.977 2.166 12.914 1 96.5 90 PRO B C 1
ATOM 2707 O O . PRO B 1 90 ? -16.141 2.146 12.516 1 96.5 90 PRO B O 1
ATOM 2710 N N . LYS B 1 91 ? -14.43 3.203 13.391 1 97.81 91 LYS B N 1
ATOM 2711 C CA . LYS B 1 91 ? -15.172 4.453 13.5 1 97.81 91 LYS B CA 1
ATOM 2712 C C . LYS B 1 91 ? -15.422 5.07 12.125 1 97.81 91 LYS B C 1
ATOM 2714 O O . LYS B 1 91 ? -16.5 5.617 11.867 1 97.81 91 LYS B O 1
ATOM 2719 N N . VAL B 1 92 ? -14.453 4.969 11.273 1 98.44 92 VAL B N 1
ATOM 2720 C CA . VAL B 1 92 ? -14.594 5.449 9.898 1 98.44 92 VAL B CA 1
ATOM 2721 C C . VAL B 1 92 ? -15.688 4.66 9.188 1 98.44 92 VAL B C 1
ATOM 2723 O O . VAL B 1 92 ? -16.547 5.246 8.516 1 98.44 92 VAL B O 1
ATOM 2726 N N . ASP B 1 93 ? -15.695 3.359 9.375 1 97.19 93 ASP B N 1
ATOM 2727 C CA . ASP B 1 93 ? -16.719 2.508 8.781 1 97.19 93 ASP B CA 1
ATOM 2728 C C . ASP B 1 93 ? -18.109 2.883 9.289 1 97.19 93 ASP B C 1
ATOM 2730 O O . ASP B 1 93 ? -19.062 2.996 8.508 1 97.19 93 ASP B O 1
ATOM 2734 N N . GLU B 1 94 ? -18.219 3.096 10.555 1 97.75 94 GLU B N 1
ATOM 2735 C CA . GLU B 1 94 ? -19.469 3.455 11.195 1 97.75 94 GLU B CA 1
ATOM 2736 C C . GLU B 1 94 ? -20 4.789 10.664 1 97.75 94 GLU B C 1
ATOM 2738 O O . GLU B 1 94 ? -21.172 4.906 10.32 1 97.75 94 GLU B O 1
ATOM 2743 N N . LEU B 1 95 ? -19.156 5.75 10.578 1 98 95 LEU B N 1
ATOM 2744 C CA . LEU B 1 95 ? -19.547 7.078 10.117 1 98 95 LEU B CA 1
ATOM 2745 C C . LEU B 1 95 ? -20 7.039 8.664 1 98 95 LEU B C 1
ATOM 2747 O O . LEU B 1 95 ? -20.953 7.719 8.289 1 98 95 LEU B O 1
ATOM 2751 N N . ALA B 1 96 ? -19.281 6.301 7.879 1 97.75 96 ALA B N 1
ATOM 2752 C CA . ALA B 1 96 ? -19.656 6.172 6.477 1 97.75 96 ALA B CA 1
ATOM 2753 C C . ALA B 1 96 ? -21.047 5.547 6.34 1 97.75 96 ALA B C 1
ATOM 2755 O O . ALA B 1 96 ? -21.875 6.016 5.551 1 97.75 96 ALA B O 1
ATOM 2756 N N . ALA B 1 97 ? -21.25 4.535 7.109 1 96.44 97 ALA B N 1
ATOM 2757 C CA . ALA B 1 97 ? -22.547 3.863 7.086 1 96.44 97 ALA B CA 1
ATOM 2758 C C . ALA B 1 97 ? -23.656 4.793 7.566 1 96.44 97 ALA B C 1
ATOM 2760 O O . ALA B 1 97 ? -24.75 4.805 7.004 1 96.44 97 ALA B O 1
ATOM 2761 N N . GLU B 1 98 ? -23.375 5.562 8.555 1 96.81 98 GLU B N 1
ATOM 2762 C CA . GLU B 1 98 ? -24.359 6.441 9.172 1 96.81 98 GLU B CA 1
ATOM 2763 C C . GLU B 1 98 ? -24.688 7.633 8.273 1 96.81 98 GLU B C 1
ATOM 2765 O O . GLU B 1 98 ? -25.828 8.062 8.195 1 96.81 98 GLU B O 1
ATOM 2770 N N . THR B 1 99 ? -23.688 8.141 7.621 1 96.69 99 THR B N 1
ATOM 2771 C CA . THR B 1 99 ? -23.875 9.383 6.883 1 96.69 99 THR B CA 1
ATOM 2772 C C . THR B 1 99 ? -24.141 9.109 5.406 1 96.69 99 THR B C 1
ATOM 2774 O O . THR B 1 99 ? -24.578 9.992 4.672 1 96.69 99 THR B O 1
ATOM 2777 N N . ASP B 1 100 ? -23.781 7.93 4.961 1 96.31 100 ASP B N 1
ATOM 2778 C CA . ASP B 1 100 ? -23.891 7.508 3.566 1 96.31 100 ASP B CA 1
ATOM 2779 C C . ASP B 1 100 ? -22.938 8.312 2.678 1 96.31 100 ASP B C 1
ATOM 2781 O O . ASP B 1 100 ? -23.188 8.453 1.477 1 96.31 100 ASP B O 1
ATOM 2785 N N . GLU B 1 101 ? -21.938 8.914 3.316 1 97.06 101 GLU B N 1
ATOM 2786 C CA . GLU B 1 101 ? -20.938 9.727 2.623 1 97.06 101 GLU B CA 1
ATOM 2787 C C . GLU B 1 101 ? -19.562 9.086 2.701 1 97.06 101 GLU B C 1
ATOM 2789 O O . GLU B 1 101 ? -19.391 8.039 3.328 1 97.06 101 GLU B O 1
ATOM 2794 N N . LYS B 1 102 ? -18.594 9.719 1.99 1 97.56 102 LYS B N 1
ATOM 2795 C CA . LYS B 1 102 ? -17.203 9.281 2.064 1 97.56 102 LYS B CA 1
ATOM 2796 C C . LYS B 1 102 ? -16.531 9.781 3.34 1 97.56 102 LYS B C 1
ATOM 2798 O O . LYS B 1 102 ? -16.641 10.961 3.684 1 97.56 102 LYS B O 1
ATOM 2803 N N . VAL B 1 103 ? -15.922 8.875 4.062 1 98.25 103 VAL B N 1
ATOM 2804 C CA . VAL B 1 103 ? -15.195 9.227 5.277 1 98.25 103 VAL B CA 1
ATOM 2805 C C . VAL B 1 103 ? -13.727 8.836 5.125 1 98.25 103 VAL B C 1
ATOM 2807 O O . VAL B 1 103 ? -13.406 7.75 4.645 1 98.25 103 VAL B O 1
ATOM 2810 N N . TRP B 1 104 ? -12.82 9.75 5.5 1 98.31 104 TRP B N 1
ATOM 2811 C CA . TRP B 1 104 ? -11.383 9.531 5.402 1 98.31 104 TRP B CA 1
ATOM 2812 C C . TRP B 1 104 ? -10.727 9.602 6.777 1 98.31 104 TRP B C 1
ATOM 2814 O O . TRP B 1 104 ? -11.133 10.398 7.625 1 98.31 104 TRP B O 1
ATOM 2824 N N . CYS B 1 105 ? -9.758 8.82 6.977 1 98.75 105 CYS B N 1
ATOM 2825 C CA . CYS B 1 105 ? -8.766 8.984 8.031 1 98.75 105 CYS B CA 1
ATOM 2826 C C . CYS B 1 105 ? -7.422 9.43 7.457 1 98.75 105 CYS B C 1
ATOM 2828 O O . CYS B 1 105 ? -6.875 8.766 6.574 1 98.75 105 CYS B O 1
ATOM 2830 N N . VAL B 1 106 ? -6.914 10.516 7.977 1 98.81 106 VAL B N 1
ATOM 2831 C CA . VAL B 1 106 ? -5.738 11.172 7.414 1 98.81 106 VAL B CA 1
ATOM 2832 C C . VAL B 1 106 ? -4.707 11.414 8.516 1 98.81 106 VAL B C 1
ATOM 2834 O O . VAL B 1 106 ? -5.066 11.719 9.656 1 98.81 106 VAL B O 1
ATOM 2837 N N . ILE B 1 107 ? -3.447 11.289 8.148 1 98.62 107 ILE B N 1
ATOM 2838 C CA . ILE B 1 107 ? -2.369 11.664 9.055 1 98.62 107 ILE B CA 1
ATOM 2839 C C . ILE B 1 107 ? -1.472 12.703 8.391 1 98.62 107 ILE B C 1
ATOM 2841 O O . ILE B 1 107 ? -1.61 12.977 7.195 1 98.62 107 ILE B O 1
ATOM 2845 N N . GLU B 1 108 ? -0.68 13.367 9.211 1 98.31 108 GLU B N 1
ATOM 2846 C CA . GLU B 1 108 ? 0.4 14.195 8.68 1 98.31 108 GLU B CA 1
ATOM 2847 C C . GLU B 1 108 ? 1.734 13.453 8.719 1 98.31 108 GLU B C 1
ATOM 2849 O O . GLU B 1 108 ? 2.084 12.844 9.734 1 98.31 108 GLU B O 1
ATOM 2854 N N . GLU B 1 109 ? 2.398 13.398 7.652 1 97.69 109 GLU B N 1
ATOM 2855 C CA . GLU B 1 109 ? 3.764 12.891 7.578 1 97.69 109 GLU B CA 1
ATOM 2856 C C . GLU B 1 109 ? 4.605 13.703 6.602 1 97.69 109 GLU B C 1
ATOM 2858 O O . GLU B 1 109 ? 4.207 13.906 5.453 1 97.69 109 GLU B O 1
ATOM 2863 N N . HIS B 1 110 ? 5.746 14.203 7.07 1 97 110 HIS B N 1
ATOM 2864 C CA . HIS B 1 110 ? 6.645 15.031 6.277 1 97 110 HIS B CA 1
ATOM 2865 C C . HIS B 1 110 ? 5.922 16.266 5.746 1 97 110 HIS B C 1
ATOM 2867 O O . HIS B 1 110 ? 6.137 16.672 4.602 1 97 110 HIS B O 1
ATOM 2873 N N . GLY B 1 111 ? 4.988 16.75 6.512 1 97.5 111 GLY B N 1
ATOM 2874 C CA . GLY B 1 111 ? 4.348 18.016 6.219 1 97.5 111 GLY B CA 1
ATOM 2875 C C . GLY B 1 111 ? 3.197 17.891 5.234 1 97.5 111 GLY B C 1
ATOM 2876 O O . GLY B 1 111 ? 2.646 18.891 4.781 1 97.5 111 GLY B O 1
ATOM 2877 N N . MET B 1 112 ? 2.828 16.641 4.902 1 98.12 112 MET B N 1
ATOM 2878 C CA . MET B 1 112 ? 1.734 16.391 3.969 1 98.12 112 MET B CA 1
ATOM 2879 C C . MET B 1 112 ? 0.644 15.547 4.633 1 98.12 112 MET B C 1
ATOM 2881 O O . MET B 1 112 ? 0.917 14.789 5.562 1 98.12 112 MET B O 1
ATOM 2885 N N . GLY B 1 113 ? -0.562 15.766 4.199 1 98.44 113 GLY B N 1
ATOM 2886 C CA . GLY B 1 113 ? -1.638 14.859 4.582 1 98.44 113 GLY B CA 1
ATOM 2887 C C . GLY B 1 113 ? -1.632 13.562 3.803 1 98.44 113 GLY B C 1
ATOM 2888 O O . GLY B 1 113 ? -1.498 13.562 2.578 1 98.44 113 GLY B O 1
ATOM 2889 N N . VAL B 1 114 ? -1.745 12.477 4.5 1 98.62 114 VAL B N 1
ATOM 2890 C CA . VAL B 1 114 ? -1.757 11.156 3.869 1 98.62 114 VAL B CA 1
ATOM 2891 C C . VAL B 1 114 ? -3.053 10.43 4.219 1 98.62 114 VAL B C 1
ATOM 2893 O O . VAL B 1 114 ? -3.361 10.227 5.395 1 98.62 114 VAL B O 1
ATOM 2896 N N . HIS B 1 115 ? -3.818 10.031 3.193 1 98.62 115 HIS B N 1
ATOM 2897 C CA . HIS B 1 115 ? -5.02 9.234 3.398 1 98.62 115 HIS B CA 1
ATOM 2898 C C . HIS B 1 115 ? -4.672 7.785 3.713 1 98.62 115 HIS B C 1
ATOM 2900 O O . HIS B 1 115 ? -4.238 7.039 2.83 1 98.62 115 HIS B O 1
ATOM 2906 N N . ILE B 1 116 ? -4.945 7.352 4.977 1 98.5 116 ILE B N 1
ATOM 2907 C CA . ILE B 1 116 ? -4.457 6.031 5.348 1 98.5 116 ILE B CA 1
ATOM 2908 C C . ILE B 1 116 ? -5.613 5.031 5.348 1 98.5 116 ILE B C 1
ATOM 2910 O O . ILE B 1 116 ? -5.395 3.818 5.316 1 98.5 116 ILE B O 1
ATOM 2914 N N . TYR B 1 117 ? -6.832 5.566 5.445 1 98.19 117 TYR B N 1
ATOM 2915 C CA . TYR B 1 117 ? -8.008 4.707 5.367 1 98.19 117 TYR B CA 1
ATOM 2916 C C . TYR B 1 117 ? -9.227 5.492 4.906 1 98.19 117 TYR B C 1
ATOM 2918 O O . TYR B 1 117 ? -9.305 6.707 5.102 1 98.19 117 TYR B O 1
ATOM 2926 N N . GLY B 1 118 ? -10.109 4.848 4.215 1 97.38 118 GLY B N 1
ATOM 2927 C CA . GLY B 1 118 ? -11.359 5.438 3.77 1 97.38 118 GLY B CA 1
ATOM 2928 C C . GLY B 1 118 ? -12.484 4.43 3.641 1 97.38 118 GLY B C 1
ATOM 2929 O O . GLY B 1 118 ? -12.242 3.25 3.377 1 97.38 118 GLY B O 1
ATOM 2930 N N . ALA B 1 119 ? -13.625 4.891 3.873 1 96.88 119 ALA B N 1
ATOM 2931 C CA . ALA B 1 119 ? -14.836 4.098 3.697 1 96.88 119 ALA B CA 1
ATOM 2932 C C . ALA B 1 119 ? -15.906 4.891 2.949 1 96.88 119 ALA B C 1
ATOM 2934 O O . ALA B 1 119 ? -15.969 6.117 3.059 1 96.88 119 ALA B O 1
ATOM 2935 N N . GLU B 1 120 ? -16.625 4.156 2.186 1 94.06 120 GLU B N 1
ATOM 2936 C CA . GLU B 1 120 ? -17.656 4.785 1.354 1 94.06 120 GLU B CA 1
ATOM 2937 C C . GLU B 1 120 ? -19.047 4.402 1.822 1 94.06 120 GLU B C 1
ATOM 2939 O O . GLU B 1 120 ? -19.312 3.24 2.133 1 94.06 120 GLU B O 1
ATOM 2944 N N . GLY B 1 121 ? -19.875 5.441 1.901 1 89.5 121 GLY B N 1
ATOM 2945 C CA . GLY B 1 121 ? -21.297 5.184 2.061 1 89.5 121 GLY B CA 1
ATOM 2946 C C . GLY B 1 121 ? -22.016 4.938 0.744 1 89.5 121 GLY B C 1
ATOM 2947 O O . GLY B 1 121 ? -21.391 4.949 -0.318 1 89.5 121 GLY B O 1
ATOM 2948 N N . ARG B 1 122 ? -23.297 4.668 0.756 1 84.12 122 ARG B N 1
ATOM 2949 C CA . ARG B 1 122 ? -24.094 4.277 -0.396 1 84.12 122 ARG B CA 1
ATOM 2950 C C . ARG B 1 122 ? -24.156 5.391 -1.435 1 84.12 122 ARG B C 1
ATOM 2952 O O . ARG B 1 122 ? -24.281 5.125 -2.631 1 84.12 122 ARG B O 1
ATOM 2959 N N . HIS B 1 123 ? -23.953 6.605 -0.979 1 82.31 123 HIS B N 1
ATOM 2960 C CA . HIS B 1 123 ? -24.125 7.742 -1.879 1 82.31 123 HIS B CA 1
ATOM 2961 C C . HIS B 1 123 ? -22.812 8.508 -2.049 1 82.31 123 HIS B C 1
ATOM 2963 O O . HIS B 1 123 ? -22.812 9.711 -2.312 1 82.31 123 HIS B O 1
ATOM 2969 N N . SER B 1 124 ? -21.828 7.789 -1.877 1 84 124 SER B N 1
ATOM 2970 C CA . SER B 1 124 ? -20.531 8.461 -1.859 1 84 124 SER B CA 1
ATOM 2971 C C . SER B 1 124 ? -20.156 8.977 -3.246 1 84 124 SER B C 1
ATOM 2973 O O . SER B 1 124 ? -20.391 8.297 -4.25 1 84 124 SER B O 1
ATOM 2975 N N . VAL B 1 125 ? -19.625 10.18 -3.186 1 77.62 125 VAL B N 1
ATOM 2976 C CA . VAL B 1 125 ? -19.047 10.734 -4.402 1 77.62 125 VAL B CA 1
ATOM 2977 C C . VAL B 1 125 ? -17.703 10.07 -4.688 1 77.62 125 VAL B C 1
ATOM 2979 O O . VAL B 1 125 ? -16.984 9.695 -3.764 1 77.62 125 VAL B O 1
ATOM 2982 N N . LYS B 1 126 ? -17.5 9.953 -5.973 1 80.94 126 LYS B N 1
ATOM 2983 C CA . LYS B 1 126 ? -16.188 9.477 -6.379 1 80.94 126 LYS B CA 1
ATOM 2984 C C . LYS B 1 126 ? -15.25 10.648 -6.684 1 80.94 126 LYS B C 1
ATOM 2986 O O . LYS B 1 126 ? -15.602 11.547 -7.453 1 80.94 126 LYS B O 1
ATOM 2991 N N . THR B 1 127 ? -14.266 10.766 -5.781 1 83.94 127 THR B N 1
ATOM 2992 C CA . THR B 1 127 ? -13.219 11.75 -6.051 1 83.94 127 THR B CA 1
ATOM 2993 C C . THR B 1 127 ? -11.922 11.055 -6.461 1 83.94 127 THR B C 1
ATOM 2995 O O . THR B 1 127 ? -11.891 9.828 -6.613 1 83.94 127 THR B O 1
ATOM 2998 N N . HIS B 1 128 ? -10.875 11.836 -6.668 1 84.56 128 HIS B N 1
ATOM 2999 C CA . HIS B 1 128 ? -9.586 11.281 -7.062 1 84.56 128 HIS B CA 1
ATOM 3000 C C . HIS B 1 128 ? -8.773 10.867 -5.844 1 84.56 128 HIS B C 1
ATOM 3002 O O . HIS B 1 128 ? -7.684 10.297 -5.98 1 84.56 128 HIS B O 1
ATOM 3008 N N . ALA B 1 129 ? -9.344 11.125 -4.699 1 90.88 129 ALA B N 1
ATOM 3009 C CA . ALA B 1 129 ? -8.625 10.758 -3.48 1 90.88 129 ALA B CA 1
ATOM 3010 C C . ALA B 1 129 ? -8.555 9.234 -3.324 1 90.88 129 ALA B C 1
ATOM 3012 O O . ALA B 1 129 ? -9.523 8.531 -3.613 1 90.88 129 ALA B O 1
ATOM 3013 N N . ARG B 1 130 ? -7.41 8.742 -2.953 1 95 130 ARG B N 1
ATOM 3014 C CA . ARG B 1 130 ? -7.207 7.316 -2.715 1 95 130 ARG B CA 1
ATOM 3015 C C . ARG B 1 130 ? -6.297 7.09 -1.512 1 95 130 ARG B C 1
ATOM 3017 O O . ARG B 1 130 ? -5.629 8.016 -1.047 1 95 130 ARG B O 1
ATOM 3024 N N . ILE B 1 131 ? -6.359 5.914 -1.031 1 97.5 131 ILE B N 1
ATOM 3025 C CA . ILE B 1 131 ? -5.438 5.535 0.034 1 97.5 131 ILE B CA 1
ATOM 3026 C C . ILE B 1 131 ? -3.998 5.781 -0.416 1 97.5 131 ILE B C 1
ATOM 3028 O O . ILE B 1 131 ? -3.635 5.469 -1.553 1 97.5 131 ILE B O 1
ATOM 3032 N N . GLY B 1 132 ? -3.213 6.395 0.434 1 98 132 GLY B N 1
ATOM 3033 C CA . GLY B 1 132 ? -1.812 6.672 0.165 1 98 132 GLY B CA 1
ATOM 3034 C C . GLY B 1 132 ? -1.583 8.031 -0.469 1 98 132 GLY B C 1
ATOM 3035 O O . GLY B 1 132 ? -0.453 8.523 -0.506 1 98 132 GLY B O 1
ATOM 3036 N N . GLN B 1 133 ? -2.602 8.641 -0.929 1 97.19 133 GLN B N 1
ATOM 3037 C CA . GLN B 1 133 ? -2.477 9.945 -1.573 1 97.19 133 GLN B CA 1
ATOM 3038 C C . GLN B 1 133 ? -1.939 10.992 -0.601 1 97.19 133 GLN B C 1
ATOM 3040 O O . GLN B 1 133 ? -2.344 11.031 0.562 1 97.19 133 GLN B O 1
ATOM 3045 N N . ARG B 1 134 ? -1.033 11.797 -1.062 1 97 134 ARG B N 1
ATOM 3046 C CA . ARG B 1 134 ? -0.427 12.867 -0.281 1 97 134 ARG B CA 1
ATOM 3047 C C . ARG B 1 134 ? -0.876 14.234 -0.787 1 97 134 ARG B C 1
ATOM 3049 O O . ARG B 1 134 ? -0.753 14.539 -1.977 1 97 134 ARG B O 1
ATOM 3056 N N . THR B 1 135 ? -1.414 15.008 0.09 1 97.31 135 THR B N 1
ATOM 3057 C CA . THR B 1 135 ? -2.014 16.297 -0.267 1 97.31 135 THR B CA 1
ATOM 3058 C C . THR B 1 135 ? -1.578 17.391 0.708 1 97.31 135 THR B C 1
ATOM 3060 O O . THR B 1 135 ? -1.348 17.109 1.888 1 97.31 135 THR B O 1
ATOM 3063 N N . HIS B 1 136 ? -1.436 18.594 0.206 1 98.38 136 HIS B N 1
ATOM 3064 C CA . HIS B 1 136 ? -1.135 19.703 1.1 1 98.38 136 HIS B CA 1
ATOM 3065 C C . HIS B 1 136 ? -2.227 19.875 2.15 1 98.38 136 HIS B C 1
ATOM 3067 O O . HIS B 1 136 ? -3.414 19.875 1.824 1 98.38 136 HIS B O 1
ATOM 3073 N N . LEU B 1 137 ? -1.806 20.109 3.32 1 98.75 137 LEU B N 1
ATOM 3074 C CA . LEU B 1 137 ? -2.719 20.062 4.457 1 98.75 137 LEU B CA 1
ATOM 3075 C C . LEU B 1 137 ? -3.744 21.188 4.379 1 98.75 137 LEU B C 1
ATOM 3077 O O . LEU B 1 137 ? -4.906 20.984 4.746 1 98.75 137 LEU B O 1
ATOM 3081 N N . HIS B 1 138 ? -3.422 22.312 3.889 1 98.81 138 HIS B N 1
ATOM 3082 C CA . HIS B 1 138 ? -4.297 23.469 3.941 1 98.81 138 HIS B CA 1
ATOM 3083 C C . HIS B 1 138 ? -5.422 23.359 2.916 1 98.81 138 HIS B C 1
ATOM 3085 O O . HIS B 1 138 ? -6.344 24.172 2.91 1 98.81 138 HIS B O 1
ATOM 3091 N N . GLN B 1 139 ? -5.414 22.312 2.074 1 98.44 139 GLN B N 1
ATOM 3092 C CA . GLN B 1 139 ? -6.293 22.281 0.909 1 98.44 139 GLN B CA 1
ATOM 3093 C C . GLN B 1 139 ? -7.59 21.547 1.221 1 98.44 139 GLN B C 1
ATOM 3095 O O . GLN B 1 139 ? -8.523 21.547 0.414 1 98.44 139 GLN B O 1
ATOM 3100 N N . PHE B 1 140 ? -7.672 20.828 2.355 1 98.38 140 PHE B N 1
ATOM 3101 C CA . PHE B 1 140 ? -8.859 20.031 2.617 1 98.38 140 PHE B CA 1
ATOM 3102 C C . PHE B 1 140 ? -9.164 19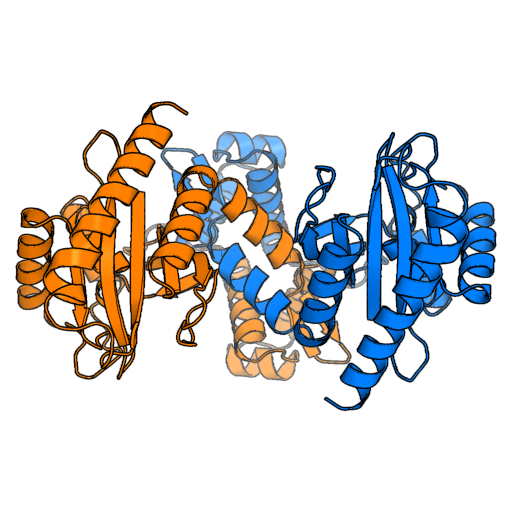.984 4.109 1 98.38 140 PHE B C 1
ATOM 3104 O O . PHE B 1 140 ? -8.359 20.438 4.926 1 98.38 140 PHE B O 1
ATOM 3111 N N . ALA B 1 141 ? -10.344 19.531 4.477 1 98.81 141 ALA B N 1
ATOM 3112 C CA . ALA B 1 141 ? -10.891 19.672 5.824 1 98.81 141 ALA B CA 1
ATOM 3113 C C . ALA B 1 141 ? -10.031 18.938 6.848 1 98.81 141 ALA B C 1
ATOM 3115 O O . ALA B 1 141 ? -9.578 19.531 7.832 1 98.81 141 ALA B O 1
ATOM 3116 N N . ALA B 1 142 ? -9.766 17.688 6.645 1 98.88 142 ALA B N 1
ATOM 3117 C CA . ALA B 1 142 ? -8.953 16.922 7.578 1 98.88 142 ALA B CA 1
ATOM 3118 C C . ALA B 1 142 ? -7.555 17.516 7.719 1 98.88 142 ALA B C 1
ATOM 3120 O O . ALA B 1 142 ? -6.996 17.562 8.82 1 98.88 142 ALA B O 1
ATOM 3121 N N . GLY B 1 143 ? -7 17.984 6.605 1 98.88 143 GLY B N 1
ATOM 3122 C CA . GLY B 1 143 ? -5.688 18.609 6.637 1 98.88 143 GLY B CA 1
ATOM 3123 C C . GLY B 1 143 ? -5.641 19.859 7.484 1 98.88 143 GLY B C 1
ATOM 3124 O O . GLY B 1 143 ? -4.734 20.031 8.297 1 98.88 143 GLY B O 1
ATOM 3125 N N . LYS B 1 144 ? -6.609 20.719 7.301 1 98.94 144 LYS B N 1
ATOM 3126 C CA . LYS B 1 144 ? -6.672 21.953 8.094 1 98.94 144 LYS B CA 1
ATOM 3127 C C . LYS B 1 144 ? -6.914 21.641 9.57 1 98.94 144 LYS B C 1
ATOM 3129 O O . LYS B 1 144 ? -6.391 22.312 10.453 1 98.94 144 LYS B O 1
ATOM 3134 N N . ALA B 1 145 ? -7.738 20.609 9.82 1 98.94 145 ALA B N 1
ATOM 3135 C CA . ALA B 1 145 ? -7.969 20.188 11.203 1 98.94 145 ALA B CA 1
ATOM 3136 C C . ALA B 1 145 ? -6.664 19.75 11.867 1 98.94 145 ALA B C 1
ATOM 3138 O O . ALA B 1 145 ? -6.41 20.094 13.023 1 98.94 145 ALA B O 1
ATOM 3139 N N . ILE B 1 146 ? -5.836 19.016 11.141 1 98.94 146 ILE B N 1
ATOM 3140 C CA . ILE B 1 146 ? -4.535 18.578 11.648 1 98.94 146 ILE B CA 1
ATOM 3141 C C . ILE B 1 146 ? -3.641 19.797 11.859 1 98.94 146 ILE B C 1
ATOM 3143 O O . ILE B 1 146 ? -3.08 19.984 12.938 1 98.94 146 ILE B O 1
ATOM 3147 N N . LEU B 1 147 ? -3.561 20.609 10.844 1 98.81 147 LEU B N 1
ATOM 3148 C CA . LEU B 1 147 ? -2.682 21.766 10.859 1 98.81 147 LEU B CA 1
ATOM 3149 C C . LEU B 1 147 ? -2.982 22.656 12.062 1 98.81 147 LEU B C 1
ATOM 3151 O O . LEU B 1 147 ? -2.064 23.094 12.766 1 98.81 147 LEU B O 1
ATOM 3155 N N . ALA B 1 148 ? -4.25 22.875 12.305 1 98.88 148 ALA B N 1
ATOM 3156 C CA . ALA B 1 148 ? -4.691 23.781 13.367 1 98.88 148 ALA B CA 1
ATOM 3157 C C . ALA B 1 148 ? -4.242 23.281 14.734 1 98.88 148 ALA B C 1
ATOM 3159 O O . ALA B 1 148 ? -4.191 24.047 15.703 1 98.88 148 ALA B O 1
ATOM 3160 N N . HIS B 1 149 ? -3.928 22.031 14.844 1 98.81 149 HIS B N 1
ATOM 3161 C CA . HIS B 1 149 ? -3.654 21.438 16.141 1 98.81 149 HIS B CA 1
ATOM 3162 C C . HIS B 1 149 ? -2.242 20.875 16.203 1 98.81 149 HIS B C 1
ATOM 3164 O O . HIS B 1 149 ? -1.984 19.922 16.953 1 98.81 149 HIS B O 1
ATOM 3170 N N . LEU B 1 150 ? -1.371 21.344 15.383 1 98.5 150 LEU B N 1
ATOM 3171 C CA . LEU B 1 150 ? 0.067 21.109 15.477 1 98.5 150 LEU B CA 1
ATOM 3172 C C . LEU B 1 150 ? 0.75 22.25 16.234 1 98.5 150 LEU B C 1
ATOM 3174 O O . LEU B 1 150 ? 0.199 23.344 16.344 1 98.5 150 LEU B O 1
ATOM 3178 N N . PRO B 1 151 ? 1.935 21.969 16.781 1 97.62 151 PRO B N 1
ATOM 3179 C CA . PRO B 1 151 ? 2.699 23.078 17.344 1 97.62 151 PRO B CA 1
ATOM 3180 C C . PRO B 1 151 ? 2.988 24.172 16.328 1 97.62 151 PRO B C 1
ATOM 3182 O O . PRO B 1 151 ? 3.24 23.891 15.156 1 97.62 151 PRO B O 1
ATOM 3185 N N . GLU B 1 152 ? 3.041 25.359 16.797 1 96.88 152 GLU B N 1
ATOM 3186 C CA . GLU B 1 152 ? 3.189 26.531 15.922 1 96.88 152 GLU B CA 1
ATOM 3187 C C . GLU B 1 152 ? 4.457 26.422 15.078 1 96.88 152 GLU B C 1
ATOM 3189 O O . GLU B 1 152 ? 4.449 26.766 13.898 1 96.88 152 GLU B O 1
ATOM 3194 N N . ASP B 1 153 ? 5.512 26.016 15.664 1 97.25 153 ASP B N 1
ATOM 3195 C CA . ASP B 1 153 ? 6.773 25.891 14.938 1 97.25 153 ASP B CA 1
ATOM 3196 C C . ASP B 1 153 ? 6.66 24.875 13.805 1 97.25 153 ASP B C 1
ATOM 3198 O O . ASP B 1 153 ? 7.254 25.047 12.742 1 97.25 153 ASP B O 1
ATOM 3202 N N . ARG B 1 154 ? 5.93 23.812 14.039 1 97.38 154 ARG B N 1
ATOM 3203 C CA . ARG B 1 154 ? 5.711 22.812 13.008 1 97.38 154 ARG B CA 1
ATOM 3204 C C . ARG B 1 154 ? 4.867 23.375 11.867 1 97.38 154 ARG B C 1
ATOM 3206 O O . ARG B 1 154 ? 5.16 23.125 10.695 1 97.38 154 ARG B O 1
ATOM 3213 N N . ILE B 1 155 ? 3.848 24.125 12.211 1 98.38 155 ILE B N 1
ATOM 3214 C CA . ILE B 1 155 ? 3.014 24.766 11.195 1 98.38 155 ILE B CA 1
ATOM 3215 C C . ILE B 1 155 ? 3.875 25.641 10.297 1 98.38 155 ILE B C 1
ATOM 3217 O O . ILE B 1 155 ? 3.818 25.531 9.07 1 98.38 155 ILE B O 1
ATOM 3221 N N . GLU B 1 156 ? 4.676 26.453 10.906 1 97.94 156 GLU B N 1
ATOM 3222 C CA . GLU B 1 156 ? 5.527 27.375 10.156 1 97.94 156 GLU B CA 1
ATOM 3223 C C . GLU B 1 156 ? 6.492 26.625 9.242 1 97.94 156 GLU B C 1
ATOM 3225 O O . GLU B 1 156 ? 6.691 27 8.094 1 97.94 156 GLU B O 1
ATOM 3230 N N . SER B 1 157 ? 7.082 25.578 9.773 1 97.75 157 SER B N 1
ATOM 3231 C CA . SER B 1 157 ? 8.016 24.781 8.984 1 97.75 157 SER B CA 1
ATOM 3232 C C . SER B 1 157 ? 7.332 24.172 7.77 1 97.75 157 SER B C 1
ATOM 3234 O O . SER B 1 157 ? 7.898 24.141 6.672 1 97.75 157 SER B O 1
ATOM 3236 N N . ILE B 1 158 ? 6.141 23.672 7.938 1 98.19 158 ILE B N 1
ATOM 3237 C CA . ILE B 1 158 ? 5.375 23.062 6.852 1 98.19 158 ILE B CA 1
ATOM 3238 C C . ILE B 1 158 ? 5.07 24.109 5.785 1 98.19 158 ILE B C 1
ATOM 3240 O O . ILE B 1 158 ? 5.25 23.875 4.59 1 98.19 158 ILE B O 1
ATOM 3244 N N . LEU B 1 159 ? 4.641 25.25 6.238 1 98.06 159 LEU B N 1
ATOM 3245 C CA . LEU B 1 159 ? 4.281 26.312 5.301 1 98.06 159 LEU B CA 1
ATOM 3246 C C . LEU B 1 159 ? 5.516 26.828 4.559 1 98.06 159 LEU B C 1
ATOM 3248 O O . LEU B 1 159 ? 5.434 27.172 3.377 1 98.06 159 LEU B O 1
ATOM 3252 N N . ASP B 1 160 ? 6.629 26.891 5.242 1 97.5 160 ASP B N 1
ATOM 3253 C CA . ASP B 1 160 ? 7.879 27.312 4.621 1 97.5 160 ASP B CA 1
ATOM 3254 C C . ASP B 1 160 ? 8.344 26.297 3.57 1 97.5 160 ASP B C 1
ATOM 3256 O O . ASP B 1 160 ? 8.836 26.688 2.51 1 97.5 160 ASP B O 1
ATOM 3260 N N . ASP B 1 161 ? 8.156 25.062 3.852 1 95.94 161 ASP B N 1
ATOM 3261 C CA . ASP B 1 161 ? 8.656 24 2.992 1 95.94 161 ASP B CA 1
ATOM 3262 C C . ASP B 1 161 ? 7.773 23.828 1.759 1 95.94 161 ASP B C 1
ATOM 3264 O O . ASP B 1 161 ? 8.273 23.547 0.666 1 95.94 161 ASP B O 1
ATOM 3268 N N . TYR B 1 162 ? 6.438 23.984 1.943 1 97 162 TYR B N 1
ATOM 3269 C CA . TYR B 1 162 ? 5.539 23.547 0.883 1 97 162 TYR B CA 1
ATOM 3270 C C . TYR B 1 162 ? 4.762 24.719 0.304 1 97 162 TYR B C 1
ATOM 3272 O O . TYR B 1 162 ? 4.121 24.594 -0.744 1 97 162 TYR B O 1
ATOM 3280 N N . GLY B 1 163 ? 4.746 25.812 0.968 1 97.06 163 GLY B N 1
ATOM 3281 C CA . GLY B 1 163 ? 3.932 26.938 0.528 1 97.06 163 GLY B CA 1
ATOM 3282 C C . GLY B 1 163 ? 2.443 26.656 0.616 1 97.06 163 GLY B C 1
ATOM 3283 O O . GLY B 1 163 ? 2.004 25.844 1.425 1 97.06 163 GLY B O 1
ATOM 3284 N N . LEU B 1 164 ? 1.671 27.453 -0.111 1 98.31 164 LEU B N 1
ATOM 3285 C CA . LEU B 1 164 ? 0.215 27.359 -0.139 1 98.31 164 LEU B CA 1
ATOM 3286 C C . LEU B 1 164 ? -0.296 27.266 -1.572 1 98.31 164 LEU B C 1
ATOM 3288 O O . LEU B 1 164 ? -0.997 28.172 -2.041 1 98.31 164 LEU B O 1
ATOM 3292 N N . ALA B 1 165 ? -0.008 26.125 -2.166 1 97.5 165 ALA B N 1
ATOM 3293 C CA . ALA B 1 165 ? -0.405 25.922 -3.559 1 97.5 165 ALA B CA 1
ATOM 3294 C C . ALA B 1 165 ? -1.922 25.812 -3.688 1 97.5 165 ALA B C 1
ATOM 3296 O O . ALA B 1 165 ? -2.582 25.219 -2.84 1 97.5 165 ALA B O 1
ATOM 3297 N N . SER B 1 166 ? -2.484 26.359 -4.742 1 98 166 SER B N 1
ATOM 3298 C CA . SER B 1 166 ? -3.92 26.297 -4.996 1 98 166 SER B CA 1
ATOM 3299 C C . SER B 1 166 ? -4.305 25 -5.695 1 98 166 SER B C 1
ATOM 3301 O O . SER B 1 166 ? -3.592 24.531 -6.582 1 98 166 SER B O 1
ATOM 3303 N N . GLN B 1 167 ? -5.41 24.453 -5.246 1 97.19 167 GLN B N 1
ATOM 3304 C CA . GLN B 1 167 ? -6.008 23.328 -5.953 1 97.19 167 GLN B CA 1
ATOM 3305 C C . GLN B 1 167 ? -7.254 23.766 -6.723 1 97.19 167 GLN B C 1
ATOM 3307 O O . GLN B 1 167 ? -7.566 23.203 -7.773 1 97.19 167 GLN B O 1
ATOM 3312 N N . THR B 1 168 ? -8.008 24.594 -6.168 1 97.94 168 THR B N 1
ATOM 3313 C CA . THR B 1 168 ? -9.148 25.25 -6.793 1 97.94 168 THR B CA 1
ATOM 3314 C C . THR B 1 168 ? -9.094 26.766 -6.555 1 97.94 168 THR B C 1
ATOM 3316 O O . THR B 1 168 ? -8.219 27.25 -5.836 1 97.94 168 THR B O 1
ATOM 3319 N N . GLU B 1 169 ? -10.047 27.453 -7.141 1 97.69 169 GLU B N 1
ATOM 3320 C CA . GLU B 1 169 ? -10.133 28.891 -6.945 1 97.69 169 GLU B CA 1
ATOM 3321 C C . GLU B 1 169 ? -10.523 29.234 -5.512 1 97.69 169 GLU B C 1
ATOM 3323 O O . GLU B 1 169 ? -10.375 30.375 -5.078 1 97.69 169 GLU B O 1
ATOM 3328 N N . ARG B 1 170 ? -10.969 28.25 -4.777 1 98.25 170 ARG B N 1
ATOM 3329 C CA . ARG B 1 170 ? -11.461 28.484 -3.424 1 98.25 170 ARG B CA 1
ATOM 3330 C C . ARG B 1 170 ? -10.422 28.094 -2.383 1 98.25 170 ARG B C 1
ATOM 3332 O O . ARG B 1 170 ? -10.633 28.266 -1.183 1 98.25 170 ARG B O 1
ATOM 3339 N N . THR B 1 171 ? -9.312 27.594 -2.783 1 98.69 171 THR B N 1
ATOM 3340 C CA . THR B 1 171 ? -8.258 27.188 -1.859 1 98.69 171 THR B CA 1
ATOM 3341 C C . THR B 1 171 ? -7.656 28.406 -1.162 1 98.69 171 THR B C 1
ATOM 3343 O O . THR B 1 171 ? -7.414 29.438 -1.797 1 98.69 171 THR B O 1
ATOM 3346 N N . ILE B 1 172 ? -7.461 28.266 0.139 1 98.5 172 ILE B N 1
ATOM 3347 C CA . ILE B 1 172 ? -6.793 29.328 0.879 1 98.5 172 ILE B CA 1
ATOM 3348 C C . ILE B 1 172 ? -5.316 29.375 0.492 1 98.5 172 ILE B C 1
ATOM 3350 O O . ILE B 1 172 ? -4.586 28.406 0.684 1 98.5 172 ILE B O 1
ATOM 3354 N N . THR B 1 173 ? -4.812 30.547 -0.054 1 98.44 173 THR B N 1
ATOM 3355 C CA . THR B 1 173 ? -3.428 30.625 -0.511 1 98.44 173 THR B CA 1
ATOM 3356 C C . THR B 1 173 ? -2.697 31.781 0.169 1 98.44 173 THR B C 1
ATOM 3358 O O . THR B 1 173 ? -1.56 32.094 -0.185 1 98.44 173 THR B O 1
ATOM 3361 N N . ASP B 1 174 ? -3.365 32.375 1.067 1 98.06 174 ASP B N 1
ATOM 3362 C CA . ASP B 1 174 ? -2.791 33.469 1.829 1 98.06 174 ASP B CA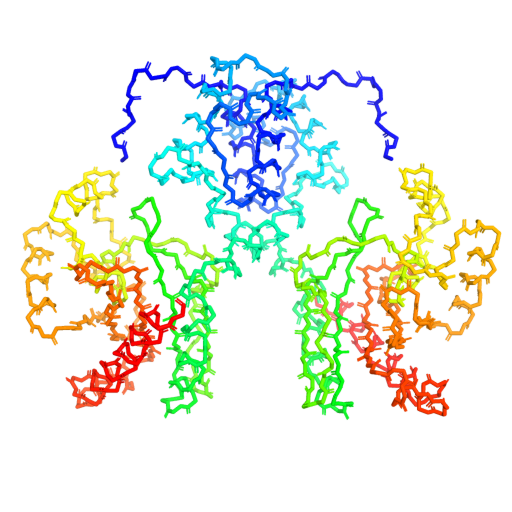 1
ATOM 3363 C C . ASP B 1 174 ? -2.504 33.062 3.27 1 98.06 174 ASP B C 1
ATOM 3365 O O . ASP B 1 174 ? -3.373 32.5 3.947 1 98.06 174 ASP B O 1
ATOM 3369 N N . ARG B 1 175 ? -1.341 33.406 3.736 1 97.75 175 ARG B N 1
ATOM 3370 C CA . ARG B 1 175 ? -0.896 32.938 5.047 1 97.75 175 ARG B CA 1
ATOM 3371 C C . ARG B 1 175 ? -1.746 33.531 6.16 1 97.75 175 ARG B C 1
ATOM 3373 O O . ARG B 1 175 ? -2.094 32.844 7.121 1 97.75 175 ARG B O 1
ATOM 3380 N N . GLU B 1 176 ? -2.008 34.75 6.094 1 97.88 176 GLU B N 1
ATOM 3381 C CA . GLU B 1 176 ? -2.816 35.406 7.121 1 97.88 176 GLU B CA 1
ATOM 3382 C C . GLU B 1 176 ? -4.234 34.844 7.148 1 97.88 176 GLU B C 1
ATOM 3384 O O . GLU B 1 176 ? -4.789 34.594 8.227 1 97.88 176 GLU B O 1
ATOM 3389 N N . GLU B 1 177 ? -4.809 34.688 5.945 1 98.5 177 GLU B N 1
ATOM 3390 C CA . GLU B 1 177 ? -6.133 34.094 5.855 1 98.5 177 GLU B CA 1
ATOM 3391 C C . GLU B 1 177 ? -6.137 32.688 6.461 1 98.5 177 GLU B C 1
ATOM 3393 O O . GLU B 1 177 ? -7.07 32.312 7.176 1 98.5 177 GLU B O 1
ATOM 3398 N N . LEU B 1 178 ? -5.098 31.938 6.133 1 98.75 178 LEU B N 1
ATOM 3399 C CA . LEU B 1 178 ? -5 30.594 6.688 1 98.75 178 LEU B CA 1
ATOM 3400 C C . LEU B 1 178 ? -4.883 30.641 8.211 1 98.75 178 LEU B C 1
ATOM 3402 O O . LEU B 1 178 ? -5.539 29.859 8.906 1 98.75 178 LEU B O 1
ATOM 3406 N N . GLN B 1 179 ? -4.062 31.516 8.719 1 98.19 179 GLN B N 1
ATOM 3407 C CA . GLN B 1 179 ? -3.881 31.625 10.164 1 98.19 179 GLN B CA 1
ATOM 3408 C C . GLN B 1 179 ? -5.203 31.922 10.867 1 98.19 179 GLN B C 1
ATOM 3410 O O . GLN B 1 179 ? -5.504 31.344 11.906 1 98.19 179 GLN B O 1
ATOM 3415 N N . ASN B 1 180 ? -5.938 32.844 10.297 1 98.56 180 ASN B N 1
ATOM 3416 C CA . ASN B 1 180 ? -7.254 33.156 10.852 1 98.56 180 ASN B CA 1
ATOM 3417 C C . ASN B 1 180 ? -8.18 31.953 10.82 1 98.56 180 ASN B C 1
ATOM 3419 O O . ASN B 1 180 ? -8.906 31.688 11.781 1 98.56 180 ASN B O 1
ATOM 3423 N N . ASN B 1 181 ? -8.141 31.281 9.711 1 98.75 181 ASN B N 1
ATOM 3424 C CA . ASN B 1 181 ? -8.93 30.062 9.57 1 98.75 181 ASN B CA 1
ATOM 3425 C C . ASN B 1 181 ? -8.539 29.031 10.617 1 98.75 181 ASN B C 1
ATOM 3427 O O . ASN B 1 181 ? -9.406 28.422 11.25 1 98.75 181 ASN B O 1
ATOM 3431 N N . LEU B 1 182 ? -7.262 28.828 10.836 1 98.81 182 LEU B N 1
ATOM 3432 C CA . LEU B 1 182 ? -6.77 27.844 11.805 1 98.81 182 LEU B CA 1
ATOM 3433 C C . LEU B 1 182 ? -7.195 28.219 13.219 1 98.81 182 LEU B C 1
ATOM 3435 O O . LEU B 1 182 ? -7.492 27.344 14.031 1 98.81 182 LEU B O 1
ATOM 3439 N N . GLU B 1 183 ? -7.195 29.484 13.539 1 98.56 183 GLU B N 1
ATOM 3440 C CA . GLU B 1 183 ? -7.66 29.938 14.852 1 98.56 183 GLU B CA 1
ATOM 3441 C C . GLU B 1 183 ? -9.125 29.578 15.07 1 98.56 183 GLU B C 1
ATOM 3443 O O . GLU B 1 183 ? -9.5 29.109 16.141 1 98.56 183 GLU B O 1
ATOM 3448 N N . THR B 1 184 ? -9.906 29.828 14.055 1 98.69 184 THR B N 1
ATOM 3449 C CA . THR B 1 184 ? -11.32 29.469 14.117 1 98.69 184 THR B CA 1
ATOM 3450 C C . THR B 1 184 ? -11.477 27.969 14.336 1 98.69 184 THR B C 1
ATOM 3452 O O . THR B 1 184 ? -12.297 27.547 15.148 1 98.69 184 THR B O 1
ATOM 3455 N N . ILE B 1 185 ? -10.719 27.172 13.625 1 98.81 185 ILE B N 1
ATOM 3456 C CA . ILE B 1 185 ? -10.773 25.719 13.719 1 98.81 185 ILE B CA 1
ATOM 3457 C C . ILE B 1 185 ? -10.406 25.281 15.133 1 98.81 185 ILE B C 1
ATOM 3459 O O . ILE B 1 185 ? -11.039 24.391 15.695 1 98.81 185 ILE B O 1
ATOM 3463 N N . ARG B 1 186 ? -9.43 25.906 15.703 1 98.25 186 ARG B N 1
ATOM 3464 C CA . ARG B 1 186 ? -9.023 25.594 17.062 1 98.25 186 ARG B CA 1
ATOM 3465 C C . ARG B 1 186 ? -10.156 25.844 18.047 1 98.25 186 ARG B C 1
ATOM 3467 O O . ARG B 1 186 ? -10.375 25.062 18.984 1 98.25 186 ARG B O 1
ATOM 3474 N N . GLU B 1 187 ? -10.82 26.875 17.844 1 97.88 187 GLU B N 1
ATOM 3475 C CA . GLU B 1 187 ? -11.891 27.281 18.75 1 97.88 187 GLU B CA 1
ATOM 3476 C C . GLU B 1 187 ? -13.094 26.344 18.641 1 97.88 187 GLU B C 1
ATOM 3478 O O . GLU B 1 187 ? -13.648 25.922 19.672 1 97.88 187 GLU B O 1
ATOM 3483 N N . GLN B 1 188 ? -13.453 25.984 17.422 1 98 188 GLN B N 1
ATOM 3484 C CA . GLN B 1 188 ? -14.68 25.219 17.266 1 98 188 GLN B CA 1
ATOM 3485 C C . GLN B 1 188 ? -14.398 23.719 17.266 1 98 188 GLN B C 1
ATOM 3487 O O . GLN B 1 188 ? -15.312 22.906 17.422 1 98 188 GLN B O 1
ATOM 3492 N N . GLY B 1 189 ? -13.117 23.312 16.906 1 98.31 189 GLY B N 1
ATOM 3493 C CA . GLY B 1 189 ? -12.711 21.922 17.016 1 98.31 189 GLY B CA 1
ATOM 3494 C C . GLY B 1 189 ? -12.836 21.172 15.703 1 98.31 189 GLY B C 1
ATOM 3495 O O . GLY B 1 189 ? -12.539 19.969 15.641 1 98.31 189 GLY B O 1
ATOM 3496 N N . TYR B 1 190 ? -13.328 21.844 14.641 1 98.81 190 TYR B N 1
ATOM 3497 C CA . TYR B 1 190 ? -13.469 21.203 13.336 1 98.81 190 TYR B CA 1
ATOM 3498 C C . TYR B 1 190 ? -13.203 22.188 12.211 1 98.81 190 TYR B C 1
ATOM 3500 O O . TYR B 1 190 ? -13.211 23.406 12.422 1 98.81 190 TYR B O 1
ATOM 3508 N N . ALA B 1 191 ? -12.93 21.625 11.055 1 98.94 191 ALA B N 1
ATOM 3509 C CA . ALA B 1 191 ? -12.625 22.422 9.875 1 98.94 191 ALA B CA 1
ATOM 3510 C C . ALA B 1 191 ? -13.625 22.156 8.758 1 98.94 191 ALA B C 1
ATOM 3512 O O . ALA B 1 191 ? -14.172 21.047 8.656 1 98.94 191 ALA B O 1
ATOM 3513 N N . PHE B 1 192 ? -13.781 23.141 7.945 1 98.75 192 PHE B N 1
ATOM 3514 C CA . PHE B 1 192 ? -14.609 22.984 6.754 1 98.75 192 PHE B CA 1
ATOM 3515 C C . PHE B 1 192 ? -13.75 23 5.496 1 98.75 192 PHE B C 1
ATOM 3517 O O . PHE B 1 192 ? -12.648 23.562 5.492 1 98.75 192 PHE B O 1
ATOM 3524 N N . ASN B 1 193 ? -14.148 22.344 4.508 1 98.12 193 ASN B N 1
ATOM 3525 C CA . ASN B 1 193 ? -13.742 22.469 3.111 1 98.12 193 ASN B CA 1
ATOM 3526 C C . ASN B 1 193 ? -14.922 22.844 2.215 1 98.12 193 ASN B C 1
ATOM 3528 O O . ASN B 1 193 ? -15.867 22.078 2.068 1 98.12 193 ASN B O 1
ATOM 3532 N N . HIS B 1 194 ? -14.922 23.984 1.729 1 97.94 194 HIS B N 1
ATOM 3533 C CA . HIS B 1 194 ? -15.93 24.469 0.788 1 97.94 194 HIS B CA 1
ATOM 3534 C C . HIS B 1 194 ? -15.367 24.547 -0.627 1 97.94 194 HIS B C 1
ATOM 3536 O O . HIS B 1 194 ? -15.086 25.641 -1.136 1 97.94 194 HIS B O 1
ATOM 3542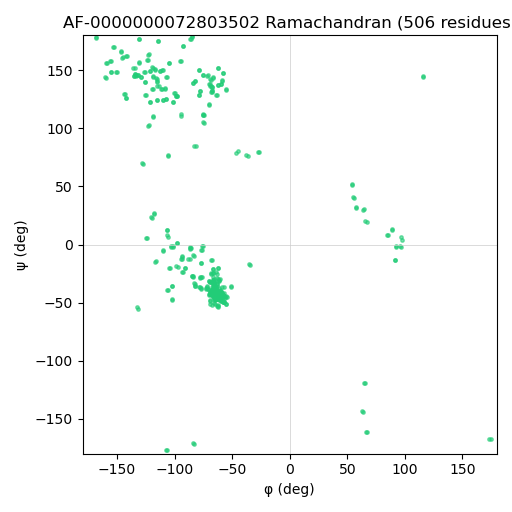 N N . GLU B 1 195 ? -15.281 23.391 -1.193 1 98 195 GLU B N 1
ATOM 3543 C CA . GLU B 1 195 ? -14.844 23.25 -2.58 1 98 195 GLU B CA 1
ATOM 3544 C C . GLU B 1 195 ? -13.398 23.703 -2.752 1 98 195 GLU B C 1
ATOM 3546 O O . GLU B 1 195 ? -13.031 24.25 -3.795 1 98 195 GLU B O 1
ATOM 3551 N N . GLU B 1 196 ? -12.625 23.547 -1.736 1 98 196 GLU B N 1
ATOM 3552 C CA . GLU B 1 196 ? -11.242 24.016 -1.725 1 98 196 GLU B CA 1
ATOM 3553 C C . GLU B 1 196 ? -10.312 22.984 -2.361 1 98 196 GLU B C 1
ATOM 3555 O O . GLU B 1 196 ? -9.227 23.328 -2.84 1 98 196 GLU B O 1
ATOM 3560 N N . SER B 1 197 ? -10.688 21.656 -2.309 1 96.81 197 SER B N 1
ATOM 3561 C CA . SER B 1 197 ? -9.875 20.594 -2.883 1 96.81 197 SER B CA 1
ATOM 3562 C C . SER B 1 197 ? -10.445 20.125 -4.219 1 96.81 197 SER B C 1
ATOM 3564 O O . SER B 1 197 ? -9.695 19.703 -5.102 1 96.81 197 SER B O 1
ATOM 3566 N N . VAL B 1 198 ? -11.719 20.094 -4.363 1 96.31 198 VAL B N 1
ATOM 3567 C CA . VAL B 1 198 ? -12.461 19.688 -5.555 1 96.31 198 VAL B CA 1
ATOM 3568 C C . VAL B 1 198 ? -13.711 20.547 -5.699 1 96.31 198 VAL B C 1
ATOM 3570 O O . VAL B 1 198 ? -14.484 20.688 -4.754 1 96.31 198 VAL B O 1
ATOM 3573 N N . ILE B 1 199 ? -13.883 21.094 -6.871 1 96.56 199 ILE B N 1
ATOM 3574 C CA . ILE B 1 199 ? -15.102 21.844 -7.133 1 96.56 199 ILE B CA 1
ATOM 3575 C C . ILE B 1 199 ? -16.312 20.922 -7.039 1 96.56 199 ILE B C 1
ATOM 3577 O O . ILE B 1 199 ? -16.297 19.812 -7.594 1 96.56 199 ILE B O 1
ATOM 3581 N N . GLY B 1 200 ? -17.281 21.312 -6.285 1 96.88 200 GLY B N 1
ATOM 3582 C CA . GLY B 1 200 ? -18.5 20.516 -6.16 1 96.88 200 GLY B CA 1
ATOM 3583 C C . GLY B 1 200 ? -18.516 19.625 -4.938 1 96.88 200 GLY B C 1
ATOM 3584 O O . GLY B 1 200 ? -19.469 18.891 -4.711 1 96.88 200 GLY B O 1
ATOM 3585 N N . VAL B 1 201 ? -17.453 19.75 -4.086 1 97.06 201 VAL B N 1
ATOM 3586 C CA . VAL B 1 201 ? -17.359 18.891 -2.914 1 97.06 201 VAL B CA 1
ATOM 3587 C C . VAL B 1 201 ? -17.219 19.734 -1.653 1 97.06 201 VAL B C 1
ATOM 3589 O O . VAL B 1 201 ? -16.406 20.656 -1.61 1 97.06 201 VAL B O 1
ATOM 3592 N N . HIS B 1 202 ? -18.031 19.5 -0.661 1 98.25 202 HIS B N 1
ATOM 3593 C CA . HIS B 1 202 ? -17.875 20.016 0.69 1 98.25 202 HIS B CA 1
ATOM 3594 C C . HIS B 1 202 ? -17.391 18.938 1.646 1 98.25 202 HIS B C 1
ATOM 3596 O O . HIS B 1 202 ? -17.531 17.75 1.368 1 98.25 202 HIS B O 1
ATOM 3602 N N . ALA B 1 203 ? -16.781 19.391 2.697 1 98.38 203 ALA B N 1
ATOM 3603 C CA . ALA B 1 203 ? -16.344 18.438 3.709 1 98.38 203 ALA B CA 1
ATOM 3604 C C . ALA B 1 203 ? -16.203 19.094 5.074 1 98.38 203 ALA B C 1
ATOM 3606 O O . ALA B 1 203 ? -16.094 20.328 5.164 1 98.38 203 ALA B O 1
ATOM 3607 N N . VAL B 1 204 ? -16.266 18.266 6.078 1 98.81 204 VAL B N 1
ATOM 3608 C CA . VAL B 1 204 ? -15.93 18.641 7.445 1 98.81 204 VAL B CA 1
ATOM 3609 C C . VAL B 1 204 ? -14.883 17.688 8 1 98.81 204 VAL B C 1
ATOM 3611 O O . VAL B 1 204 ? -14.906 16.484 7.695 1 98.81 204 VAL B O 1
ATOM 3614 N N . GLY B 1 205 ? -13.922 18.203 8.734 1 98.88 205 GLY B N 1
ATOM 3615 C CA . GLY B 1 205 ? -12.875 17.391 9.344 1 98.88 205 GLY B CA 1
ATOM 3616 C C . GLY B 1 205 ? -12.594 17.766 10.789 1 98.88 205 GLY B C 1
ATOM 3617 O O . GLY B 1 205 ? -12.688 18.938 11.156 1 98.88 205 GLY B O 1
ATOM 3618 N N . ALA B 1 206 ? -12.281 16.828 11.57 1 98.94 206 ALA B N 1
ATOM 3619 C CA . ALA B 1 206 ? -11.914 17.047 12.969 1 98.94 206 ALA B CA 1
ATOM 3620 C C . ALA B 1 206 ? -10.633 16.297 13.32 1 98.94 206 ALA B C 1
ATOM 3622 O O . ALA B 1 206 ? -10.414 15.18 12.852 1 98.94 206 ALA B O 1
ATOM 3623 N N . PRO B 1 207 ? -9.82 16.875 14.203 1 98.88 207 PRO B N 1
ATOM 3624 C CA . PRO B 1 207 ? -8.539 16.266 14.555 1 98.88 207 PRO B CA 1
ATOM 3625 C C . PRO B 1 207 ? -8.688 15.117 15.547 1 98.88 207 PRO B C 1
ATOM 3627 O O . PRO B 1 207 ? -9.695 15.031 16.25 1 98.88 207 PRO B O 1
ATOM 3630 N N . ILE B 1 208 ? -7.836 14.227 15.453 1 98.75 208 ILE B N 1
ATOM 3631 C CA . ILE B 1 208 ? -7.559 13.281 16.531 1 98.75 208 ILE B CA 1
ATOM 3632 C C . ILE B 1 208 ? -6.289 13.695 17.266 1 98.75 208 ILE B C 1
ATOM 3634 O O . ILE B 1 208 ? -5.215 13.773 16.672 1 98.75 208 ILE B O 1
ATOM 3638 N N . ARG B 1 209 ? -6.402 13.906 18.531 1 97.62 209 ARG B N 1
ATOM 3639 C CA . ARG B 1 209 ? -5.293 14.484 19.281 1 97.62 209 ARG B CA 1
ATOM 3640 C C . ARG B 1 209 ? -4.715 13.484 20.266 1 97.62 209 ARG B C 1
ATOM 3642 O O . ARG B 1 209 ? -5.414 12.57 20.719 1 97.62 209 ARG B O 1
ATOM 3649 N N . ASN B 1 210 ? -3.422 13.641 20.5 1 95.19 210 ASN B N 1
ATOM 3650 C CA . ASN B 1 210 ? -2.812 12.875 21.594 1 95.19 210 ASN B CA 1
ATOM 3651 C C . ASN B 1 210 ? -3.012 13.562 22.938 1 95.19 210 ASN B C 1
ATOM 3653 O O . ASN B 1 210 ? -3.76 14.531 23.031 1 95.19 210 ASN B O 1
ATOM 3657 N N . GLU B 1 211 ? -2.361 13.047 23.922 1 91.81 211 GLU B N 1
ATOM 3658 C CA . GLU B 1 211 ? -2.553 13.531 25.281 1 91.81 211 GLU B CA 1
ATOM 3659 C C . GLU B 1 211 ? -2.057 14.961 25.438 1 91.81 211 GLU B C 1
ATOM 3661 O O . GLU B 1 211 ? -2.551 15.711 26.281 1 91.81 211 GLU B O 1
ATOM 3666 N N . SER B 1 212 ? -1.148 15.344 24.609 1 93.31 212 SER B N 1
ATOM 3667 C CA . SER B 1 212 ? -0.588 16.688 24.688 1 93.31 212 SER B CA 1
ATOM 3668 C C . SER B 1 212 ? -1.427 17.672 23.891 1 93.31 212 SER B C 1
ATOM 3670 O O . SER B 1 212 ? -1.105 18.875 23.828 1 93.31 212 SER B O 1
ATOM 3672 N N . GLY B 1 213 ? -2.432 17.188 23.234 1 94.94 213 GLY B N 1
ATOM 3673 C CA . GLY B 1 213 ? -3.318 18.062 22.469 1 94.94 213 GLY B CA 1
ATOM 3674 C C . GLY B 1 213 ? -2.902 18.219 21.016 1 94.94 213 GLY B C 1
ATOM 3675 O O . GLY B 1 213 ? -3.578 18.906 20.25 1 94.94 213 GLY B O 1
ATOM 3676 N N . ASN B 1 214 ? -1.807 17.594 20.656 1 97.12 214 ASN B N 1
ATOM 3677 C CA . ASN B 1 214 ? -1.333 17.672 19.281 1 97.12 214 ASN B CA 1
ATOM 3678 C C . ASN B 1 214 ? -2.059 16.672 18.391 1 97.12 214 ASN B C 1
ATOM 3680 O O . ASN B 1 214 ? -2.32 15.539 18.797 1 97.12 214 ASN B O 1
ATOM 3684 N N . ALA B 1 215 ? -2.348 17.109 17.219 1 98.38 215 ALA B N 1
ATOM 3685 C CA . ALA B 1 215 ? -3.021 16.234 16.266 1 98.38 215 ALA B CA 1
ATOM 3686 C C . ALA B 1 215 ? -2.105 15.102 15.82 1 98.38 215 ALA B C 1
ATOM 3688 O O . ALA B 1 215 ? -0.958 15.336 15.43 1 98.38 215 ALA B O 1
ATOM 3689 N N . ILE B 1 216 ? -2.617 13.914 15.859 1 97.62 216 ILE B N 1
ATOM 3690 C CA . ILE B 1 216 ? -1.905 12.758 15.32 1 97.62 216 ILE B CA 1
ATOM 3691 C C . ILE B 1 216 ? -2.604 12.273 14.055 1 97.62 216 ILE B C 1
ATOM 3693 O O . ILE B 1 216 ? -2.105 11.383 13.367 1 97.62 216 ILE B O 1
ATOM 3697 N N . GLY B 1 217 ? -3.701 12.836 13.719 1 98.62 217 GLY B N 1
ATOM 3698 C CA . GLY B 1 217 ? -4.504 12.586 12.531 1 98.62 217 GLY B CA 1
ATOM 3699 C C . GLY B 1 217 ? -5.824 13.328 12.539 1 98.62 217 GLY B C 1
ATOM 3700 O O . GLY B 1 217 ? -6.012 14.266 13.312 1 98.62 217 GLY B O 1
ATOM 3701 N N . ALA B 1 218 ? -6.676 12.93 11.617 1 98.94 218 ALA B N 1
ATOM 3702 C CA . ALA B 1 218 ? -8.008 13.516 11.508 1 98.94 218 ALA B CA 1
ATOM 3703 C C . ALA B 1 218 ? -8.961 12.594 10.758 1 98.94 218 ALA B C 1
ATOM 3705 O O . ALA B 1 218 ? -8.516 11.703 10.023 1 98.94 218 ALA B O 1
ATOM 3706 N N . ILE B 1 219 ? -10.219 12.773 11.023 1 98.88 219 ILE B N 1
ATOM 3707 C CA . ILE B 1 219 ? -11.281 12.148 10.25 1 98.88 219 ILE B CA 1
ATOM 3708 C C . ILE B 1 219 ? -12.109 13.219 9.539 1 98.88 219 ILE B C 1
ATOM 3710 O O . ILE B 1 219 ? -12.383 14.281 10.109 1 98.88 219 ILE B O 1
ATOM 3714 N N . SER B 1 220 ? -12.508 12.961 8.336 1 98.69 220 SER B N 1
ATOM 3715 C CA . SER B 1 220 ? -13.328 13.914 7.594 1 98.69 220 SER B CA 1
ATOM 3716 C C . SER B 1 220 ? -14.477 13.203 6.883 1 98.69 220 SER B C 1
ATOM 3718 O O . SER B 1 220 ? -14.398 12.008 6.594 1 98.69 220 SER B O 1
ATOM 3720 N N . ILE B 1 221 ? -15.516 13.875 6.684 1 98.31 221 ILE B N 1
ATOM 3721 C CA . ILE B 1 221 ? -16.688 13.469 5.906 1 98.31 221 ILE B CA 1
ATOM 3722 C C . ILE B 1 221 ? -16.828 14.383 4.691 1 98.31 221 ILE B C 1
ATOM 3724 O O . ILE B 1 221 ? -16.875 15.602 4.824 1 98.31 221 ILE B O 1
ATOM 3728 N N . ALA B 1 222 ? -16.875 13.789 3.547 1 97.69 222 ALA B N 1
ATOM 3729 C CA . ALA B 1 222 ? -16.969 14.562 2.309 1 97.69 222 ALA B CA 1
ATOM 3730 C C . ALA B 1 222 ? -18.156 14.094 1.459 1 97.69 222 ALA B C 1
ATOM 3732 O O . ALA B 1 222 ? -18.484 12.906 1.439 1 97.69 222 ALA B O 1
ATOM 3733 N N . GLY B 1 223 ? -18.734 15.008 0.721 1 96.88 223 GLY B N 1
ATOM 3734 C CA . GLY B 1 223 ? -19.844 14.719 -0.177 1 96.88 223 GLY B CA 1
ATOM 3735 C C . GLY B 1 223 ? -20.156 15.859 -1.123 1 96.88 223 GLY B C 1
ATOM 3736 O O . GLY B 1 223 ? -19.484 16.891 -1.104 1 96.88 223 GLY B O 1
ATOM 3737 N N . PRO B 1 224 ? -21.094 15.633 -1.958 1 96.62 224 PRO B N 1
ATOM 3738 C CA . PRO B 1 224 ? -21.469 16.688 -2.906 1 96.62 224 PRO B CA 1
ATOM 3739 C C . PRO B 1 224 ? -21.922 17.969 -2.217 1 96.62 224 PRO B C 1
ATOM 3741 O O . PRO B 1 224 ? -22.641 17.922 -1.225 1 96.62 224 PRO B O 1
ATOM 3744 N N . ALA B 1 225 ? -21.5 19.078 -2.805 1 96.81 225 ALA B N 1
ATOM 3745 C CA . ALA B 1 225 ? -21.797 20.375 -2.23 1 96.81 225 ALA B CA 1
ATOM 3746 C C . ALA B 1 225 ? -23.297 20.625 -2.146 1 96.81 225 ALA B C 1
ATOM 3748 O O . ALA B 1 225 ? -23.781 21.297 -1.235 1 96.81 225 ALA B O 1
ATOM 3749 N N . ASN B 1 226 ? -24.031 20.062 -3.037 1 95.75 226 ASN B N 1
ATOM 3750 C CA . ASN B 1 226 ? -25.469 20.281 -3.076 1 95.75 226 ASN B CA 1
ATOM 3751 C C . ASN B 1 226 ? -26.188 19.469 -1.996 1 95.75 226 ASN B C 1
ATOM 3753 O O . ASN B 1 226 ? -27.344 19.734 -1.687 1 95.75 226 ASN B O 1
ATOM 3757 N N . ARG B 1 227 ? -25.484 18.531 -1.491 1 95.19 227 ARG B N 1
ATOM 3758 C CA . ARG B 1 227 ? -26.062 17.719 -0.423 1 95.19 227 ARG B CA 1
ATOM 3759 C C . ARG B 1 227 ? -25.516 18.141 0.938 1 95.19 227 ARG B C 1
ATOM 3761 O O . ARG B 1 227 ? -26.266 18.281 1.897 1 95.19 227 ARG B O 1
ATOM 3768 N N . LEU B 1 228 ? -24.219 18.297 1.031 1 96.44 228 LEU B N 1
ATOM 3769 C CA . LEU B 1 228 ? -23.594 18.719 2.275 1 96.44 228 LEU B CA 1
ATOM 3770 C C . LEU B 1 228 ? -23.656 20.234 2.426 1 96.44 228 LEU B C 1
ATOM 3772 O O . LEU B 1 228 ? -22.672 20.938 2.162 1 96.44 228 LEU B O 1
ATOM 3776 N N . ARG B 1 229 ? -24.734 20.656 2.932 1 95.94 229 ARG B N 1
ATOM 3777 C CA . ARG B 1 229 ? -24.984 22.078 3.115 1 95.94 229 ARG B CA 1
ATOM 3778 C C . ARG B 1 229 ? -25.953 22.312 4.266 1 95.94 229 ARG B C 1
ATOM 3780 O O . ARG B 1 229 ? -26.484 21.375 4.859 1 95.94 229 ARG B O 1
ATOM 3787 N N . GLY B 1 230 ? -26.078 23.578 4.648 1 96.38 230 GLY B N 1
ATOM 3788 C CA . GLY B 1 230 ? -27.016 23.938 5.699 1 96.38 230 GLY B CA 1
ATOM 3789 C C . GLY B 1 230 ? -26.672 23.328 7.043 1 96.38 230 GLY B C 1
ATOM 3790 O O . GLY B 1 230 ? -25.484 23.25 7.406 1 96.38 230 GLY B O 1
ATOM 3791 N N . ASP B 1 231 ? -27.656 22.953 7.801 1 96.56 231 ASP B N 1
ATOM 3792 C CA . ASP B 1 231 ? -27.484 22.453 9.156 1 96.56 231 ASP B CA 1
ATOM 3793 C C . ASP B 1 231 ? -26.734 21.125 9.164 1 96.56 231 ASP B C 1
ATOM 3795 O O . ASP B 1 231 ? -26.031 20.812 10.125 1 96.56 231 ASP B O 1
ATOM 3799 N N . LEU B 1 232 ? -26.969 20.484 8.07 1 97.31 232 LEU B N 1
ATOM 3800 C CA . LEU B 1 232 ? -26.25 19.219 7.953 1 97.31 232 LEU B CA 1
ATOM 3801 C C . LEU B 1 232 ? -24.75 19.422 8.023 1 97.31 232 LEU B C 1
ATOM 3803 O O . LEU B 1 232 ? -24.062 18.781 8.82 1 97.31 232 LEU B O 1
ATOM 3807 N N . LEU B 1 233 ? -24.312 20.375 7.273 1 97.56 233 LEU B N 1
ATOM 3808 C CA . LEU B 1 233 ? -22.875 20.641 7.191 1 97.56 233 LEU B CA 1
ATOM 3809 C C . LEU B 1 233 ? -22.406 21.422 8.414 1 97.56 233 LEU B C 1
ATOM 3811 O O . LEU B 1 233 ? -21.328 21.141 8.961 1 97.56 233 LEU B O 1
ATOM 3815 N N . THR B 1 234 ? -23.203 22.312 8.898 1 96.94 234 THR B N 1
ATOM 3816 C CA . THR B 1 234 ? -22.719 23.281 9.875 1 96.94 234 THR B CA 1
ATOM 3817 C C . THR B 1 234 ? -22.922 22.75 11.297 1 96.94 234 THR B C 1
ATOM 3819 O O . THR B 1 234 ? -22.25 23.219 12.234 1 96.94 234 THR B O 1
ATOM 3822 N N . ASP B 1 235 ? -23.812 21.797 11.469 1 97.06 235 ASP B N 1
ATOM 3823 C CA . ASP B 1 235 ? -24.172 21.391 12.82 1 97.06 235 ASP B CA 1
ATOM 3824 C C . ASP B 1 235 ? -24.141 19.875 12.969 1 97.06 235 ASP B C 1
ATOM 3826 O O . ASP B 1 235 ? -23.359 19.344 13.766 1 97.06 235 ASP B O 1
ATOM 3830 N N . GLU B 1 236 ? -24.828 19.203 12.18 1 98.06 236 GLU B N 1
ATOM 3831 C CA . GLU B 1 236 ? -25.031 17.766 12.359 1 98.06 236 GLU B CA 1
ATOM 3832 C C . GLU B 1 236 ? -23.734 17 12.156 1 98.06 236 GLU B C 1
ATOM 3834 O O . GLU B 1 236 ? -23.328 16.203 13.008 1 98.06 236 GLU B O 1
ATOM 3839 N N . LEU B 1 237 ? -23.062 17.219 11.062 1 98.5 237 LEU B N 1
ATOM 3840 C CA . LEU B 1 237 ? -21.859 16.469 10.742 1 98.5 237 LEU B CA 1
ATOM 3841 C C . LEU B 1 237 ? -20.734 16.812 11.711 1 98.5 237 LEU B C 1
ATOM 3843 O O . LEU B 1 237 ? -20.016 15.93 12.18 1 98.5 237 LEU B O 1
ATOM 3847 N N . PRO B 1 238 ? -20.594 18.062 12.055 1 98.62 238 PRO B N 1
ATOM 3848 C CA . PRO B 1 238 ? -19.562 18.375 13.055 1 98.62 238 PRO B CA 1
ATOM 3849 C C . PRO B 1 238 ? -19.812 17.672 14.391 1 98.62 238 PRO B C 1
ATOM 3851 O O . PRO B 1 238 ? -18.875 17.141 14.992 1 98.62 238 PRO B O 1
ATOM 3854 N N . ASP B 1 239 ? -21.062 17.625 14.82 1 98.25 239 ASP B N 1
ATOM 3855 C CA . ASP B 1 239 ? -21.391 16.969 16.078 1 98.25 239 ASP B CA 1
ATOM 3856 C C . ASP B 1 239 ? -21.047 15.477 16.016 1 98.25 239 ASP B C 1
ATOM 3858 O O . ASP B 1 239 ? -20.438 14.938 16.953 1 98.25 239 ASP B O 1
ATOM 3862 N N . LEU B 1 240 ? -21.406 14.93 14.961 1 98 240 LEU B N 1
ATOM 3863 C CA . LEU B 1 240 ? -21.109 13.516 14.75 1 98 240 LEU B CA 1
ATOM 3864 C C . LEU B 1 240 ? -19.609 13.266 14.727 1 98 240 LEU B C 1
ATOM 3866 O O . LEU B 1 240 ? -19.125 12.312 15.344 1 98 240 LEU B O 1
ATOM 3870 N N . LEU B 1 241 ? -18.938 14.078 14.055 1 98.44 241 LEU B N 1
ATOM 3871 C CA . LEU B 1 241 ? -17.484 13.938 13.867 1 98.44 241 LEU B CA 1
ATOM 3872 C C . LEU B 1 241 ? -16.75 14.133 15.188 1 98.44 241 LEU B C 1
ATOM 3874 O O . LEU B 1 241 ? -15.82 13.391 15.5 1 98.44 241 LEU B O 1
ATOM 3878 N N . LEU B 1 242 ? -17.141 15.102 15.922 1 98.44 242 LEU B N 1
ATOM 3879 C CA . LEU B 1 242 ? -16.5 15.367 17.203 1 98.44 242 LEU B CA 1
ATOM 3880 C C . LEU B 1 242 ? -16.719 14.211 18.172 1 98.44 242 LEU B C 1
ATOM 3882 O O . LEU B 1 242 ? -15.805 13.844 18.922 1 98.44 242 LEU B O 1
ATOM 3886 N N . GLY B 1 243 ? -17.922 13.656 18.141 1 98.12 243 GLY B N 1
ATOM 3887 C CA . GLY B 1 243 ? -18.156 12.453 18.906 1 98.12 243 GLY B CA 1
ATOM 3888 C C . GLY B 1 243 ? -17.266 11.289 18.516 1 98.12 243 GLY B C 1
ATOM 3889 O O . GLY B 1 243 ? -16.703 10.617 19.359 1 98.12 243 GLY B O 1
ATOM 3890 N N . ALA B 1 244 ? -17.094 11.133 17.266 1 98.12 244 ALA B N 1
ATOM 3891 C CA . ALA B 1 244 ? -16.312 10.023 16.719 1 98.12 244 ALA B CA 1
ATOM 3892 C C . ALA B 1 244 ? -14.836 10.188 17.047 1 98.12 244 ALA B C 1
ATOM 3894 O O . ALA B 1 244 ? -14.18 9.242 17.484 1 98.12 244 ALA B O 1
ATOM 3895 N N . THR B 1 245 ? -14.25 11.375 16.812 1 98.44 245 THR B N 1
ATOM 3896 C CA . THR B 1 245 ? -12.828 11.586 17.078 1 98.44 245 THR B CA 1
ATOM 3897 C C . THR B 1 245 ? -12.531 11.484 18.562 1 98.44 245 THR B C 1
ATOM 3899 O O . THR B 1 245 ? -11.461 11.008 18.969 1 98.44 245 THR B O 1
ATOM 3902 N N . ASN B 1 246 ? -13.492 11.891 19.406 1 97.44 246 ASN B N 1
ATOM 3903 C CA . ASN B 1 246 ? -13.328 11.719 20.844 1 97.44 246 ASN B CA 1
ATOM 3904 C C . ASN B 1 246 ? -13.242 10.242 21.234 1 97.44 246 ASN B C 1
ATOM 3906 O O . ASN B 1 246 ? -12.422 9.859 22.062 1 97.44 246 ASN B O 1
ATOM 3910 N N . GLU B 1 247 ? -14.102 9.492 20.688 1 97.25 247 GLU B N 1
ATOM 3911 C CA . GLU B 1 247 ? -14.07 8.055 20.938 1 97.25 247 GLU B CA 1
ATOM 3912 C C . GLU B 1 247 ? -12.734 7.453 20.516 1 97.25 247 GLU B C 1
ATOM 3914 O O . GLU B 1 247 ? -12.172 6.617 21.234 1 97.25 247 GLU B O 1
ATOM 3919 N N . VAL B 1 248 ? -12.219 7.859 19.391 1 97.88 248 VAL B N 1
ATOM 3920 C CA . VAL B 1 248 ? -10.945 7.363 18.891 1 97.88 248 VAL B CA 1
ATOM 3921 C C . VAL B 1 248 ? -9.828 7.758 19.859 1 97.88 248 VAL B C 1
ATOM 3923 O O . VAL B 1 248 ? -8.953 6.941 20.188 1 97.88 248 VAL B O 1
ATOM 3926 N N . GLU B 1 249 ? -9.852 8.977 20.297 1 97.5 249 GLU B N 1
ATOM 3927 C CA . GLU B 1 249 ? -8.836 9.469 21.219 1 97.5 249 GLU B CA 1
ATOM 3928 C C . GLU B 1 249 ? -8.844 8.672 22.516 1 97.5 249 GLU B C 1
ATOM 3930 O O . GLU B 1 249 ? -7.789 8.312 23.047 1 97.5 249 GLU B O 1
ATOM 3935 N N . VAL B 1 250 ? -10.023 8.336 23.031 1 95.56 250 VAL B N 1
ATOM 3936 C CA . VAL B 1 250 ? -10.164 7.562 24.266 1 95.56 250 VAL B CA 1
ATOM 3937 C C . VAL B 1 250 ? -9.609 6.156 24.062 1 95.56 250 VAL B C 1
ATOM 3939 O O . VAL B 1 250 ? -8.867 5.645 24.906 1 95.56 250 VAL B O 1
ATOM 3942 N N . ASN B 1 251 ? -9.93 5.609 22.953 1 94.31 251 ASN B N 1
ATOM 3943 C CA . ASN B 1 251 ? -9.469 4.262 22.641 1 94.31 251 ASN B CA 1
ATOM 3944 C C . ASN B 1 251 ? -7.949 4.211 22.484 1 94.31 251 ASN B C 1
ATOM 3946 O O . ASN B 1 251 ? -7.316 3.217 22.828 1 94.31 251 ASN B O 1
ATOM 3950 N N . LEU B 1 252 ? -7.375 5.215 21.938 1 93.12 252 LEU B N 1
ATOM 3951 C CA . LEU B 1 252 ? -5.93 5.297 21.75 1 93.12 252 LEU B CA 1
ATOM 3952 C C . LEU B 1 252 ? -5.223 5.414 23.094 1 93.12 252 LEU B C 1
ATOM 3954 O O . LEU B 1 252 ? -4.133 4.871 23.281 1 93.12 252 LEU B O 1
ATOM 3958 N N . ALA B 1 253 ? -5.824 6.16 23.969 1 89.31 253 ALA B N 1
ATOM 3959 C CA . ALA B 1 253 ? -5.234 6.379 25.281 1 89.31 253 ALA B CA 1
ATOM 3960 C C . ALA B 1 253 ? -5.246 5.094 26.109 1 89.31 253 ALA B C 1
ATOM 3962 O O . ALA B 1 253 ? -4.441 4.93 27.031 1 89.31 253 ALA B O 1
ATOM 3963 N N . HIS B 1 254 ? -6.172 4.164 25.812 1 82.62 254 HIS B N 1
ATOM 3964 C CA . HIS B 1 254 ? -6.309 2.943 26.609 1 82.62 254 HIS B CA 1
ATOM 3965 C C . HIS B 1 254 ? -5.762 1.736 25.844 1 82.62 254 HIS B C 1
ATOM 3967 O O . HIS B 1 254 ? -5.969 0.594 26.266 1 82.62 254 HIS B O 1
ATOM 3973 N N . SER B 1 255 ? -5.121 1.824 24.719 1 71.94 255 SER B N 1
ATOM 3974 C CA . SER B 1 255 ? -4.512 0.737 23.953 1 71.94 255 SER B CA 1
ATOM 3975 C C . SER B 1 255 ? -3.018 0.626 24.25 1 71.94 255 SER B C 1
ATOM 3977 O O . SER B 1 255 ? -2.369 1.622 24.578 1 71.94 255 SER B O 1
#

Sequence (510 aa):
MASDSRHRPVETVETAFDIVDVVKHTDGAGVTELAAELDLAKSTVHRHVKTLESRGILVREGDTYRISTWFLDYGIHVRNRHRLFDVAKPKVDELAAETDEKVWCVIEEHGMGVHIYGAEGRHSVKTHARIGQRTHLHQFAAGKAILAHLPEDRIESILDDYGLASQTERTITDREELQNNLETIREQGYAFNHEESVIGVHAVGAPIRNESGNAIGAISIAGPANRLRGDLLTDELPDLLLGATNEVEVNLAHSMASDSRHRPVETVETAFDIVDVVKHTDGAGVTELAAELDLAKSTVHRHVKTLESRGILVREGDTYRISTWFLDYGIHVRNRHRLFDVAKPKVDELAAETDEKVWCVIEEHGMGVHIYGAEGRHSVKTHARIGQRTHLHQFAAGKAILAHLPEDRIESILDDYGLASQTERTITDREELQNNLETIREQGYAFNHEESVIGVHAVGAPIRNESGNAIGAISIAGPANRLRGDLLTDELPDLLLGATNEVEVNLAHS

Nearest PDB structures (foldseek):
  1mkm-assembly1_B  TM=7.845E-01  e=6.995E-25  Thermotoga maritima
  2ia2-assembly3_B  TM=6.633E-01  e=9.344E-22  Rhodococcus jostii RHA1
  2ia2-assembly1_A  TM=6.535E-01  e=1.059E-21  Rhodococcus jostii RHA1
  2g7u-assembly1_A  TM=6.597E-01  e=7.370E-21  Rhodococcus jostii RHA1
  3r4k-assembly2_D  TM=6.588E-01  e=2.743E-20  Ruegeria sp. TM1040

Organism: NCBI:txid2691917

pLDDT: mean 95.4, std 8.98, range [30.53, 98.94]